Protein AF-A0A6G1EQ62-F1 (afdb_monomer_lite)

InterPro domains:
  IPR003864 CSC1/OSCA1-like, 7TM region [PF02714] (218-400)
  IPR027815 CSC1/OSCA1-like, cytosolic domain [PF14703] (161-206)
  IPR032880 CSC1/OSCA1-like, N-terminal transmembrane domain [PF13967] (7-151)
  IPR045122 Calcium permeable stress-gated cation channel 1-like [PTHR13018] (162-392)

Structure (mmCIF, N/CA/C/O backbone):
data_AF-A0A6G1EQ62-F1
#
_entry.id   AF-A0A6G1EQ62-F1
#
loop_
_atom_site.group_PDB
_atom_site.id
_atom_site.type_symbol
_atom_site.label_atom_id
_atom_site.label_alt_id
_atom_site.label_comp_id
_atom_site.label_asym_id
_atom_site.label_entity_id
_atom_site.label_seq_id
_atom_site.pdbx_PDB_ins_code
_atom_site.Cartn_x
_atom_site.Cartn_y
_atom_site.Cartn_z
_atom_site.occupancy
_atom_site.B_iso_or_equiv
_atom_site.auth_seq_id
_atom_site.auth_comp_id
_atom_site.auth_asym_id
_atom_site.auth_atom_id
_atom_site.pdbx_PDB_model_num
ATOM 1 N N . MET A 1 1 ? -10.103 -1.656 26.601 1.00 46.72 1 MET A N 1
ATOM 2 C CA . MET A 1 1 ? -11.023 -0.562 26.970 1.00 46.72 1 MET A CA 1
ATOM 3 C C . MET A 1 1 ? -12.424 -1.128 27.098 1.00 46.72 1 MET A C 1
ATOM 5 O O . MET A 1 1 ? -12.720 -2.148 26.486 1.00 46.72 1 MET A O 1
ATOM 9 N N . ASP A 1 2 ? -13.295 -0.491 27.880 1.00 53.97 2 ASP A N 1
ATOM 10 C CA . ASP A 1 2 ? -14.705 -0.892 27.948 1.00 53.97 2 ASP A CA 1
ATOM 11 C C . ASP A 1 2 ? -15.391 -0.732 26.585 1.00 53.97 2 ASP A C 1
ATOM 13 O O . ASP A 1 2 ? -14.999 0.124 25.789 1.00 53.97 2 ASP A O 1
ATOM 17 N N . ALA A 1 3 ? -16.393 -1.571 26.299 1.00 59.06 3 ALA A N 1
ATOM 18 C CA . ALA A 1 3 ? -16.963 -1.714 24.953 1.00 59.06 3 ALA A CA 1
ATOM 19 C C . ALA A 1 3 ? -17.483 -0.387 24.359 1.00 59.06 3 ALA A C 1
ATOM 21 O O . ALA A 1 3 ? -17.359 -0.146 23.157 1.00 59.06 3 ALA A O 1
ATOM 22 N N . GLU A 1 4 ? -17.983 0.513 25.208 1.00 61.91 4 GLU A N 1
ATOM 23 C CA . GLU A 1 4 ? -18.402 1.875 24.850 1.00 61.91 4 GLU A CA 1
ATOM 24 C C . GLU A 1 4 ? -17.278 2.693 24.184 1.00 61.91 4 GLU A C 1
ATOM 26 O O . GLU A 1 4 ? -17.528 3.476 23.264 1.00 61.91 4 GLU A O 1
ATOM 31 N N . GLY A 1 5 ? -16.024 2.457 24.584 1.00 66.12 5 GLY A N 1
ATOM 32 C CA . GLY A 1 5 ? -14.834 3.094 24.020 1.00 66.12 5 GLY A CA 1
ATOM 33 C C . GLY A 1 5 ? -14.513 2.677 22.582 1.00 66.12 5 GLY A C 1
ATOM 34 O O . GLY A 1 5 ? -13.847 3.437 21.885 1.00 66.12 5 GLY A O 1
ATOM 35 N N . LEU A 1 6 ? -15.010 1.523 22.117 1.00 73.12 6 LEU A N 1
ATOM 36 C CA . LEU A 1 6 ? -14.910 1.082 20.716 1.00 73.12 6 LEU A CA 1
ATOM 37 C C . LEU A 1 6 ? -16.141 1.482 19.887 1.00 73.12 6 LEU A C 1
ATOM 39 O O . LEU A 1 6 ? -16.018 1.723 18.684 1.00 73.12 6 LEU A O 1
ATOM 43 N N . LEU A 1 7 ? -17.317 1.614 20.515 1.00 79.94 7 LEU A N 1
ATOM 44 C CA . LEU A 1 7 ? -18.547 2.032 19.829 1.00 79.94 7 LEU A CA 1
ATOM 45 C C . LEU A 1 7 ? -18.438 3.444 19.237 1.00 79.94 7 LEU A C 1
ATOM 47 O O . LEU A 1 7 ? -18.880 3.658 18.108 1.00 79.94 7 LEU A O 1
ATOM 51 N N . ALA A 1 8 ? -17.825 4.399 19.946 1.00 80.38 8 ALA A N 1
ATOM 52 C CA . ALA A 1 8 ? -17.701 5.770 19.442 1.00 80.38 8 ALA A CA 1
ATOM 53 C C . ALA A 1 8 ? -16.789 5.883 18.192 1.00 80.38 8 ALA A C 1
ATOM 55 O O . ALA A 1 8 ? -17.264 6.410 17.182 1.00 80.38 8 ALA A O 1
ATOM 56 N N . PRO A 1 9 ? -15.549 5.342 18.161 1.00 79.75 9 PRO A N 1
ATOM 57 C CA . PRO A 1 9 ? -14.745 5.301 16.935 1.00 79.75 9 PRO A CA 1
ATOM 58 C C . PRO A 1 9 ? -15.401 4.517 15.789 1.00 79.75 9 PRO A C 1
ATOM 60 O O . PRO A 1 9 ? -15.285 4.922 14.632 1.00 79.75 9 PRO A O 1
ATOM 63 N N . ALA A 1 10 ? -16.121 3.426 16.079 1.00 85.88 10 ALA A N 1
ATOM 64 C CA . ALA A 1 10 ? -16.853 2.674 15.058 1.00 85.88 10 ALA A CA 1
ATOM 65 C C . ALA A 1 10 ? -17.990 3.502 14.430 1.00 85.88 10 ALA A C 1
ATOM 67 O O . ALA A 1 10 ? -18.112 3.547 13.205 1.00 85.88 10 ALA A O 1
ATOM 68 N N . ALA A 1 11 ? -18.781 4.207 15.246 1.00 88.38 11 ALA A N 1
ATOM 69 C CA . ALA A 1 11 ? -19.864 5.069 14.777 1.00 88.38 11 ALA A CA 1
ATOM 70 C C . ALA A 1 11 ? -19.351 6.265 13.952 1.00 88.38 11 ALA A C 1
ATOM 72 O O . ALA A 1 11 ? -19.926 6.579 12.909 1.00 88.38 11 ALA A O 1
ATOM 73 N N . ILE A 1 12 ? -18.245 6.892 14.376 1.00 86.38 12 ILE A N 1
ATOM 74 C CA . ILE A 1 12 ? -17.593 7.994 13.647 1.00 86.38 12 ILE A CA 1
ATOM 75 C C . ILE A 1 12 ? -17.118 7.520 12.268 1.00 86.38 12 ILE A C 1
ATOM 77 O O . ILE A 1 12 ? -17.458 8.134 11.256 1.00 86.38 12 ILE A O 1
ATOM 81 N N . ASN A 1 13 ? -16.392 6.399 12.210 1.00 89.38 13 ASN A N 1
ATOM 82 C CA . ASN A 1 13 ? -15.861 5.863 10.957 1.00 89.38 13 ASN A CA 1
ATOM 83 C C . ASN A 1 13 ? -16.963 5.390 9.996 1.00 89.38 13 ASN A C 1
ATOM 85 O O . ASN A 1 13 ? -16.880 5.657 8.797 1.00 89.38 13 ASN A O 1
ATOM 89 N N . LEU A 1 14 ? -18.030 4.767 10.511 1.00 91.62 14 LEU A N 1
ATOM 90 C CA . LEU A 1 14 ? -19.202 4.392 9.716 1.00 91.62 14 LEU A CA 1
ATOM 91 C C . LEU A 1 14 ? -19.943 5.625 9.172 1.00 91.62 14 LEU A C 1
ATOM 93 O O . LEU A 1 14 ? -20.317 5.650 7.998 1.00 91.62 14 LEU A O 1
ATOM 97 N N . GLY A 1 15 ? -20.124 6.664 9.992 1.00 91.81 15 GLY A N 1
ATOM 98 C CA . GLY A 1 15 ? -20.725 7.929 9.568 1.00 91.81 15 GLY A CA 1
ATOM 99 C C . GLY A 1 15 ? -19.916 8.609 8.461 1.00 91.81 15 GLY A C 1
ATOM 100 O O . GLY A 1 15 ? -20.470 8.964 7.419 1.00 91.81 15 GLY A O 1
ATOM 101 N N . LEU A 1 16 ? -18.597 8.715 8.641 1.00 90.25 16 LEU A N 1
ATOM 102 C CA . LEU A 1 16 ? -17.679 9.288 7.654 1.00 90.25 16 LEU A CA 1
ATOM 103 C C . LEU A 1 16 ? -17.674 8.488 6.340 1.00 90.25 16 LEU A C 1
ATOM 105 O O . LEU A 1 16 ? -17.742 9.081 5.263 1.00 90.25 16 LEU A O 1
ATOM 109 N N . ALA A 1 17 ? -17.693 7.154 6.414 1.00 92.62 17 ALA A N 1
ATOM 110 C CA . ALA A 1 17 ? -17.808 6.282 5.248 1.00 92.62 17 ALA A CA 1
ATOM 111 C C . ALA A 1 17 ? -19.126 6.495 4.479 1.00 92.62 17 ALA A C 1
ATOM 113 O O . ALA A 1 17 ? -19.119 6.645 3.256 1.00 92.62 17 ALA A O 1
ATOM 114 N N . LEU A 1 18 ? -20.267 6.578 5.174 1.00 93.12 18 LEU A N 1
ATOM 115 C CA . LEU A 1 18 ? -21.573 6.835 4.553 1.00 93.12 18 LEU A CA 1
ATOM 116 C C . LEU A 1 18 ? -21.649 8.229 3.905 1.00 93.12 18 LEU A C 1
ATOM 118 O O . LEU A 1 18 ? -22.183 8.369 2.797 1.00 93.12 18 LEU A O 1
ATOM 122 N N . VAL A 1 19 ? -21.072 9.254 4.541 1.00 93.31 19 VAL A N 1
ATOM 123 C CA . VAL A 1 19 ? -20.942 10.601 3.959 1.00 93.31 19 VAL A CA 1
ATOM 124 C C . VAL A 1 19 ? -20.068 10.562 2.701 1.00 93.31 19 VAL A C 1
ATOM 126 O O . VAL A 1 19 ? -20.499 11.034 1.650 1.00 93.31 19 VAL A O 1
ATOM 129 N N . ALA A 1 20 ? -18.895 9.928 2.745 1.00 91.94 20 ALA A N 1
ATOM 130 C CA . ALA A 1 20 ? -17.992 9.852 1.598 1.00 91.94 20 ALA A CA 1
ATOM 131 C C . ALA A 1 20 ? -18.595 9.065 0.413 1.00 91.94 20 ALA A C 1
ATOM 133 O O . ALA A 1 20 ? -18.593 9.542 -0.724 1.00 91.94 20 ALA A O 1
ATOM 134 N N . LEU A 1 21 ? -19.205 7.901 0.665 1.00 92.06 21 LEU A N 1
ATOM 135 C CA . LEU A 1 21 ? -19.828 7.073 -0.377 1.00 92.06 21 LEU A CA 1
ATOM 136 C C . LEU A 1 21 ? -21.103 7.704 -0.962 1.00 92.06 21 LEU A C 1
ATOM 138 O O . LEU A 1 21 ? -21.405 7.496 -2.147 1.00 92.06 21 LEU A O 1
ATOM 142 N N . SER A 1 22 ? -21.857 8.479 -0.172 1.00 90.88 22 SER A N 1
ATOM 143 C CA . SER A 1 22 ? -22.991 9.259 -0.684 1.00 90.88 22 SER A CA 1
ATOM 144 C C . SER A 1 22 ? -22.510 10.437 -1.535 1.00 90.88 22 SER A C 1
ATOM 146 O O . SER A 1 22 ? -22.963 10.560 -2.674 1.00 90.88 22 SER A O 1
ATOM 148 N N . LEU A 1 23 ? -21.517 11.205 -1.071 1.00 91.12 23 LEU A N 1
ATOM 149 C CA . LEU A 1 23 ? -20.888 12.298 -1.818 1.00 91.12 23 LEU A CA 1
ATOM 150 C C . LEU A 1 23 ? -20.295 11.813 -3.152 1.00 91.12 23 LEU A C 1
ATOM 152 O O . LEU A 1 23 ? -20.614 12.380 -4.195 1.00 91.12 23 LEU A O 1
ATOM 156 N N . PHE A 1 24 ? -19.547 10.704 -3.173 1.00 90.88 24 PHE A N 1
ATOM 157 C CA . PHE A 1 24 ? -19.070 10.068 -4.412 1.00 90.88 24 PHE A CA 1
ATOM 158 C C . PHE A 1 24 ? -20.224 9.714 -5.358 1.00 90.88 24 PHE A C 1
ATOM 160 O O . PHE A 1 24 ? -20.153 9.930 -6.570 1.00 90.88 24 PHE A O 1
ATOM 167 N N . SER A 1 25 ? -21.323 9.191 -4.805 1.00 88.81 25 SER A N 1
ATOM 168 C CA . SER A 1 25 ? -22.515 8.822 -5.572 1.00 88.81 25 SER A CA 1
ATOM 169 C C . SER A 1 25 ? -23.264 10.021 -6.172 1.00 88.81 25 SER A C 1
ATOM 171 O O . SER A 1 25 ? -24.070 9.808 -7.081 1.00 88.81 25 SER A O 1
ATOM 173 N N . LEU A 1 26 ? -22.977 11.246 -5.714 1.00 88.06 26 LEU A N 1
ATOM 174 C CA . LEU A 1 26 ? -23.423 12.512 -6.304 1.00 88.06 26 LEU A CA 1
ATOM 175 C C . LEU A 1 26 ? -22.382 13.079 -7.280 1.00 88.06 26 LEU A C 1
ATOM 177 O O . LEU A 1 26 ? -22.705 13.343 -8.438 1.00 88.06 26 LEU A O 1
ATOM 181 N N . LEU A 1 27 ? -21.126 13.227 -6.843 1.00 86.81 27 LEU A N 1
ATOM 182 C CA . LEU A 1 27 ? -20.054 13.869 -7.611 1.00 86.81 27 LEU A CA 1
ATOM 183 C C . LEU A 1 27 ? -19.813 13.186 -8.959 1.00 86.81 27 LEU A C 1
ATOM 185 O O . LEU A 1 27 ? -19.659 13.882 -9.961 1.00 86.81 27 LEU A O 1
ATOM 189 N N . LYS A 1 28 ? -19.873 11.851 -9.028 1.00 84.50 28 LYS A N 1
ATOM 190 C CA . LYS A 1 28 ? -19.692 11.105 -10.287 1.00 84.50 28 LYS A CA 1
ATOM 191 C C . LYS A 1 28 ? -20.853 11.201 -11.280 1.00 84.50 28 LYS A C 1
ATOM 193 O O . LYS A 1 28 ? -20.736 10.710 -12.399 1.00 84.50 28 LYS A O 1
ATOM 198 N N . LYS A 1 29 ? -21.984 11.792 -10.878 1.00 82.62 29 LYS A N 1
ATOM 199 C CA . LYS A 1 29 ? -23.108 12.111 -11.774 1.00 82.62 29 LYS A CA 1
ATOM 200 C C . LYS A 1 29 ? -22.993 13.515 -12.379 1.00 82.62 29 LYS A C 1
ATOM 202 O O . LYS A 1 29 ? -23.806 13.864 -13.235 1.00 82.62 29 LYS A O 1
ATOM 207 N N . GLN A 1 30 ? -22.030 14.324 -11.931 1.00 82.19 30 GLN A N 1
ATOM 208 C CA . GLN A 1 30 ? -21.808 15.672 -12.447 1.00 82.19 30 GLN A CA 1
ATOM 209 C C . GLN A 1 30 ? -20.905 15.623 -13.689 1.00 82.19 30 GLN A C 1
ATOM 211 O O . GLN A 1 30 ? -19.844 14.998 -13.632 1.00 82.19 30 GLN A O 1
ATOM 216 N N . PRO A 1 31 ? -21.275 16.287 -14.802 1.00 73.56 31 PRO A N 1
ATOM 217 C CA . PRO A 1 31 ? -20.524 16.200 -16.055 1.00 73.56 31 PRO A CA 1
ATOM 218 C C . PRO A 1 31 ? -19.102 16.766 -15.935 1.00 73.56 31 PRO A C 1
ATOM 220 O O . PRO A 1 31 ? -18.176 16.163 -16.466 1.00 73.56 31 PRO A O 1
ATOM 223 N N . GLY A 1 32 ? -18.897 17.839 -15.159 1.00 74.19 32 GLY A N 1
ATOM 224 C CA . GLY A 1 32 ? -17.563 18.410 -14.916 1.00 74.19 32 GLY A CA 1
ATOM 225 C C . GLY A 1 32 ? -16.577 17.459 -14.220 1.00 74.19 32 GLY A C 1
ATOM 226 O O . GLY A 1 32 ? -15.373 17.611 -14.381 1.00 74.19 32 GLY A O 1
ATOM 227 N N . ASN A 1 33 ? -17.069 16.430 -13.517 1.00 81.88 33 ASN A N 1
ATOM 228 C CA . ASN A 1 33 ? -16.234 15.428 -12.842 1.00 81.88 33 ASN A CA 1
ATOM 229 C C . ASN A 1 33 ? -16.021 14.152 -13.683 1.00 81.88 33 ASN A C 1
ATOM 231 O O . ASN A 1 33 ? -15.310 13.238 -13.254 1.00 81.88 33 ASN A O 1
ATOM 235 N N . ALA A 1 34 ? -16.617 14.063 -14.879 1.00 76.75 34 ALA A N 1
ATOM 236 C CA . ALA A 1 34 ? -16.399 12.952 -15.804 1.00 76.75 34 ALA A CA 1
ATOM 237 C C . ALA A 1 34 ? -14.909 12.679 -16.119 1.00 76.75 34 ALA A C 1
ATOM 239 O O . ALA A 1 34 ? -14.535 11.504 -16.093 1.00 76.75 34 ALA A O 1
ATOM 240 N N . PRO A 1 35 ? -14.025 13.674 -16.362 1.00 77.56 35 PRO A N 1
ATOM 241 C CA . PRO A 1 35 ? -12.605 13.409 -16.635 1.00 77.56 35 PRO A CA 1
ATOM 242 C C . PRO A 1 35 ? -11.810 12.858 -15.441 1.00 77.56 35 PRO A C 1
ATOM 244 O O . PRO A 1 35 ? -10.678 12.430 -15.641 1.00 77.56 35 PRO A O 1
ATOM 247 N N . VAL A 1 36 ? -12.384 12.820 -14.232 1.00 83.31 36 VAL A N 1
ATOM 248 C CA . VAL A 1 36 ? -11.841 12.056 -13.097 1.00 83.31 36 VAL A CA 1
ATOM 249 C C . VAL A 1 36 ? -12.412 10.635 -13.126 1.00 83.31 36 VAL A C 1
ATOM 251 O O . VAL A 1 36 ? -11.710 9.677 -13.441 1.00 83.31 36 VAL A O 1
ATOM 254 N N . TYR A 1 37 ? -13.718 10.488 -12.890 1.00 84.19 37 TYR A N 1
ATOM 255 C CA . TYR A 1 37 ? -14.328 9.180 -12.611 1.00 84.19 37 TYR A CA 1
ATOM 256 C C . TYR A 1 37 ? -14.610 8.297 -13.838 1.00 84.19 37 TYR A C 1
ATOM 258 O O . TYR A 1 37 ? -14.932 7.118 -13.688 1.00 84.19 37 TYR A O 1
ATOM 266 N N . LEU A 1 38 ? -14.551 8.852 -15.051 1.00 78.94 38 LEU A N 1
ATOM 267 C CA . LEU A 1 38 ? -14.872 8.160 -16.307 1.00 78.94 38 LEU A CA 1
ATOM 268 C C . LEU A 1 38 ? -13.716 8.213 -17.322 1.00 78.94 38 LEU A C 1
ATOM 270 O O . LEU A 1 38 ? -13.916 7.842 -18.481 1.00 78.94 38 LEU A O 1
ATOM 274 N N . ALA A 1 39 ? -12.508 8.603 -16.893 1.00 77.44 39 ALA A N 1
ATOM 275 C CA . ALA A 1 39 ? -11.324 8.779 -17.741 1.00 77.44 39 ALA A CA 1
ATOM 276 C C . ALA A 1 39 ? -11.098 7.613 -18.726 1.00 77.44 39 ALA A C 1
ATOM 278 O O . ALA A 1 39 ? -11.092 7.825 -19.937 1.00 77.44 39 ALA A O 1
ATOM 279 N N . ARG A 1 40 ? -11.033 6.361 -18.238 1.00 72.88 40 ARG A N 1
ATOM 280 C CA . ARG A 1 40 ? -10.825 5.165 -19.085 1.00 72.88 40 ARG A CA 1
ATOM 281 C C . ARG A 1 40 ? -11.965 4.917 -20.092 1.00 72.88 40 ARG A C 1
ATOM 283 O O . ARG A 1 40 ? -11.718 4.374 -21.164 1.00 72.88 40 ARG A O 1
ATOM 290 N N . ARG A 1 41 ? -13.206 5.336 -19.800 1.00 71.38 41 ARG A N 1
ATOM 291 C CA . ARG A 1 41 ? -14.327 5.220 -20.757 1.00 71.38 41 ARG A CA 1
ATOM 292 C C . ARG A 1 41 ? -14.243 6.260 -21.867 1.00 71.38 41 ARG A C 1
ATOM 294 O O . ARG A 1 41 ? -14.500 5.919 -23.016 1.00 71.38 41 ARG A O 1
ATOM 301 N N . MET A 1 42 ? -13.856 7.494 -21.546 1.00 70.12 42 MET A N 1
ATOM 302 C CA . MET A 1 42 ? -13.609 8.512 -22.572 1.00 70.12 42 MET A CA 1
ATOM 303 C C . MET A 1 42 ? -12.361 8.183 -23.402 1.00 70.12 42 MET A C 1
ATOM 305 O O . MET A 1 42 ? -12.380 8.385 -24.612 1.00 70.12 42 MET A O 1
ATOM 309 N N . ALA A 1 43 ? -11.343 7.560 -22.796 1.00 64.06 43 ALA A N 1
ATOM 310 C CA . ALA A 1 43 ? -10.185 7.033 -23.514 1.00 64.06 43 ALA A CA 1
ATOM 311 C C . ALA A 1 43 ? -10.569 5.975 -24.565 1.00 64.06 43 ALA A C 1
ATOM 313 O O . ALA A 1 43 ? -10.175 6.081 -25.726 1.00 64.06 43 ALA A O 1
ATOM 314 N N . ALA A 1 44 ? -11.398 4.994 -24.187 1.00 63.59 44 ALA A N 1
ATOM 315 C CA . ALA A 1 44 ? -11.926 4.003 -25.125 1.00 63.59 44 ALA A CA 1
ATOM 316 C C . ALA A 1 44 ? -12.829 4.639 -26.201 1.00 63.59 44 ALA A C 1
ATOM 318 O O . ALA A 1 44 ? -12.695 4.323 -27.381 1.00 63.59 44 ALA A O 1
ATOM 319 N N . GLY A 1 45 ? -13.702 5.579 -25.816 1.00 56.88 45 GLY A N 1
ATOM 320 C CA . GLY A 1 45 ? -14.597 6.281 -26.742 1.00 56.88 45 GLY A CA 1
ATOM 321 C C . GLY A 1 45 ? -13.867 7.076 -27.830 1.00 56.88 45 GLY A C 1
ATOM 322 O O . GLY A 1 45 ? -14.335 7.117 -28.960 1.00 56.88 45 GLY A O 1
ATOM 323 N N . HIS A 1 46 ? -12.694 7.644 -27.528 1.00 52.03 46 HIS A N 1
ATOM 324 C CA . HIS A 1 46 ? -11.867 8.344 -28.520 1.00 52.03 46 HIS A CA 1
ATOM 325 C C . HIS A 1 46 ? -11.121 7.402 -29.485 1.00 52.03 46 HIS A C 1
ATOM 327 O O . HIS A 1 46 ? -10.766 7.824 -30.581 1.00 52.03 46 HIS A O 1
ATOM 333 N N . ARG A 1 47 ? -10.901 6.129 -29.118 1.00 48.12 47 ARG A N 1
ATOM 334 C CA . ARG A 1 47 ? -10.378 5.098 -30.040 1.00 48.12 47 ARG A CA 1
ATOM 335 C C . ARG A 1 47 ? -11.460 4.509 -30.955 1.00 48.12 47 ARG A C 1
ATOM 337 O O . ARG A 1 47 ? -11.132 4.016 -32.026 1.00 48.12 47 ARG A O 1
ATOM 344 N N . GLY A 1 48 ? -12.731 4.560 -30.551 1.00 47.84 48 GLY A N 1
ATOM 345 C CA . GLY A 1 48 ? -13.878 3.993 -31.275 1.00 47.84 48 GLY A CA 1
ATOM 346 C C . GLY A 1 48 ? -14.613 4.979 -32.190 1.00 47.84 48 GLY A C 1
ATOM 347 O O . GLY A 1 48 ? -15.842 5.030 -32.158 1.00 47.84 48 GLY A O 1
ATOM 348 N N . GLY A 1 49 ? -13.890 5.792 -32.965 1.00 44.06 49 GLY A N 1
ATOM 349 C CA . GLY A 1 49 ? -14.501 6.763 -33.879 1.00 44.06 49 GLY A CA 1
ATOM 350 C C . GLY A 1 49 ? -15.384 6.103 -34.951 1.00 44.06 49 GLY A C 1
ATOM 351 O O . GLY A 1 49 ? -14.947 5.181 -35.631 1.00 44.06 49 GLY A O 1
ATOM 352 N N . SER A 1 50 ? -16.605 6.619 -35.128 1.00 43.69 50 SER A N 1
ATOM 353 C CA . SER A 1 50 ? -17.570 6.234 -36.176 1.00 43.69 50 SER A CA 1
ATOM 354 C C . SER A 1 50 ? -18.121 4.796 -36.144 1.00 43.69 50 SER A C 1
ATOM 356 O O . SER A 1 50 ? -18.054 4.072 -37.134 1.00 43.69 50 SER A O 1
ATOM 358 N N . ALA A 1 51 ? -18.817 4.430 -35.061 1.00 35.22 51 ALA A N 1
ATOM 359 C CA . ALA A 1 51 ? -19.836 3.373 -35.103 1.00 35.22 51 ALA A CA 1
ATOM 360 C C . ALA A 1 51 ? -21.056 3.693 -34.210 1.00 35.22 51 ALA A C 1
ATOM 362 O O . ALA A 1 51 ? -20.904 3.899 -33.013 1.00 35.22 51 ALA A O 1
ATOM 363 N N . GLY A 1 52 ? -22.258 3.697 -34.807 1.00 33.94 52 GLY A N 1
ATOM 364 C CA . GLY A 1 52 ? -23.574 3.507 -34.164 1.00 33.94 52 GLY A CA 1
ATOM 365 C C . GLY A 1 52 ? -23.923 4.319 -32.902 1.00 33.94 52 GLY A C 1
ATOM 366 O O . GLY A 1 52 ? -23.547 3.965 -31.787 1.00 33.94 52 GLY A O 1
ATOM 367 N N . GLY A 1 53 ? -24.784 5.334 -33.034 1.00 41.44 53 GLY A N 1
ATOM 368 C CA . GLY A 1 53 ? -25.368 6.017 -31.872 1.00 41.44 53 GLY A CA 1
ATOM 369 C C . GLY A 1 53 ? -26.318 5.116 -31.066 1.00 41.44 53 GLY A C 1
ATOM 370 O O . GLY A 1 53 ? -27.318 4.647 -31.599 1.00 41.44 53 GLY A O 1
ATOM 371 N N . GLY A 1 54 ? -26.037 4.908 -29.772 1.00 38.28 54 GLY A N 1
ATOM 372 C CA . GLY A 1 54 ? -26.896 4.105 -28.883 1.00 38.28 54 GLY A CA 1
ATOM 373 C C . GLY A 1 54 ? -26.207 3.595 -27.609 1.00 38.28 54 GLY A C 1
ATOM 374 O O . GLY A 1 54 ? -26.165 2.392 -27.381 1.00 38.28 54 GLY A O 1
ATOM 375 N N . GLY A 1 55 ? -25.633 4.488 -26.786 1.00 37.03 55 GLY A N 1
ATOM 376 C CA . GLY A 1 55 ? -24.627 4.103 -25.773 1.00 37.03 55 GLY A CA 1
ATOM 377 C C . GLY A 1 55 ? -24.741 4.702 -24.361 1.00 37.03 55 GLY A C 1
ATOM 378 O O . GLY A 1 55 ? -23.754 4.693 -23.633 1.00 37.03 55 GLY A O 1
ATOM 379 N N . GLY A 1 56 ? -25.905 5.218 -23.948 1.00 40.44 56 GLY A N 1
ATOM 380 C CA . GLY A 1 56 ? -26.144 5.642 -22.555 1.00 40.44 56 GLY A CA 1
ATOM 381 C C . GLY A 1 56 ? -25.492 6.972 -22.144 1.00 40.44 56 GLY A C 1
ATOM 382 O O . GLY A 1 56 ? -24.520 6.995 -21.389 1.00 40.44 56 GLY A O 1
ATOM 383 N N . GLY A 1 57 ? -26.078 8.091 -22.581 1.00 41.84 57 GLY A N 1
ATOM 384 C CA . GLY A 1 57 ? -25.714 9.423 -22.084 1.00 41.84 57 GLY A CA 1
ATOM 385 C C . GLY A 1 57 ? -25.954 9.587 -20.574 1.00 41.84 57 GLY A C 1
ATOM 386 O O . GLY A 1 57 ? -26.795 8.903 -19.985 1.00 41.84 57 GLY A O 1
ATOM 387 N N . LEU A 1 58 ? -25.225 10.514 -19.936 1.00 49.88 58 LEU A N 1
ATOM 388 C CA . LEU A 1 58 ? -25.443 10.859 -18.525 1.00 49.88 58 LEU A CA 1
ATOM 389 C C . LEU A 1 58 ? -26.910 11.280 -18.308 1.00 49.88 58 LEU A C 1
ATOM 391 O O . LEU A 1 58 ? -27.396 12.138 -19.045 1.00 49.88 58 LEU A O 1
ATOM 395 N N . PRO A 1 59 ? -27.615 10.764 -17.282 1.00 47.34 59 PRO A N 1
ATOM 396 C CA . PRO A 1 59 ? -28.997 11.153 -17.033 1.00 47.34 59 PRO A CA 1
ATOM 397 C C . PRO A 1 59 ? -29.094 12.656 -16.717 1.00 47.34 59 PRO A C 1
ATOM 399 O O . PRO A 1 59 ? -28.594 13.153 -15.701 1.00 47.34 59 PRO A O 1
ATOM 402 N N . LEU A 1 60 ? -29.762 13.387 -17.610 1.00 49.50 60 LEU A N 1
ATOM 403 C CA . LEU A 1 60 ? -30.067 14.821 -17.524 1.00 49.50 60 LEU A CA 1
ATOM 404 C C . LEU A 1 60 ? -31.367 15.075 -16.733 1.00 49.50 60 LEU A C 1
ATOM 406 O O . LEU A 1 60 ? -32.176 15.916 -17.099 1.00 49.50 60 LEU A O 1
ATOM 410 N N . GLY A 1 61 ? -31.587 14.315 -15.656 1.00 52.59 61 GLY A N 1
ATOM 411 C CA . GLY A 1 61 ? -32.823 14.347 -14.869 1.00 52.59 61 GLY A CA 1
ATOM 412 C C . GLY A 1 61 ? -32.599 14.542 -13.369 1.00 52.59 61 GLY A C 1
ATOM 413 O O . GLY A 1 61 ? -31.492 14.365 -12.856 1.00 52.59 61 GLY A O 1
ATOM 414 N N . HIS A 1 62 ? -33.687 14.839 -12.652 1.00 52.53 62 HIS A N 1
ATOM 415 C CA . HIS A 1 62 ? -33.717 15.147 -11.213 1.00 52.53 62 HIS A CA 1
ATOM 416 C C . HIS A 1 62 ? -33.042 14.089 -10.309 1.00 52.53 62 HIS A C 1
ATOM 418 O O . HIS A 1 62 ? -32.518 14.423 -9.249 1.00 52.53 62 HIS A O 1
ATOM 424 N N . GLY A 1 63 ? -32.924 12.832 -10.761 1.00 60.47 63 GLY A N 1
ATOM 425 C CA . GLY A 1 63 ? -32.138 11.772 -10.104 1.00 60.47 63 GLY A CA 1
ATOM 426 C C . GLY A 1 63 ? -30.612 11.994 -10.049 1.00 60.47 63 GLY A C 1
ATOM 427 O O . GLY A 1 63 ? -29.868 11.068 -9.705 1.00 60.47 63 GLY A O 1
ATOM 428 N N . ARG A 1 64 ? -30.118 13.191 -10.400 1.00 63.44 64 ARG A N 1
ATOM 429 C CA . ARG A 1 64 ? -28.713 13.593 -10.246 1.00 63.44 64 ARG A CA 1
ATOM 430 C C . ARG A 1 64 ? -28.339 13.914 -8.794 1.00 63.44 64 ARG A C 1
ATOM 432 O O . ARG A 1 64 ? -27.241 13.551 -8.387 1.00 63.44 64 ARG A O 1
ATOM 439 N N . LEU A 1 65 ? -29.240 14.525 -8.017 1.00 66.50 65 LEU A N 1
ATOM 440 C CA . LEU A 1 65 ? -28.977 14.926 -6.623 1.00 66.50 65 LEU A CA 1
ATOM 441 C C . LEU A 1 65 ? -29.320 13.849 -5.576 1.00 66.50 65 LEU A C 1
ATOM 443 O O . LEU A 1 65 ? -29.069 14.048 -4.393 1.00 66.50 65 LEU A O 1
ATOM 447 N N . THR A 1 66 ? -29.848 12.690 -5.979 1.00 75.38 66 THR A N 1
ATOM 448 C CA . THR A 1 66 ? -30.078 11.562 -5.062 1.00 75.38 66 THR A CA 1
ATOM 449 C C . THR A 1 66 ? -28.861 10.625 -5.026 1.00 75.38 66 THR A C 1
ATOM 451 O O . THR A 1 66 ? -28.399 10.190 -6.088 1.00 75.38 66 THR A O 1
ATOM 454 N N . PRO A 1 67 ? -28.306 10.261 -3.853 1.00 78.31 67 PRO A N 1
ATOM 455 C CA . PRO A 1 67 ? -27.241 9.263 -3.780 1.00 78.31 67 PRO A CA 1
ATOM 456 C C . PRO A 1 67 ? -27.799 7.881 -4.150 1.00 78.31 67 PRO A C 1
ATOM 458 O O . PRO A 1 67 ? -28.936 7.542 -3.828 1.00 78.31 67 PRO A O 1
ATOM 461 N N . SER A 1 68 ? -27.022 7.066 -4.869 1.00 82.44 68 SER A N 1
ATOM 462 C CA . SER A 1 68 ? -27.519 5.791 -5.408 1.00 82.44 68 SER A CA 1
ATOM 463 C C . SER A 1 68 ? -26.459 4.690 -5.390 1.00 82.44 68 SER A C 1
ATOM 465 O O . SER A 1 68 ? -25.674 4.562 -6.329 1.00 82.44 68 SER A O 1
ATOM 467 N N . PHE A 1 69 ? -26.487 3.838 -4.365 1.00 83.88 69 PHE A N 1
ATOM 468 C CA . PHE A 1 69 ? -25.496 2.780 -4.101 1.00 83.88 69 PHE A CA 1
ATOM 469 C C . PHE A 1 69 ? -25.549 1.560 -5.048 1.00 83.88 69 PHE A C 1
ATOM 471 O O . PHE A 1 69 ? -24.794 0.605 -4.874 1.00 83.88 69 PHE A O 1
ATOM 478 N N . ARG A 1 70 ? -26.384 1.585 -6.103 1.00 84.19 70 ARG A N 1
ATOM 479 C CA . ARG A 1 70 ? -26.521 0.493 -7.100 1.00 84.19 70 ARG A CA 1
ATOM 480 C C . ARG A 1 70 ? -25.189 0.065 -7.736 1.00 84.19 70 ARG A C 1
ATOM 482 O O . ARG A 1 70 ? -25.065 -1.081 -8.155 1.00 84.19 70 ARG A O 1
ATOM 489 N N . TRP A 1 71 ? -24.202 0.961 -7.785 1.00 84.69 71 TRP A N 1
ATOM 490 C CA . TRP A 1 71 ? -22.858 0.681 -8.300 1.00 84.69 71 TRP A CA 1
ATOM 491 C C . TRP A 1 71 ? -22.073 -0.328 -7.448 1.00 84.69 71 TRP A C 1
ATOM 493 O O . TRP A 1 71 ? -21.313 -1.104 -8.014 1.00 84.69 71 TRP A O 1
ATOM 503 N N . ILE A 1 72 ? -22.296 -0.383 -6.128 1.00 86.69 72 ILE A N 1
ATOM 504 C CA . ILE A 1 72 ? -21.635 -1.349 -5.234 1.00 86.69 72 ILE A CA 1
ATOM 505 C C . ILE A 1 72 ? -22.083 -2.769 -5.608 1.00 86.69 72 ILE A C 1
ATOM 507 O O . ILE A 1 72 ? -21.265 -3.642 -5.884 1.00 86.69 72 ILE A O 1
ATOM 511 N N . ARG A 1 73 ? -23.401 -2.977 -5.748 1.00 83.88 73 ARG A N 1
ATOM 512 C CA . ARG A 1 73 ? -23.977 -4.259 -6.198 1.00 83.88 73 ARG A CA 1
ATOM 513 C C . ARG A 1 73 ? -23.577 -4.630 -7.633 1.00 83.88 73 ARG A C 1
ATOM 515 O O . ARG A 1 73 ? -23.582 -5.812 -7.963 1.00 83.88 73 ARG A O 1
ATOM 522 N N . ALA A 1 74 ? -23.248 -3.651 -8.477 1.00 83.75 74 ALA A N 1
ATOM 523 C CA . ALA A 1 74 ? -22.710 -3.899 -9.814 1.00 83.75 74 ALA A CA 1
ATOM 524 C C . ALA A 1 74 ? -21.236 -4.344 -9.767 1.00 83.75 74 ALA A C 1
ATOM 526 O O . ALA A 1 74 ? -20.884 -5.300 -10.448 1.00 83.75 74 ALA A O 1
ATOM 527 N N . ALA A 1 75 ? -20.402 -3.722 -8.925 1.00 84.62 75 ALA A N 1
ATOM 528 C CA . ALA A 1 75 ? -19.000 -4.107 -8.744 1.00 84.62 75 ALA A CA 1
ATOM 529 C C . ALA A 1 75 ? -18.860 -5.551 -8.223 1.00 84.62 75 ALA A C 1
ATOM 531 O O . ALA A 1 75 ? -18.117 -6.341 -8.798 1.00 84.62 75 ALA A O 1
ATOM 532 N N . PHE A 1 76 ? -19.661 -5.943 -7.224 1.00 83.81 76 PHE A N 1
ATOM 533 C CA . PHE A 1 76 ? -19.715 -7.328 -6.725 1.00 83.81 76 PHE A CA 1
ATOM 534 C C . PHE A 1 76 ? -20.282 -8.358 -7.726 1.00 83.81 76 PHE A C 1
ATOM 536 O O . PHE A 1 76 ? -20.268 -9.552 -7.435 1.00 83.81 76 PHE A O 1
ATOM 543 N N . ARG A 1 77 ? -20.797 -7.929 -8.887 1.00 83.69 77 ARG A N 1
ATOM 544 C CA . ARG A 1 77 ? -21.337 -8.800 -9.948 1.00 83.69 77 ARG A CA 1
ATOM 545 C C . ARG A 1 77 ? -20.447 -8.892 -11.194 1.00 83.69 77 ARG A C 1
ATOM 547 O O . ARG A 1 77 ? -20.866 -9.496 -12.175 1.00 83.69 77 ARG A O 1
ATOM 554 N N . LEU A 1 78 ? -19.255 -8.300 -11.172 1.00 83.56 78 LEU A N 1
ATOM 555 C CA . LEU A 1 78 ? -18.318 -8.335 -12.294 1.00 83.56 78 LEU A CA 1
ATOM 556 C C . LEU A 1 78 ? -17.674 -9.730 -12.423 1.00 83.56 78 LEU A C 1
ATOM 558 O O . LEU A 1 78 ? -17.116 -10.234 -11.443 1.00 83.56 78 LEU A O 1
ATOM 562 N N . SER A 1 79 ? -17.743 -10.351 -13.610 1.00 88.50 79 SER A N 1
ATOM 563 C CA . SER A 1 79 ? -17.078 -11.644 -13.845 1.00 88.50 79 SER A CA 1
ATOM 564 C C . SER A 1 79 ? -15.557 -11.495 -13.885 1.00 88.50 79 SER A C 1
ATOM 566 O O . SER A 1 79 ? -15.026 -10.413 -14.128 1.00 88.50 79 SER A O 1
ATOM 568 N N . GLU A 1 80 ? -14.835 -12.593 -13.673 1.00 91.00 80 GLU A N 1
ATOM 569 C CA . GLU A 1 80 ? -13.372 -12.606 -13.796 1.00 91.00 80 GLU A CA 1
ATOM 570 C C . GLU A 1 80 ? -12.919 -12.437 -15.249 1.00 91.00 80 GLU A C 1
ATOM 572 O O . GLU A 1 80 ? -11.934 -11.749 -15.505 1.00 91.00 80 GLU A O 1
ATOM 577 N N . ASP A 1 81 ? -13.702 -12.945 -16.197 1.00 91.06 81 ASP A N 1
ATOM 578 C CA . ASP A 1 81 ? -13.483 -12.802 -17.641 1.00 91.06 81 ASP A CA 1
ATOM 579 C C . ASP A 1 81 ? -13.688 -11.344 -18.088 1.00 91.06 81 ASP A C 1
ATOM 581 O O . ASP A 1 81 ? -12.907 -10.806 -18.870 1.00 91.06 81 ASP A O 1
ATOM 585 N N . ASP A 1 82 ? -14.692 -10.662 -17.521 1.00 87.88 82 ASP A N 1
ATOM 586 C CA . ASP A 1 82 ? -14.935 -9.226 -17.721 1.00 87.88 82 ASP A CA 1
ATOM 587 C C . ASP A 1 82 ? -13.808 -8.348 -17.157 1.00 87.88 82 ASP A C 1
ATOM 589 O O . ASP A 1 82 ? -13.547 -7.262 -17.685 1.00 87.88 82 ASP A O 1
ATOM 593 N N . VAL A 1 83 ? -13.149 -8.781 -16.075 1.00 89.00 83 VAL A N 1
ATOM 594 C CA . VAL A 1 83 ? -11.942 -8.109 -15.575 1.00 89.00 83 VAL A CA 1
ATOM 595 C C . VAL A 1 83 ? -10.795 -8.352 -16.548 1.00 89.00 83 VAL A C 1
ATOM 597 O O . VAL A 1 83 ? -10.225 -7.377 -17.033 1.00 89.00 83 VAL A O 1
ATOM 600 N N . LEU A 1 84 ? -10.516 -9.614 -16.889 1.00 90.38 84 LEU A N 1
ATOM 601 C CA . LEU A 1 84 ? -9.404 -10.015 -17.754 1.00 90.38 84 LEU A CA 1
ATOM 602 C C . LEU A 1 84 ? -9.424 -9.278 -19.101 1.00 90.38 84 LEU A C 1
ATOM 604 O O . LEU A 1 84 ? -8.462 -8.591 -19.439 1.00 90.38 84 LEU A O 1
ATOM 608 N N . TRP A 1 85 ? -10.547 -9.332 -19.824 1.00 87.19 85 TRP A N 1
ATOM 609 C CA . TRP A 1 85 ? -10.679 -8.733 -21.159 1.00 87.19 85 TRP A CA 1
ATOM 610 C C . TRP A 1 85 ? -10.694 -7.197 -21.182 1.00 87.19 85 TRP A C 1
ATOM 612 O O . TRP A 1 85 ? -10.508 -6.610 -22.245 1.00 87.19 85 TRP A O 1
ATOM 622 N N . ARG A 1 86 ? -10.935 -6.520 -20.048 1.00 82.75 86 ARG A N 1
ATOM 623 C CA . ARG A 1 86 ? -11.072 -5.045 -19.990 1.00 82.75 86 ARG A CA 1
ATOM 624 C C . ARG A 1 86 ? -10.001 -4.338 -19.146 1.00 82.75 86 ARG A C 1
ATOM 626 O O . ARG A 1 86 ? -9.897 -3.110 -19.197 1.00 82.75 86 ARG A O 1
ATOM 633 N N . HIS A 1 87 ? -9.254 -5.086 -18.335 1.00 83.12 87 HIS A N 1
ATOM 634 C CA . HIS A 1 87 ? -8.284 -4.556 -17.370 1.00 83.12 87 HIS A CA 1
ATOM 635 C C . HIS A 1 87 ? -6.973 -5.359 -17.294 1.00 83.12 87 HIS A C 1
ATOM 637 O O . HIS A 1 87 ? -6.079 -4.931 -16.571 1.00 83.12 87 HIS A O 1
ATOM 643 N N . GLY A 1 88 ? -6.841 -6.471 -18.026 1.00 88.25 88 GLY A N 1
ATOM 644 C CA . GLY A 1 88 ? -5.624 -7.284 -18.056 1.00 88.25 88 GLY A CA 1
ATOM 645 C C . GLY A 1 88 ? -5.504 -8.286 -16.903 1.00 88.25 88 GLY A C 1
ATOM 646 O O . GLY A 1 88 ? -6.371 -8.391 -16.028 1.00 88.25 88 GLY A O 1
ATOM 647 N N . LEU A 1 89 ? -4.411 -9.054 -16.927 1.00 90.19 89 LEU A N 1
ATOM 648 C CA . LEU A 1 89 ? -4.153 -10.137 -15.976 1.00 90.19 89 LEU A CA 1
ATOM 649 C C . LEU A 1 89 ? -3.881 -9.614 -14.559 1.00 90.19 89 LEU A C 1
ATOM 651 O O . LEU A 1 89 ? -4.443 -10.141 -13.602 1.00 90.19 89 LEU A O 1
ATOM 655 N N . ASP A 1 90 ? -3.092 -8.552 -14.418 1.00 89.50 90 ASP A N 1
ATOM 656 C CA . ASP A 1 90 ? -2.664 -8.041 -13.109 1.00 89.50 90 ASP A CA 1
ATOM 657 C C . ASP A 1 90 ? -3.847 -7.515 -12.288 1.00 89.50 90 ASP A C 1
ATOM 659 O O . ASP A 1 90 ? -3.991 -7.826 -11.103 1.00 89.50 90 ASP A O 1
ATOM 663 N N . ALA A 1 91 ? -4.778 -6.812 -12.942 1.00 88.06 91 ALA A N 1
ATOM 664 C CA . ALA A 1 91 ? -6.032 -6.388 -12.328 1.00 88.06 91 ALA A CA 1
ATOM 665 C C . ALA A 1 91 ? -6.882 -7.587 -11.865 1.00 88.06 91 ALA A C 1
ATOM 667 O O . ALA A 1 91 ? -7.485 -7.539 -10.790 1.00 88.06 91 ALA A O 1
ATOM 668 N N . LEU A 1 92 ? -6.906 -8.685 -12.633 1.00 92.38 92 LEU A N 1
ATOM 669 C CA . LEU A 1 92 ? -7.564 -9.925 -12.219 1.00 92.38 92 LEU A CA 1
ATOM 670 C C . LEU A 1 92 ? -6.853 -10.572 -11.018 1.00 92.38 92 LEU A C 1
ATOM 672 O O . LEU A 1 92 ? -7.532 -11.025 -10.097 1.00 92.38 92 LEU A O 1
ATOM 676 N N . VAL A 1 93 ? -5.518 -10.597 -10.987 1.00 93.25 93 VAL A N 1
ATOM 677 C CA . VAL A 1 93 ? -4.737 -11.141 -9.862 1.00 93.25 93 VAL A CA 1
ATOM 678 C C . VAL A 1 93 ? -4.990 -10.341 -8.580 1.00 93.25 93 VAL A C 1
ATOM 680 O O . VAL A 1 93 ? -5.266 -10.941 -7.541 1.00 93.25 93 VAL A O 1
ATOM 683 N N . VAL A 1 94 ? -5.020 -9.007 -8.647 1.00 91.25 94 VAL A N 1
ATOM 684 C CA . VAL A 1 94 ? -5.369 -8.143 -7.503 1.00 91.25 94 VAL A CA 1
ATOM 685 C C . VAL A 1 94 ? -6.810 -8.393 -7.030 1.00 91.25 94 VAL A C 1
ATOM 687 O O . VAL A 1 94 ? -7.048 -8.581 -5.836 1.00 91.25 94 VAL A O 1
ATOM 690 N N . VAL A 1 95 ? -7.784 -8.491 -7.943 1.00 90.62 95 VAL A N 1
ATOM 691 C CA . VAL A 1 95 ? -9.177 -8.840 -7.590 1.00 90.62 95 VAL A CA 1
ATOM 692 C C . VAL A 1 95 ? -9.272 -10.240 -6.964 1.00 90.62 95 VAL A C 1
ATOM 694 O O . VAL A 1 95 ? -10.044 -10.443 -6.022 1.00 90.62 95 VAL A O 1
ATOM 697 N N . ARG A 1 96 ? -8.478 -11.209 -7.437 1.00 91.62 96 ARG A N 1
ATOM 698 C CA . ARG A 1 96 ? -8.383 -12.555 -6.850 1.00 91.62 96 ARG A CA 1
ATOM 699 C C . ARG A 1 96 ? -7.757 -12.538 -5.457 1.00 91.62 96 ARG A C 1
ATOM 701 O O . ARG A 1 96 ? -8.269 -13.242 -4.590 1.00 91.62 96 ARG A O 1
ATOM 708 N N . LEU A 1 97 ? -6.740 -11.710 -5.211 1.00 92.12 97 LEU A N 1
ATOM 709 C CA . LEU A 1 97 ? -6.135 -11.530 -3.887 1.00 92.12 97 LEU A CA 1
ATOM 710 C C . LEU A 1 97 ? -7.165 -11.021 -2.867 1.00 92.12 97 LEU A C 1
ATOM 712 O O . LEU A 1 97 ? -7.303 -11.613 -1.798 1.00 92.12 97 LEU A O 1
ATOM 716 N N . PHE A 1 98 ? -7.962 -10.005 -3.219 1.00 90.44 98 PHE A N 1
ATOM 717 C CA . PHE A 1 98 ? -9.051 -9.534 -2.353 1.00 90.44 98 PHE A CA 1
ATOM 718 C C . PHE A 1 98 ? -10.122 -10.614 -2.123 1.00 90.44 98 PHE A C 1
ATOM 720 O O . PHE A 1 98 ? -10.480 -10.880 -0.976 1.00 90.44 98 PHE A O 1
ATOM 727 N N . LYS A 1 99 ? -10.582 -11.306 -3.178 1.00 90.25 99 LYS A N 1
ATOM 728 C CA . LYS A 1 99 ? -11.537 -12.431 -3.061 1.00 90.25 99 LYS A CA 1
ATOM 729 C C . LYS A 1 99 ? -11.012 -13.561 -2.165 1.00 90.25 99 LYS A C 1
ATOM 731 O O . LYS A 1 99 ? -11.785 -14.145 -1.406 1.00 90.25 99 LYS A O 1
ATOM 736 N N . PHE A 1 100 ? -9.723 -13.883 -2.258 1.00 92.75 100 PHE A N 1
ATOM 737 C CA . PHE A 1 100 ? -9.057 -14.872 -1.411 1.00 92.75 100 PHE A CA 1
ATOM 738 C C . PHE A 1 100 ? -8.992 -14.401 0.047 1.00 92.75 100 PHE A C 1
ATOM 740 O O . PHE A 1 100 ? -9.404 -15.144 0.937 1.00 92.75 100 PHE A O 1
ATOM 747 N N . GLY A 1 101 ? -8.585 -13.150 0.283 1.00 91.44 101 GLY A N 1
ATOM 748 C CA . GLY A 1 101 ? -8.580 -12.527 1.607 1.00 91.44 101 GLY A CA 1
ATOM 749 C C . GLY A 1 101 ? -9.952 -12.580 2.280 1.00 91.44 101 GLY A C 1
ATOM 750 O O . GLY A 1 101 ? -10.064 -13.089 3.392 1.00 91.44 101 GLY A O 1
ATOM 751 N N . THR A 1 102 ? -11.021 -12.157 1.593 1.00 90.19 102 THR A N 1
ATOM 752 C CA . THR A 1 102 ? -12.393 -12.218 2.132 1.00 90.19 102 THR A CA 1
ATOM 753 C C . THR A 1 102 ? -12.808 -13.644 2.503 1.00 90.19 102 THR A C 1
ATOM 755 O O . THR A 1 102 ? -13.382 -13.846 3.571 1.00 90.19 102 THR A O 1
ATOM 758 N N . LYS A 1 103 ? -12.503 -14.647 1.665 1.00 90.81 103 LYS A N 1
ATOM 759 C CA . LYS A 1 103 ? -12.789 -16.061 1.971 1.00 90.81 103 LYS A CA 1
ATOM 760 C C . LYS A 1 103 ? -12.018 -16.541 3.204 1.00 90.81 103 LYS A C 1
ATOM 762 O O . LYS A 1 103 ? -12.625 -17.120 4.100 1.00 90.81 103 LYS A O 1
ATOM 767 N N . CYS A 1 104 ? -10.715 -16.264 3.262 1.00 93.38 104 CYS A N 1
ATOM 768 C CA . CYS A 1 104 ? -9.845 -16.634 4.377 1.00 93.38 104 CYS A CA 1
ATOM 769 C C . CYS A 1 104 ? -10.346 -16.026 5.697 1.00 93.38 104 CYS A C 1
ATOM 771 O O . CYS A 1 104 ? -10.674 -16.757 6.632 1.00 93.38 104 CYS A O 1
ATOM 773 N N . PHE A 1 105 ? -10.533 -14.702 5.739 1.00 92.31 105 PHE A N 1
ATOM 774 C CA . PHE A 1 105 ? -11.014 -14.017 6.937 1.00 92.31 105 PHE A CA 1
ATOM 775 C C . PHE A 1 105 ? -12.432 -14.433 7.339 1.00 92.31 105 PHE A C 1
ATOM 777 O O . PHE A 1 105 ? -12.700 -14.521 8.529 1.00 92.31 105 PHE A O 1
ATOM 784 N N . THR A 1 106 ? -13.315 -14.782 6.395 1.00 92.69 106 THR A N 1
ATOM 785 C CA . THR A 1 106 ? -14.653 -15.313 6.723 1.00 92.69 106 THR A CA 1
ATOM 786 C C . THR A 1 106 ? -14.559 -16.638 7.488 1.00 92.69 106 THR A C 1
ATOM 788 O O . THR A 1 106 ? -15.242 -16.809 8.496 1.00 92.69 106 THR A O 1
ATOM 791 N N . VAL A 1 107 ? -13.680 -17.559 7.070 1.00 93.88 107 VAL A N 1
ATOM 792 C CA . VAL A 1 107 ? -13.430 -18.814 7.806 1.00 93.88 107 VAL A CA 1
ATOM 793 C C . VAL A 1 107 ? -12.825 -18.521 9.183 1.00 93.88 107 VAL A C 1
ATOM 795 O O . VAL A 1 107 ? -13.301 -19.058 10.183 1.00 93.88 107 VAL A O 1
ATOM 798 N N . CYS A 1 108 ? -11.844 -17.617 9.268 1.00 89.62 108 CYS A N 1
ATOM 799 C CA . CYS A 1 108 ? -11.257 -17.200 10.544 1.00 89.62 108 CYS A CA 1
ATOM 800 C C . CYS A 1 108 ? -12.286 -16.563 11.496 1.00 89.62 108 CYS A C 1
ATOM 802 O O . CYS A 1 108 ? -12.262 -16.859 12.687 1.00 89.62 108 CYS A O 1
ATOM 804 N N . SER A 1 109 ? -13.218 -15.743 10.999 1.00 89.81 109 SER A N 1
ATOM 805 C CA . SER A 1 109 ? -14.294 -15.151 11.805 1.00 89.81 109 SER A CA 1
ATOM 806 C C . SER A 1 109 ? -15.301 -16.190 12.300 1.00 89.81 109 SER A C 1
ATOM 808 O O . SER A 1 109 ? -15.755 -16.081 13.435 1.00 89.81 109 SER A O 1
ATOM 810 N N . ILE A 1 110 ? -15.622 -17.217 11.503 1.00 92.12 110 ILE A N 1
ATOM 811 C CA . ILE A 1 110 ? -16.480 -18.332 11.940 1.00 92.12 110 ILE A CA 1
ATOM 812 C C . ILE A 1 110 ? -15.796 -19.114 13.073 1.00 92.12 110 ILE A C 1
ATOM 814 O O . ILE A 1 110 ? -16.405 -19.334 14.118 1.00 92.12 110 ILE A O 1
ATOM 818 N N . VAL A 1 111 ? -14.515 -19.467 12.921 1.00 88.69 111 VAL A N 1
ATOM 819 C CA . VAL A 1 111 ? -13.732 -20.139 13.978 1.00 88.69 111 VAL A CA 1
ATOM 820 C C . VAL A 1 111 ? -13.611 -19.259 15.232 1.00 88.69 111 VAL A C 1
ATOM 822 O O . VAL A 1 111 ? -13.810 -19.740 16.348 1.00 88.69 111 VAL A O 1
ATOM 825 N N . GLY A 1 112 ? -13.352 -17.960 15.055 1.00 84.25 112 GLY A N 1
ATOM 826 C CA . GLY A 1 112 ? -13.292 -16.972 16.133 1.00 84.25 112 GLY A CA 1
ATOM 827 C C . GLY A 1 112 ? -14.591 -16.875 16.935 1.00 84.25 112 GLY A C 1
ATOM 828 O O . GLY A 1 112 ? -14.562 -16.908 18.163 1.00 84.25 112 GLY A O 1
ATOM 829 N N . LEU A 1 113 ? -15.733 -16.801 16.247 1.00 85.94 113 LEU A N 1
ATOM 830 C CA . LEU A 1 113 ? -17.041 -16.607 16.871 1.00 85.94 113 LEU A CA 1
ATOM 831 C C . LEU A 1 113 ? -17.611 -17.882 17.510 1.00 85.94 113 LEU A C 1
ATOM 833 O O . LEU A 1 113 ? -18.201 -17.797 18.582 1.00 85.94 113 LEU A O 1
ATOM 837 N N . PHE A 1 114 ? -17.458 -19.046 16.870 1.00 86.81 114 PHE A N 1
ATOM 838 C CA . PHE A 1 114 ? -18.137 -20.281 17.293 1.00 86.81 114 PHE A CA 1
ATOM 839 C C . PHE A 1 114 ? -17.270 -21.254 18.095 1.00 86.81 114 PHE A C 1
ATOM 841 O O . PHE A 1 114 ? -17.819 -22.027 18.874 1.00 86.81 114 PHE A O 1
ATOM 848 N N . ILE A 1 115 ? -15.944 -21.230 17.931 1.00 84.69 115 ILE A N 1
ATOM 849 C CA . ILE A 1 115 ? -15.032 -22.067 18.727 1.00 84.69 115 ILE A CA 1
ATOM 850 C C . ILE A 1 115 ? -14.375 -21.208 19.806 1.00 84.69 115 ILE A C 1
ATOM 852 O O . ILE A 1 115 ? -14.522 -21.469 20.996 1.00 84.69 115 ILE A O 1
ATOM 856 N N . LEU A 1 116 ? -13.668 -20.154 19.397 1.00 76.00 116 LEU A N 1
ATOM 857 C CA . LEU A 1 116 ? -12.741 -19.472 20.296 1.00 76.00 116 LEU A CA 1
ATOM 858 C C . LEU A 1 116 ? -13.439 -18.559 21.322 1.00 76.00 116 LEU A C 1
ATOM 860 O O . LEU A 1 116 ? -13.041 -18.553 22.488 1.00 76.00 116 LEU A O 1
ATOM 864 N N . ALA A 1 117 ? -14.495 -17.826 20.945 1.00 74.44 117 ALA A N 1
ATOM 865 C CA . ALA A 1 117 ? -15.233 -16.979 21.887 1.00 74.44 117 ALA A CA 1
ATOM 866 C C . ALA A 1 117 ? -15.954 -17.776 23.006 1.00 74.44 117 ALA A C 1
ATOM 868 O O . ALA A 1 117 ? -15.814 -17.388 24.170 1.00 74.44 117 ALA A O 1
ATOM 869 N N . PRO A 1 118 ? -16.643 -18.909 22.739 1.00 75.75 118 PRO A N 1
ATOM 870 C CA . PRO A 1 118 ? -17.207 -19.748 23.801 1.00 75.75 118 PRO A CA 1
ATOM 871 C C . PRO A 1 118 ? -16.146 -20.401 24.695 1.00 75.75 118 PRO A C 1
ATOM 873 O O . PRO A 1 118 ? -16.313 -20.419 25.915 1.00 75.75 118 PRO A O 1
ATOM 876 N N . THR A 1 119 ? -15.025 -20.875 24.130 1.00 72.56 119 THR A N 1
ATOM 877 C CA . THR A 1 119 ? -13.907 -21.419 24.927 1.00 72.56 119 THR A CA 1
ATOM 878 C C . THR A 1 119 ? -13.316 -20.372 25.876 1.00 72.56 119 THR A C 1
ATOM 880 O O . THR A 1 119 ? -12.955 -20.719 26.997 1.00 72.56 119 THR A O 1
ATOM 883 N N . ASN A 1 120 ? -13.279 -19.093 25.479 1.00 66.75 120 ASN A N 1
ATOM 884 C CA . ASN A 1 120 ? -12.911 -17.992 26.373 1.00 66.75 120 ASN A CA 1
ATOM 885 C C . ASN A 1 120 ? -13.879 -17.897 27.564 1.00 66.75 120 ASN A C 1
ATOM 887 O O . ASN A 1 120 ? -13.480 -17.994 28.723 1.00 66.75 120 ASN A O 1
ATOM 891 N N . TYR A 1 121 ? -15.172 -17.756 27.262 1.00 66.81 121 TYR A N 1
ATOM 892 C CA . TYR A 1 121 ? -16.223 -17.498 28.248 1.00 66.81 121 TYR A CA 1
ATOM 893 C C . TYR A 1 121 ? -16.385 -18.630 29.276 1.00 66.81 121 TYR A C 1
ATOM 895 O O . TYR A 1 121 ? -16.729 -18.373 30.426 1.00 66.81 121 TYR A O 1
ATOM 903 N N . SER A 1 122 ? -16.100 -19.873 28.876 1.00 66.31 122 SER A N 1
ATOM 904 C CA . SER A 1 122 ? -16.171 -21.059 29.738 1.00 66.31 122 SER A CA 1
ATOM 905 C C . SER A 1 122 ? -14.914 -21.305 30.593 1.00 66.31 122 SER A C 1
ATOM 907 O O . SER A 1 122 ? -14.848 -22.327 31.278 1.00 66.31 122 SER A O 1
ATOM 909 N N . SER A 1 123 ? -13.897 -20.434 30.549 1.00 54.91 123 SER A N 1
ATOM 910 C CA . SER A 1 123 ? -12.631 -20.650 31.264 1.00 54.91 123 SER A CA 1
ATOM 911 C C . SER A 1 123 ? -12.651 -20.079 32.696 1.00 54.91 123 SER A C 1
ATOM 913 O O . SER A 1 123 ? -12.355 -18.910 32.937 1.00 54.91 123 SER A O 1
ATOM 915 N N . GLU A 1 124 ? -12.966 -20.917 33.693 1.00 46.25 124 GLU A N 1
ATOM 916 C CA . GLU A 1 124 ? -13.019 -20.533 35.123 1.00 46.25 124 GLU A CA 1
ATOM 917 C C . GLU A 1 124 ? -11.623 -20.384 35.780 1.00 46.25 124 GLU A C 1
ATOM 919 O O . GLU A 1 124 ? -11.369 -20.863 36.883 1.00 46.25 124 GLU A O 1
ATOM 924 N N . GLY A 1 125 ? -10.676 -19.743 35.085 1.00 45.38 125 GLY A N 1
ATOM 925 C CA . GLY A 1 125 ? -9.248 -19.784 35.424 1.00 45.38 125 GLY A CA 1
ATOM 926 C C . GLY A 1 125 ? -8.714 -18.705 36.377 1.00 45.38 125 GLY A C 1
ATOM 927 O O . GLY A 1 125 ? -7.648 -18.910 36.954 1.00 45.38 125 GLY A O 1
ATOM 928 N N . LEU A 1 126 ? -9.392 -17.558 36.542 1.00 39.78 126 LEU A N 1
ATOM 929 C CA . LEU A 1 126 ? -8.852 -16.388 37.266 1.00 39.78 126 LEU A CA 1
ATOM 930 C C . LEU A 1 126 ? -9.826 -15.802 38.319 1.00 39.78 126 LEU A C 1
ATOM 932 O O . LEU A 1 126 ? -11.024 -15.686 38.048 1.00 39.78 126 LEU A O 1
ATOM 936 N N . PRO A 1 127 ? -9.333 -15.339 39.490 1.00 37.56 127 PRO A N 1
ATOM 937 C CA . PRO A 1 127 ? -10.149 -14.630 40.481 1.00 37.56 127 PRO A CA 1
ATOM 938 C C . PRO A 1 127 ? -10.794 -13.340 39.944 1.00 37.56 127 PRO A C 1
ATOM 940 O O . PRO A 1 127 ? -10.186 -12.581 39.192 1.00 37.56 127 PRO A O 1
ATOM 943 N N . ARG A 1 128 ? -12.016 -13.037 40.406 1.00 36.38 128 ARG A N 1
ATOM 944 C CA . ARG A 1 128 ? -12.914 -11.971 39.894 1.00 36.38 128 ARG A CA 1
ATOM 945 C C . ARG A 1 128 ? -12.434 -10.506 40.048 1.00 36.38 128 ARG A C 1
ATOM 947 O O . ARG A 1 128 ? -13.222 -9.600 39.794 1.00 36.38 128 ARG A O 1
ATOM 954 N N . ALA A 1 129 ? -11.195 -10.246 40.469 1.00 35.44 129 ALA A N 1
ATOM 955 C CA . ALA A 1 129 ? -10.757 -8.936 40.973 1.00 35.44 129 ALA A CA 1
ATOM 956 C C . ALA A 1 129 ? -10.238 -7.931 39.918 1.00 35.44 129 ALA A C 1
ATOM 958 O O . ALA A 1 129 ? -10.215 -6.735 40.194 1.00 35.44 129 ALA A O 1
ATOM 959 N N . THR A 1 130 ? -9.834 -8.374 38.722 1.00 38.66 130 THR A N 1
ATOM 960 C CA . THR A 1 130 ? -9.201 -7.512 37.695 1.00 38.66 130 THR A CA 1
ATOM 961 C C . THR A 1 130 ? -9.849 -7.672 36.318 1.00 38.66 130 THR A C 1
ATOM 963 O O . THR A 1 130 ? -9.211 -8.019 35.327 1.00 38.66 130 THR A O 1
ATOM 966 N N . ARG A 1 131 ? -11.156 -7.395 36.243 1.00 37.56 131 ARG A N 1
ATOM 967 C CA . ARG A 1 131 ? -11.890 -7.306 34.973 1.00 37.56 131 ARG A CA 1
ATOM 968 C C . ARG A 1 131 ? -11.767 -5.899 34.378 1.00 37.56 131 ARG A C 1
ATOM 970 O O . ARG A 1 131 ? -12.583 -5.035 34.682 1.00 37.56 131 ARG A O 1
ATOM 977 N N . SER A 1 132 ? -10.798 -5.697 33.491 1.00 34.91 132 SER A N 1
ATOM 978 C CA . SER A 1 132 ? -10.838 -4.632 32.483 1.00 34.91 132 SER A CA 1
ATOM 979 C C . SER A 1 132 ? -10.990 -5.265 31.102 1.00 34.91 132 SER A C 1
ATOM 981 O O . SER A 1 132 ? -10.330 -6.250 30.778 1.00 34.91 132 SER A O 1
ATOM 983 N N . ASN A 1 133 ? -11.907 -4.737 30.293 1.00 47.06 133 ASN A N 1
ATOM 984 C CA . ASN A 1 133 ? -12.208 -5.308 28.983 1.00 47.06 133 ASN A CA 1
ATOM 985 C C . ASN A 1 133 ? -11.004 -5.139 28.033 1.00 47.06 133 ASN A C 1
ATOM 987 O O . ASN A 1 133 ? -10.484 -4.031 27.893 1.00 47.06 133 ASN A O 1
ATOM 991 N N . SER A 1 134 ? -10.550 -6.228 27.407 1.00 39.97 134 SER A N 1
ATOM 992 C CA . SER A 1 134 ? -9.465 -6.268 26.413 1.00 39.97 134 SER A CA 1
ATOM 993 C C . SER A 1 134 ? -9.580 -7.548 25.579 1.00 39.97 134 SER A C 1
ATOM 995 O O . SER A 1 134 ? -9.955 -8.593 26.120 1.00 39.97 134 SER A O 1
ATOM 997 N N . MET A 1 135 ? -9.255 -7.508 24.283 1.00 41.88 135 MET A N 1
ATOM 998 C CA . MET A 1 135 ? -9.276 -8.691 23.406 1.00 41.88 135 MET A CA 1
ATOM 999 C C . MET A 1 135 ? -7.971 -9.504 23.543 1.00 41.88 135 MET A C 1
ATOM 1001 O O . MET A 1 135 ? -7.182 -9.654 22.612 1.00 41.88 135 MET A O 1
ATOM 1005 N N . GLU A 1 136 ? -7.762 -10.044 24.746 1.00 40.59 136 GLU A N 1
ATOM 1006 C CA . GLU A 1 136 ? -6.617 -10.873 25.170 1.00 40.59 136 GLU A CA 1
ATOM 1007 C C . GLU A 1 136 ? -6.824 -12.384 24.924 1.00 40.59 136 GLU A C 1
ATOM 1009 O O . GLU A 1 136 ? -6.397 -13.227 25.710 1.00 40.59 136 GLU A O 1
ATOM 1014 N N . LEU A 1 137 ? -7.496 -12.762 23.828 1.00 38.34 137 LEU A N 1
ATOM 1015 C CA . LEU A 1 137 ? -7.590 -14.165 23.412 1.00 38.34 137 LEU A CA 1
ATOM 1016 C C . LEU A 1 137 ? -7.521 -14.322 21.884 1.00 38.34 137 LEU A C 1
ATOM 1018 O O . LEU A 1 137 ? -7.796 -13.381 21.146 1.00 38.34 137 LEU A O 1
ATOM 1022 N N . PHE A 1 138 ? -7.224 -15.556 21.450 1.00 41.81 138 PHE A N 1
ATOM 1023 C CA . PHE A 1 138 ? -7.163 -16.064 20.062 1.00 41.81 138 PHE A CA 1
ATOM 1024 C C . PHE A 1 138 ? -5.758 -16.137 19.426 1.00 41.81 138 PHE A C 1
ATOM 1026 O O . PHE A 1 138 ? -5.605 -15.909 18.228 1.00 41.81 138 PHE A O 1
ATOM 1033 N N . THR A 1 139 ? -4.732 -16.565 20.174 1.00 39.25 139 THR A N 1
ATOM 1034 C CA . THR A 1 139 ? -3.513 -17.137 19.563 1.00 39.25 139 THR A CA 1
ATOM 1035 C C . THR A 1 139 ? -3.083 -18.444 20.235 1.00 39.25 139 THR A C 1
ATOM 1037 O O . THR A 1 139 ? -3.153 -18.587 21.452 1.00 39.25 139 THR A O 1
ATOM 1040 N N . VAL A 1 140 ? -2.618 -19.400 19.424 1.00 32.16 140 VAL A N 1
ATOM 1041 C CA . VAL A 1 140 ? -1.893 -20.614 19.839 1.00 32.16 140 VAL A CA 1
ATOM 1042 C C . VAL A 1 140 ? -0.728 -20.795 18.866 1.00 32.16 140 VAL A C 1
ATOM 1044 O O . VAL A 1 140 ? -0.896 -20.622 17.661 1.00 32.16 140 VAL A O 1
ATOM 1047 N N . SER A 1 141 ? 0.460 -21.117 19.376 1.00 27.69 141 SER A N 1
ATOM 1048 C CA . SER A 1 141 ? 1.692 -21.294 18.594 1.00 27.69 141 SER A CA 1
ATOM 1049 C C . SER A 1 141 ? 2.511 -22.473 19.126 1.00 27.69 141 SER A C 1
ATOM 1051 O O . SER A 1 141 ? 2.480 -22.688 20.335 1.00 27.69 141 SER A O 1
ATOM 1053 N N . ASN A 1 142 ? 3.251 -23.198 18.261 1.00 27.81 142 ASN A N 1
ATOM 1054 C CA . ASN A 1 142 ? 4.588 -23.774 18.548 1.00 27.81 142 ASN A CA 1
ATOM 1055 C C . ASN A 1 142 ? 5.249 -24.487 17.323 1.00 27.81 142 ASN A C 1
ATOM 1057 O O . ASN A 1 142 ? 4.546 -24.936 16.423 1.00 27.81 142 ASN A O 1
ATOM 1061 N N . VAL A 1 143 ? 6.577 -24.710 17.424 1.00 28.36 143 VAL A N 1
ATOM 1062 C CA . VAL A 1 143 ? 7.499 -25.670 16.741 1.00 28.36 143 VAL A CA 1
ATOM 1063 C C . VAL A 1 143 ? 8.448 -25.092 15.648 1.00 28.36 143 VAL A C 1
ATOM 1065 O O . VAL A 1 143 ? 8.085 -24.187 14.906 1.00 28.36 143 VAL A O 1
ATOM 1068 N N . ALA A 1 144 ? 9.720 -25.556 15.620 1.00 28.00 144 ALA A N 1
ATOM 1069 C CA . ALA A 1 144 ? 10.889 -25.052 14.842 1.00 28.00 144 ALA A CA 1
ATOM 1070 C C . ALA A 1 144 ? 12.008 -26.161 14.728 1.00 28.00 144 ALA A C 1
ATOM 1072 O O . ALA A 1 144 ? 11.698 -27.296 15.073 1.00 28.00 144 ALA A O 1
ATOM 1073 N N . ARG A 1 145 ? 13.298 -26.011 14.314 1.00 29.78 145 ARG A N 1
ATOM 1074 C CA . ARG A 1 145 ? 14.230 -24.854 14.153 1.00 29.78 145 ARG A CA 1
ATOM 1075 C C . ARG A 1 145 ? 15.565 -25.216 13.409 1.00 29.78 145 ARG A C 1
ATOM 1077 O O . ARG A 1 145 ? 16.235 -26.146 13.838 1.00 29.78 145 ARG A O 1
ATOM 1084 N N . GLY A 1 146 ? 16.049 -24.394 12.455 1.00 29.66 146 GLY A N 1
ATOM 1085 C CA . GLY A 1 146 ? 17.465 -24.355 11.960 1.00 29.66 146 GLY A CA 1
ATOM 1086 C C . GLY A 1 146 ? 17.912 -25.418 10.914 1.00 29.66 146 GLY A C 1
ATOM 1087 O O . GLY A 1 146 ? 17.145 -26.329 10.642 1.00 29.66 146 GLY A O 1
ATOM 1088 N N . SER A 1 147 ? 19.119 -25.385 10.293 1.00 32.28 147 SER A N 1
ATOM 1089 C CA . SER A 1 147 ? 20.206 -24.363 10.259 1.00 32.28 147 SER A CA 1
ATOM 1090 C C . SER A 1 147 ? 21.308 -24.588 9.162 1.00 32.28 147 SER A C 1
ATOM 1092 O O . SER A 1 147 ? 21.835 -25.688 9.050 1.00 32.28 147 SER A O 1
ATOM 1094 N N . ASN A 1 148 ? 21.685 -23.518 8.433 1.00 41.88 148 ASN A N 1
ATOM 1095 C CA . ASN A 1 148 ? 22.979 -23.074 7.815 1.00 41.88 148 ASN A CA 1
ATOM 1096 C C . ASN A 1 148 ? 24.116 -24.019 7.298 1.00 41.88 148 ASN A C 1
ATOM 1098 O O . ASN A 1 148 ? 24.623 -24.814 8.083 1.00 41.88 148 ASN A O 1
ATOM 1102 N N . ARG A 1 149 ? 24.707 -23.696 6.108 1.00 26.62 149 ARG A N 1
ATOM 1103 C CA . ARG A 1 149 ? 26.172 -23.638 5.709 1.00 26.62 149 ARG A CA 1
ATOM 1104 C C . ARG A 1 149 ? 26.345 -22.753 4.426 1.00 26.62 149 ARG A C 1
ATOM 1106 O O . ARG A 1 149 ? 25.428 -22.758 3.620 1.00 26.62 149 ARG A O 1
ATOM 1113 N N . LEU A 1 150 ? 27.268 -21.765 4.334 1.00 28.67 150 LEU A N 1
ATOM 1114 C CA . LEU A 1 150 ? 28.671 -21.731 3.788 1.00 28.67 150 LEU A CA 1
ATOM 1115 C C . LEU A 1 150 ? 28.814 -22.091 2.275 1.00 28.67 150 LEU A C 1
ATOM 1117 O O . LEU A 1 150 ? 28.097 -22.974 1.832 1.00 28.67 150 LEU A O 1
ATOM 1121 N N . ALA A 1 151 ? 29.692 -21.507 1.423 1.00 26.56 151 ALA A N 1
ATOM 1122 C CA . ALA A 1 151 ? 30.906 -20.663 1.604 1.00 26.56 151 ALA A CA 1
ATOM 1123 C C . ALA A 1 151 ? 31.136 -19.601 0.462 1.00 26.56 151 ALA A C 1
ATOM 1125 O O . ALA A 1 151 ? 30.172 -19.149 -0.145 1.00 26.56 151 ALA A O 1
ATOM 1126 N N . SER A 1 152 ? 32.385 -19.154 0.196 1.00 27.73 152 SER A N 1
ATOM 1127 C CA . SER A 1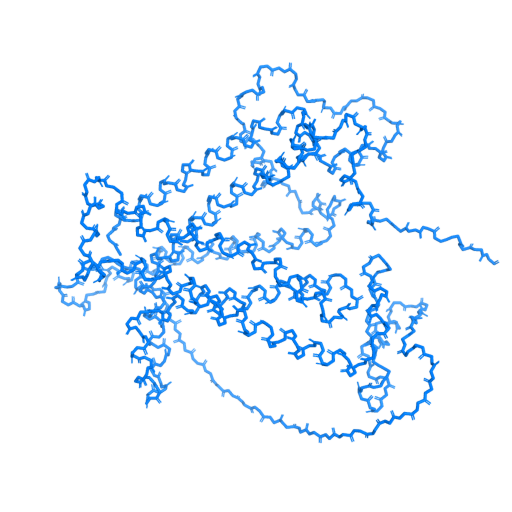 152 ? 32.766 -17.962 -0.618 1.00 27.73 152 SER A CA 1
ATOM 1128 C C . SER A 1 152 ? 33.996 -18.150 -1.545 1.00 27.73 152 SER A C 1
ATOM 1130 O O . SER A 1 152 ? 34.813 -19.013 -1.242 1.00 27.73 152 SER A O 1
ATOM 1132 N N . LEU A 1 153 ? 34.183 -17.299 -2.590 1.00 23.52 153 LEU A N 1
ATOM 1133 C CA . LEU A 1 153 ? 35.456 -16.583 -2.926 1.00 23.52 153 LEU A CA 1
ATOM 1134 C C . LEU A 1 153 ? 35.274 -15.447 -3.991 1.00 23.52 153 LEU A C 1
ATOM 1136 O O . LEU A 1 153 ? 34.182 -14.891 -4.074 1.00 23.52 153 LEU A O 1
ATOM 1140 N N . LYS A 1 154 ? 36.333 -15.006 -4.710 1.00 26.28 154 LYS A N 1
ATOM 1141 C CA . LYS A 1 154 ? 36.505 -13.647 -5.301 1.00 26.28 154 LYS A CA 1
ATOM 1142 C C . LYS A 1 154 ? 37.213 -13.584 -6.681 1.00 26.28 154 LYS A C 1
ATOM 1144 O O . LYS A 1 154 ? 38.268 -14.193 -6.798 1.00 26.28 154 LYS A O 1
ATOM 1149 N N . LEU A 1 155 ? 36.770 -12.632 -7.534 1.00 32.22 155 LEU A N 1
ATOM 1150 C CA . LEU A 1 155 ? 37.542 -11.785 -8.500 1.00 32.22 155 LEU A CA 1
ATOM 1151 C C . LEU A 1 155 ? 38.336 -12.486 -9.643 1.00 32.22 155 LEU A C 1
ATOM 1153 O O . LEU A 1 155 ? 38.549 -13.690 -9.561 1.00 32.22 155 LEU A O 1
ATOM 1157 N N . PRO A 1 156 ? 38.818 -11.774 -10.702 1.00 40.25 156 PRO A N 1
ATOM 1158 C CA . PRO A 1 156 ? 38.703 -10.345 -11.072 1.00 40.25 156 PRO A CA 1
ATOM 1159 C C . PRO A 1 156 ? 37.768 -10.163 -12.320 1.00 40.25 156 PRO A C 1
ATOM 1161 O O . PRO A 1 156 ? 36.711 -10.784 -12.285 1.00 40.25 156 PRO A O 1
ATOM 1164 N N . PHE A 1 157 ? 37.930 -9.363 -13.402 1.00 28.59 157 PHE A N 1
ATOM 1165 C CA . PHE A 1 157 ? 38.953 -8.423 -13.930 1.00 28.59 157 PHE A CA 1
ATOM 1166 C C . PHE A 1 157 ? 38.330 -7.395 -14.936 1.00 28.59 157 PHE A C 1
ATOM 1168 O O . PHE A 1 157 ? 37.128 -7.145 -14.893 1.00 28.59 157 PHE A O 1
ATOM 1175 N N . THR A 1 158 ? 39.141 -6.783 -15.813 1.00 32.34 158 THR A N 1
ATOM 1176 C CA . THR A 1 158 ? 38.865 -5.701 -16.801 1.00 32.34 158 THR A CA 1
ATOM 1177 C C . THR A 1 158 ? 39.337 -6.099 -18.221 1.00 32.34 158 THR A C 1
ATOM 1179 O O . THR A 1 158 ? 40.112 -7.042 -18.320 1.00 32.34 158 THR A O 1
ATOM 1182 N N . LEU A 1 159 ? 39.035 -5.446 -19.357 1.00 38.31 159 LEU A N 1
ATOM 1183 C CA . LEU A 1 159 ? 38.133 -4.338 -19.744 1.00 38.31 159 LEU A CA 1
ATOM 1184 C C . LEU A 1 159 ? 37.926 -4.410 -21.279 1.00 38.31 159 LEU A C 1
ATOM 1186 O O . LEU A 1 159 ? 38.880 -4.717 -21.986 1.00 38.31 159 LEU A O 1
ATOM 1190 N N . LEU A 1 160 ? 36.766 -3.993 -21.794 1.00 38.56 160 LEU A N 1
ATOM 1191 C CA . LEU A 1 160 ? 36.622 -3.313 -23.095 1.00 38.56 160 LEU A CA 1
ATOM 1192 C C . LEU A 1 160 ? 35.319 -2.498 -23.065 1.00 38.56 160 LEU A C 1
ATOM 1194 O O . LEU A 1 160 ? 34.381 -2.886 -22.370 1.00 38.56 160 LEU A O 1
ATOM 1198 N N . GLN A 1 161 ? 35.274 -1.343 -23.739 1.00 51.66 161 GLN A N 1
ATOM 1199 C CA . GLN A 1 161 ? 34.182 -0.374 -23.569 1.00 51.66 161 GLN A CA 1
ATOM 1200 C C . GLN A 1 161 ? 33.150 -0.423 -24.702 1.00 51.66 161 GLN A C 1
ATOM 1202 O O . GLN A 1 161 ? 33.067 0.471 -25.539 1.00 51.66 161 GLN A O 1
ATOM 1207 N N . GLU A 1 162 ? 32.297 -1.437 -24.631 1.00 53.97 162 GLU A N 1
ATOM 1208 C CA . GLU A 1 162 ? 30.917 -1.362 -25.114 1.00 53.97 162 GLU A CA 1
ATOM 1209 C C . GLU A 1 162 ? 29.978 -1.389 -23.894 1.00 53.97 162 GLU A C 1
ATOM 1211 O O . GLU A 1 162 ? 30.411 -1.684 -22.774 1.00 53.97 162 GLU A O 1
ATOM 1216 N N . LEU A 1 163 ? 28.698 -1.043 -24.062 1.00 55.25 163 LEU A N 1
ATOM 1217 C CA . LEU A 1 163 ? 27.726 -1.204 -22.976 1.00 55.25 163 LEU A CA 1
ATOM 1218 C C . LEU A 1 163 ? 27.556 -2.712 -22.701 1.00 55.25 163 LEU A C 1
ATOM 1220 O O . LEU A 1 163 ? 27.205 -3.439 -23.627 1.00 55.25 163 LEU A O 1
ATOM 1224 N N . PRO A 1 164 ? 27.780 -3.212 -21.468 1.00 67.88 164 PRO A N 1
ATOM 1225 C CA . PRO A 1 164 ? 27.847 -4.650 -21.177 1.00 67.88 164 PRO A CA 1
ATOM 1226 C C . PRO A 1 164 ? 26.453 -5.296 -21.054 1.00 67.88 164 PRO A C 1
ATOM 1228 O O . PRO A 1 164 ? 26.211 -6.122 -20.174 1.00 67.88 164 PRO A O 1
ATOM 1231 N N . VAL A 1 165 ? 25.516 -4.871 -21.903 1.00 76.50 165 VAL A N 1
ATOM 1232 C CA . VAL A 1 165 ? 24.107 -5.265 -21.919 1.00 76.50 165 VAL A CA 1
ATOM 1233 C C . VAL A 1 165 ? 23.640 -5.318 -23.371 1.00 76.50 165 VAL A C 1
ATOM 1235 O O . VAL A 1 165 ? 23.699 -4.317 -24.081 1.00 76.50 165 VAL A O 1
ATOM 1238 N N . ALA A 1 166 ? 23.136 -6.475 -23.793 1.00 81.69 166 ALA A N 1
ATOM 1239 C CA . ALA A 1 166 ? 22.561 -6.694 -25.115 1.00 81.69 166 ALA A CA 1
ATOM 1240 C C . ALA A 1 166 ? 21.211 -7.409 -24.988 1.00 81.69 166 ALA A C 1
ATOM 1242 O O . ALA A 1 166 ? 21.018 -8.232 -24.092 1.00 81.69 166 ALA A O 1
ATOM 1243 N N . PHE A 1 167 ? 20.286 -7.116 -25.901 1.00 86.69 167 PHE A N 1
ATOM 1244 C CA . PHE A 1 167 ? 19.013 -7.826 -26.007 1.00 86.69 167 PHE A CA 1
ATOM 1245 C C . PHE A 1 167 ? 19.171 -8.978 -27.004 1.00 86.69 167 PHE A C 1
ATOM 1247 O O . PHE A 1 167 ? 19.493 -8.748 -28.168 1.00 86.69 167 PHE A O 1
ATOM 1254 N N . VAL A 1 168 ? 18.964 -10.213 -26.543 1.00 86.31 168 VAL A N 1
ATOM 1255 C CA . VAL A 1 168 ? 19.098 -11.428 -27.360 1.00 86.31 168 VAL A CA 1
ATOM 1256 C C . VAL A 1 168 ? 17.710 -11.994 -27.651 1.00 86.31 168 VAL A C 1
ATOM 1258 O O . VAL A 1 168 ? 16.960 -12.306 -26.728 1.00 86.31 168 VAL A O 1
ATOM 1261 N N . SER A 1 169 ? 17.384 -12.141 -28.934 1.00 86.62 169 SER A N 1
ATOM 1262 C CA . SER A 1 169 ? 16.101 -12.675 -29.404 1.00 86.62 169 SER A CA 1
ATOM 1263 C C . SER A 1 169 ? 16.272 -14.079 -29.978 1.00 86.62 169 SER A C 1
ATOM 1265 O O . SER A 1 169 ? 17.134 -14.309 -30.825 1.00 86.62 169 SER A O 1
ATOM 1267 N N . PHE A 1 170 ? 15.411 -15.005 -29.560 1.00 85.94 170 PHE A N 1
ATOM 1268 C CA . PHE A 1 170 ? 15.396 -16.397 -30.018 1.00 85.94 170 PHE A CA 1
ATOM 1269 C C . PHE A 1 170 ? 14.190 -16.657 -30.930 1.00 85.94 170 PHE A C 1
ATOM 1271 O O . PHE A 1 170 ? 13.179 -15.960 -30.855 1.00 85.94 170 PHE A O 1
ATOM 1278 N N . LYS A 1 171 ? 14.275 -17.685 -31.784 1.00 88.56 171 LYS A N 1
ATOM 1279 C CA . LYS A 1 171 ? 13.163 -18.092 -32.669 1.00 88.56 171 LYS A CA 1
ATOM 1280 C C . LYS A 1 171 ? 12.051 -18.857 -31.940 1.00 88.56 171 LYS A C 1
ATOM 1282 O O . LYS A 1 171 ? 10.957 -18.990 -32.478 1.00 88.56 171 LYS A O 1
ATOM 1287 N N . SER A 1 172 ? 12.334 -19.367 -30.744 1.00 88.62 172 SER A N 1
ATOM 1288 C CA . SER A 1 172 ? 11.430 -20.167 -29.918 1.00 88.62 172 SER A CA 1
ATOM 1289 C C . SER A 1 172 ? 11.403 -19.615 -28.491 1.00 88.62 172 SER A C 1
ATOM 1291 O O . SER A 1 172 ? 12.420 -19.175 -27.953 1.00 88.62 172 SER A O 1
ATOM 1293 N N . GLN A 1 173 ? 10.215 -19.629 -27.880 1.00 88.44 173 GLN A N 1
ATOM 1294 C CA . GLN A 1 173 ? 9.998 -19.159 -26.507 1.00 88.44 173 GLN A CA 1
ATOM 1295 C C . GLN A 1 173 ? 10.656 -20.081 -25.470 1.00 88.44 173 GLN A C 1
ATOM 1297 O O . GLN A 1 173 ? 11.087 -19.612 -24.420 1.00 88.44 173 GLN A O 1
ATOM 1302 N N . LEU A 1 174 ? 10.757 -21.380 -25.773 1.00 91.44 174 LEU A N 1
ATOM 1303 C CA . LEU A 1 174 ? 11.384 -22.373 -24.901 1.00 91.44 174 LEU A CA 1
ATOM 1304 C C . LEU A 1 174 ? 12.898 -22.143 -24.827 1.00 91.44 174 LEU A C 1
ATOM 1306 O O . LEU A 1 174 ? 13.459 -22.113 -23.735 1.00 91.44 174 LEU A O 1
ATOM 1310 N N . ASP A 1 175 ? 13.531 -21.892 -25.973 1.00 89.06 175 ASP A N 1
ATOM 1311 C CA . ASP A 1 175 ? 14.956 -21.575 -26.091 1.00 89.06 175 ASP A CA 1
ATOM 1312 C C . ASP A 1 175 ? 15.283 -20.289 -25.310 1.00 89.06 175 ASP A C 1
ATOM 1314 O O . ASP A 1 175 ? 16.270 -20.235 -24.579 1.00 89.06 175 ASP A O 1
ATOM 1318 N N . ALA A 1 176 ? 14.417 -19.271 -25.414 1.00 88.25 176 ALA A N 1
ATOM 1319 C CA . ALA A 1 176 ? 14.550 -18.016 -24.676 1.00 88.25 176 ALA A CA 1
ATOM 1320 C C . ALA A 1 176 ? 14.437 -18.208 -23.154 1.00 88.25 176 ALA A C 1
ATOM 1322 O O . ALA A 1 176 ? 15.230 -17.635 -22.412 1.00 88.25 176 ALA A O 1
ATOM 1323 N N . ALA A 1 177 ? 13.483 -19.021 -22.685 1.00 88.69 177 ALA A N 1
ATOM 1324 C CA . ALA A 1 177 ? 13.320 -19.330 -21.263 1.00 88.69 177 ALA A CA 1
ATOM 1325 C C . ALA A 1 177 ? 14.523 -20.114 -20.708 1.00 88.69 177 ALA A C 1
ATOM 1327 O O . ALA A 1 177 ? 15.085 -19.748 -19.677 1.00 88.69 177 ALA A O 1
ATOM 1328 N N . GLN A 1 178 ? 14.991 -21.133 -21.438 1.00 89.88 178 GLN A N 1
ATOM 1329 C CA . GLN A 1 178 ? 16.192 -21.890 -21.073 1.00 89.88 178 GLN A CA 1
ATOM 1330 C C . GLN A 1 178 ? 17.439 -20.995 -21.026 1.00 89.88 178 GLN A C 1
ATOM 1332 O O . GLN A 1 178 ? 18.199 -21.053 -20.061 1.00 89.88 178 GLN A O 1
ATOM 1337 N N . ALA A 1 179 ? 17.631 -20.123 -22.020 1.00 87.50 179 ALA A N 1
ATOM 1338 C CA . ALA A 1 179 ? 18.740 -19.173 -22.031 1.00 87.50 179 ALA A CA 1
ATOM 1339 C C . ALA A 1 179 ? 18.643 -18.128 -20.905 1.00 87.50 179 ALA A C 1
ATOM 1341 O O . ALA A 1 179 ? 19.671 -17.728 -20.361 1.00 87.50 179 ALA A O 1
ATOM 1342 N N . ALA A 1 180 ? 17.434 -17.702 -20.525 1.00 85.25 180 ALA A N 1
ATOM 1343 C CA . ALA A 1 180 ? 17.227 -16.779 -19.413 1.00 85.25 180 ALA A CA 1
ATOM 1344 C C . ALA A 1 180 ? 17.609 -17.402 -18.057 1.00 85.25 180 ALA A C 1
ATOM 1346 O O . ALA A 1 180 ? 18.235 -16.727 -17.240 1.00 85.25 180 ALA A O 1
ATOM 1347 N N . GLU A 1 181 ? 17.258 -18.672 -17.831 1.00 87.56 181 GLU A N 1
ATOM 1348 C CA . GLU A 1 181 ? 17.370 -19.344 -16.525 1.00 87.56 181 GLU A CA 1
ATOM 1349 C C . GLU A 1 181 ? 18.693 -20.098 -16.295 1.00 87.56 181 GLU A C 1
ATOM 1351 O O . GLU A 1 181 ? 19.080 -20.319 -15.146 1.00 87.56 181 GLU A O 1
ATOM 1356 N N . MET A 1 182 ? 19.416 -20.485 -17.351 1.00 84.62 182 MET A N 1
ATOM 1357 C CA . MET A 1 182 ? 20.702 -21.184 -17.222 1.00 84.62 182 MET A CA 1
ATOM 1358 C C . MET A 1 182 ? 21.872 -20.230 -16.937 1.00 84.62 182 MET A C 1
ATOM 1360 O O . MET A 1 182 ? 22.023 -19.190 -17.577 1.00 84.62 182 MET A O 1
ATOM 1364 N N . GLN A 1 183 ? 22.770 -20.625 -16.026 1.00 84.25 183 GLN A N 1
ATOM 1365 C CA . GLN A 1 183 ? 24.029 -19.912 -15.786 1.00 84.25 183 GLN A CA 1
ATOM 1366 C C . GLN A 1 183 ? 24.977 -20.088 -16.986 1.00 84.25 183 GLN A C 1
ATOM 1368 O O . GLN A 1 183 ? 25.565 -21.150 -17.173 1.00 84.25 183 GLN A O 1
ATOM 1373 N N . GLN A 1 184 ? 25.157 -19.023 -17.770 1.00 81.56 184 GLN A N 1
ATOM 1374 C CA . GLN A 1 184 ? 25.895 -19.055 -19.042 1.00 81.56 184 GLN A CA 1
ATOM 1375 C C . GLN A 1 184 ? 27.428 -19.113 -18.902 1.00 81.56 184 GLN A C 1
ATOM 1377 O O . GLN A 1 184 ? 28.122 -19.472 -19.852 1.00 81.56 184 GLN A O 1
ATOM 1382 N N . HIS A 1 185 ? 27.988 -18.736 -17.747 1.00 83.69 185 HIS A N 1
ATOM 1383 C CA . HIS A 1 185 ? 29.439 -18.656 -17.551 1.00 83.69 185 HIS A CA 1
ATOM 1384 C C . HIS A 1 185 ? 29.874 -19.086 -16.143 1.00 83.69 185 HIS A C 1
ATOM 1386 O O . HIS A 1 185 ? 29.128 -18.947 -15.175 1.00 83.69 185 HIS A O 1
ATOM 1392 N N . VAL A 1 186 ? 31.111 -19.585 -16.009 1.00 80.75 186 VAL A N 1
ATOM 1393 C CA . VAL A 1 186 ? 31.656 -20.140 -14.750 1.00 80.75 186 VAL A CA 1
ATOM 1394 C C . VAL A 1 186 ? 31.666 -19.104 -13.617 1.00 80.75 186 VAL A C 1
ATOM 1396 O O . VAL A 1 186 ? 31.413 -19.443 -12.463 1.00 80.75 186 VAL A O 1
ATOM 1399 N N . ASN A 1 187 ? 31.909 -17.830 -13.939 1.00 79.00 187 ASN A N 1
ATOM 1400 C CA . ASN A 1 187 ? 31.759 -16.722 -12.996 1.00 79.00 187 ASN A CA 1
ATOM 1401 C C . ASN A 1 187 ? 30.300 -16.203 -13.022 1.00 79.00 187 ASN A C 1
ATOM 1403 O O . ASN A 1 187 ? 29.890 -15.639 -14.040 1.00 79.00 187 ASN A O 1
ATOM 1407 N N . PRO A 1 188 ? 29.529 -16.310 -11.920 1.00 77.94 188 PRO A N 1
ATOM 1408 C CA . PRO A 1 188 ? 28.114 -15.924 -11.880 1.00 77.94 188 PRO A CA 1
ATOM 1409 C C . PRO A 1 188 ? 27.869 -14.404 -11.909 1.00 77.94 188 PRO A C 1
ATOM 1411 O O . PRO A 1 188 ? 26.721 -13.976 -11.951 1.00 77.94 188 PRO A O 1
ATOM 1414 N N . LEU A 1 189 ? 28.919 -13.572 -11.869 1.00 75.69 189 LEU A N 1
ATOM 1415 C CA . LEU A 1 189 ? 28.824 -12.110 -12.014 1.00 75.69 189 LEU A CA 1
ATOM 1416 C C . LEU A 1 189 ? 29.091 -11.624 -13.451 1.00 75.69 189 LEU A C 1
ATOM 1418 O O . LEU A 1 189 ? 29.080 -10.421 -13.704 1.00 75.69 189 LEU A O 1
ATOM 1422 N N . SER A 1 190 ? 29.342 -12.540 -14.388 1.00 74.81 190 SER A N 1
ATOM 1423 C CA . SER A 1 190 ? 29.586 -12.248 -15.806 1.00 74.81 190 SER A CA 1
ATOM 1424 C C . SER A 1 190 ? 28.540 -12.930 -16.682 1.00 74.81 190 SER A C 1
ATOM 1426 O O . SER A 1 190 ? 28.235 -14.095 -16.448 1.00 74.81 190 SER A O 1
ATOM 1428 N N . LEU A 1 191 ? 28.034 -12.216 -17.694 1.00 77.69 191 LEU A N 1
ATOM 1429 C CA . LEU A 1 191 ? 26.976 -12.688 -18.601 1.00 77.69 191 LEU A CA 1
ATOM 1430 C C . LEU A 1 191 ? 25.717 -13.157 -17.835 1.00 77.69 191 LEU A C 1
ATOM 1432 O O . LEU A 1 191 ? 25.212 -14.261 -18.016 1.00 77.69 191 LEU A O 1
ATOM 1436 N N . VAL A 1 192 ? 25.228 -12.290 -16.940 1.00 80.94 192 VAL A N 1
ATOM 1437 C CA . VAL A 1 192 ? 23.995 -12.513 -16.171 1.00 80.94 192 VAL A CA 1
ATOM 1438 C C . VAL A 1 192 ? 22.787 -12.347 -17.092 1.00 80.94 192 VAL A C 1
ATOM 1440 O O . VAL A 1 192 ? 22.457 -11.234 -17.502 1.00 80.94 192 VAL A O 1
ATOM 1443 N N . THR A 1 193 ? 22.119 -13.452 -17.399 1.00 86.06 193 THR A N 1
ATOM 1444 C CA . THR A 1 193 ? 20.871 -13.482 -18.163 1.00 86.06 193 THR A CA 1
ATOM 1445 C C . THR A 1 193 ? 19.670 -13.175 -17.271 1.00 86.06 193 THR A C 1
ATOM 1447 O O . THR A 1 193 ? 19.601 -13.593 -16.118 1.00 86.06 193 THR A O 1
ATOM 1450 N N . THR A 1 194 ? 18.709 -12.420 -17.804 1.00 84.56 194 THR A N 1
ATOM 1451 C CA . THR A 1 194 ? 17.391 -12.197 -17.192 1.00 84.56 194 THR A CA 1
ATOM 1452 C C . THR A 1 194 ? 16.348 -12.046 -18.296 1.00 84.56 194 THR A C 1
ATOM 1454 O O . THR A 1 194 ? 16.683 -11.663 -19.418 1.00 84.56 194 THR A O 1
ATOM 1457 N N . TYR A 1 195 ? 15.082 -12.329 -17.984 1.00 87.12 195 TYR A N 1
ATOM 1458 C CA . TYR A 1 195 ? 13.965 -12.030 -18.878 1.00 87.12 195 TYR A CA 1
ATOM 1459 C C . TYR A 1 195 ? 13.917 -10.524 -19.184 1.00 87.12 195 TYR A C 1
ATOM 1461 O O . TYR A 1 195 ? 13.856 -9.699 -18.269 1.00 87.12 195 TYR A O 1
ATOM 1469 N N . ALA A 1 196 ? 13.954 -10.166 -20.470 1.00 85.94 196 ALA A N 1
ATOM 1470 C CA . ALA A 1 196 ? 13.894 -8.775 -20.903 1.00 85.94 196 ALA A CA 1
ATOM 1471 C C . ALA A 1 196 ? 12.503 -8.171 -20.604 1.00 85.94 196 ALA A C 1
ATOM 1473 O O . ALA A 1 196 ? 11.496 -8.804 -20.930 1.00 85.94 196 ALA A O 1
ATOM 1474 N N . PRO A 1 197 ? 12.418 -6.965 -20.009 1.00 85.25 197 PRO A N 1
ATOM 1475 C CA . PRO A 1 197 ? 11.144 -6.276 -19.812 1.00 85.25 197 PRO A CA 1
ATOM 1476 C C . PRO A 1 197 ? 10.573 -5.770 -21.142 1.00 85.25 197 PRO A C 1
ATOM 1478 O O . PRO A 1 197 ? 11.298 -5.621 -22.129 1.00 85.25 197 PRO A O 1
ATOM 1481 N N . GLU A 1 198 ? 9.280 -5.440 -21.161 1.00 86.56 198 GLU A N 1
ATOM 1482 C CA . GLU A 1 198 ? 8.662 -4.797 -22.324 1.00 86.56 198 GLU A CA 1
ATOM 1483 C C . GLU A 1 198 ? 9.368 -3.455 -22.637 1.00 86.56 198 GLU A C 1
ATOM 1485 O O . GLU A 1 198 ? 9.711 -2.722 -21.704 1.00 86.56 198 GLU A O 1
ATOM 1490 N N . PRO A 1 199 ? 9.571 -3.064 -23.914 1.00 84.69 199 PRO A N 1
ATOM 1491 C CA . PRO A 1 199 ? 10.223 -1.795 -24.269 1.00 84.69 199 PRO A CA 1
ATOM 1492 C C . PRO A 1 199 ? 9.577 -0.530 -23.673 1.00 84.69 199 PRO A C 1
ATOM 1494 O O . PRO A 1 199 ? 10.232 0.509 -23.559 1.00 84.69 199 PRO A O 1
ATOM 1497 N N . THR A 1 200 ? 8.298 -0.615 -23.297 1.00 84.88 200 THR A N 1
ATOM 1498 C CA . THR A 1 200 ? 7.514 0.419 -22.604 1.00 84.88 200 THR A CA 1
ATOM 1499 C C . THR A 1 200 ? 7.793 0.466 -21.095 1.00 84.88 200 THR A C 1
ATOM 1501 O O . THR A 1 200 ? 7.726 1.544 -20.503 1.00 84.88 200 THR A O 1
ATOM 1504 N N . ASP A 1 201 ? 8.137 -0.664 -20.473 1.00 88.88 201 ASP A N 1
ATOM 1505 C CA . ASP A 1 201 ? 8.462 -0.839 -19.049 1.00 88.88 201 ASP A CA 1
ATOM 1506 C C . ASP A 1 201 ? 9.963 -0.608 -18.766 1.00 88.88 201 ASP A C 1
ATOM 1508 O O . ASP A 1 201 ? 10.345 -0.110 -17.705 1.00 88.88 201 ASP A O 1
ATOM 1512 N N . ALA A 1 202 ? 10.821 -0.892 -19.749 1.00 87.19 202 ALA A N 1
ATOM 1513 C CA . ALA A 1 202 ? 12.268 -0.705 -19.685 1.00 87.19 202 ALA A CA 1
ATOM 1514 C C . ALA A 1 202 ? 12.687 0.738 -19.321 1.00 87.19 202 ALA A C 1
ATOM 1516 O O . ALA A 1 202 ? 12.249 1.725 -19.921 1.00 87.19 202 ALA A O 1
ATOM 1517 N N . ILE A 1 203 ? 13.603 0.865 -18.356 1.00 87.31 203 ILE A N 1
ATOM 1518 C CA . ILE A 1 203 ? 14.215 2.134 -17.948 1.00 87.31 203 ILE A CA 1
ATOM 1519 C C . ILE A 1 203 ? 15.600 2.242 -18.597 1.00 87.31 203 ILE A C 1
ATOM 1521 O O . ILE A 1 203 ? 16.626 1.898 -18.010 1.00 87.31 203 ILE A O 1
ATOM 1525 N N . TRP A 1 204 ? 15.617 2.748 -19.830 1.00 85.75 204 TRP A N 1
ATOM 1526 C CA . TRP A 1 204 ? 16.799 2.863 -20.698 1.00 85.75 204 TRP A CA 1
ATOM 1527 C C . TRP A 1 204 ? 18.011 3.561 -20.054 1.00 85.75 204 TRP A C 1
ATOM 1529 O O . TRP A 1 204 ? 19.145 3.165 -20.307 1.00 85.75 204 TRP A O 1
ATOM 1539 N N . SER A 1 205 ? 17.798 4.529 -19.154 1.00 84.31 205 SER A N 1
ATOM 1540 C CA . SER A 1 205 ? 18.877 5.182 -18.392 1.00 84.31 205 SER A CA 1
ATOM 1541 C C . SER A 1 205 ? 19.591 4.258 -17.399 1.00 84.31 205 SER A C 1
ATOM 1543 O O . SER A 1 205 ? 20.755 4.486 -17.077 1.00 84.31 205 SER A O 1
ATOM 1545 N N . ASN A 1 206 ? 18.904 3.232 -16.893 1.00 85.75 206 ASN A N 1
ATOM 1546 C CA . ASN A 1 206 ? 19.396 2.387 -15.804 1.00 85.75 206 ASN A CA 1
ATOM 1547 C C . ASN A 1 206 ? 20.168 1.166 -16.324 1.00 85.75 206 ASN A C 1
ATOM 1549 O O . ASN A 1 206 ? 21.078 0.683 -15.653 1.00 85.75 206 ASN A O 1
ATOM 1553 N N . LEU A 1 207 ? 19.869 0.727 -17.551 1.00 83.12 207 LEU A N 1
ATOM 1554 C CA . LEU A 1 207 ? 20.591 -0.331 -18.269 1.00 83.12 207 LEU A CA 1
ATOM 1555 C C . LEU A 1 207 ? 22.084 -0.002 -18.491 1.00 83.12 207 LEU A C 1
ATOM 1557 O O . LEU A 1 207 ? 22.898 -0.910 -18.616 1.00 83.12 207 LEU A O 1
ATOM 1561 N N . ALA A 1 208 ? 22.465 1.280 -18.482 1.00 78.56 208 ALA A N 1
ATOM 1562 C CA . ALA A 1 208 ? 23.853 1.725 -18.633 1.00 78.56 208 ALA A CA 1
ATOM 1563 C C . ALA A 1 208 ? 24.673 1.759 -17.321 1.00 78.56 208 ALA A C 1
ATOM 1565 O O . ALA A 1 208 ? 25.843 2.147 -17.336 1.00 78.56 208 ALA A O 1
ATOM 1566 N N . ILE A 1 209 ? 24.090 1.401 -16.168 1.00 81.69 209 ILE A N 1
ATOM 1567 C CA . ILE A 1 209 ? 24.761 1.531 -14.864 1.00 81.69 209 ILE A CA 1
ATOM 1568 C C . ILE A 1 209 ? 25.655 0.301 -14.592 1.00 81.69 209 ILE A C 1
ATOM 1570 O O . ILE A 1 209 ? 25.145 -0.814 -14.487 1.00 81.69 209 ILE A O 1
ATOM 1574 N N . PRO A 1 210 ? 26.980 0.458 -14.389 1.00 79.44 210 PRO A N 1
ATOM 1575 C CA . PRO A 1 210 ? 27.861 -0.669 -14.085 1.00 79.44 210 PRO A CA 1
ATOM 1576 C C . PRO A 1 210 ? 27.587 -1.251 -12.689 1.00 79.44 210 PRO A C 1
ATOM 1578 O O . PRO A 1 210 ? 27.377 -0.513 -11.723 1.00 79.44 210 PRO A O 1
ATOM 1581 N N . PHE A 1 211 ? 27.679 -2.579 -12.565 1.00 78.62 211 PHE A N 1
ATOM 1582 C CA . PHE A 1 211 ? 27.275 -3.364 -11.386 1.00 78.62 211 PHE A CA 1
ATOM 1583 C C . PHE A 1 211 ? 27.789 -2.827 -10.034 1.00 78.62 211 PHE A C 1
ATOM 1585 O O . PHE A 1 211 ? 27.040 -2.780 -9.059 1.00 78.62 211 PHE A O 1
ATOM 1592 N N . TRP A 1 212 ? 29.037 -2.347 -9.968 1.00 80.62 212 TRP A N 1
ATOM 1593 C CA . TRP A 1 212 ? 29.596 -1.761 -8.740 1.00 80.62 212 TRP A CA 1
ATOM 1594 C C . TRP A 1 212 ? 28.852 -0.494 -8.281 1.00 80.62 212 TRP A C 1
ATOM 1596 O O . TRP A 1 212 ? 28.639 -0.304 -7.085 1.00 80.62 212 TRP A O 1
ATOM 1606 N N . ARG A 1 213 ? 28.384 0.355 -9.209 1.00 84.12 213 ARG A N 1
ATOM 1607 C CA . ARG A 1 213 ? 27.557 1.525 -8.862 1.00 84.12 213 ARG A CA 1
ATOM 1608 C C . ARG A 1 213 ? 26.179 1.097 -8.361 1.00 84.12 213 ARG A C 1
ATOM 1610 O O . ARG A 1 213 ? 25.715 1.662 -7.379 1.00 84.12 213 ARG A O 1
ATOM 1617 N N . ILE A 1 214 ? 25.582 0.050 -8.941 1.00 84.62 214 ILE A N 1
ATOM 1618 C CA . ILE A 1 214 ? 24.322 -0.537 -8.446 1.00 84.62 214 ILE A CA 1
ATOM 1619 C C . ILE A 1 214 ? 24.484 -1.035 -6.999 1.00 84.62 214 ILE A C 1
ATOM 1621 O O . ILE A 1 214 ? 23.603 -0.811 -6.173 1.00 84.62 214 ILE A O 1
ATOM 1625 N N . ALA A 1 215 ? 25.618 -1.655 -6.652 1.00 85.75 215 ALA A N 1
ATOM 1626 C CA . ALA A 1 215 ? 25.902 -2.069 -5.274 1.00 85.75 215 ALA A CA 1
ATOM 1627 C C . ALA A 1 215 ? 25.991 -0.872 -4.302 1.00 85.75 215 ALA A C 1
ATOM 1629 O O . ALA A 1 215 ? 25.411 -0.919 -3.216 1.00 85.75 215 ALA A O 1
ATOM 1630 N N . VAL A 1 216 ? 26.647 0.224 -4.706 1.00 90.75 216 VAL A N 1
ATOM 1631 C CA . VAL A 1 216 ? 26.710 1.473 -3.921 1.00 90.75 216 VAL A CA 1
ATOM 1632 C C . VAL A 1 216 ? 25.324 2.112 -3.768 1.00 90.75 216 VAL A C 1
ATOM 1634 O O . VAL A 1 216 ? 24.961 2.512 -2.664 1.00 90.75 216 VAL A O 1
ATOM 1637 N N . TYR A 1 217 ? 24.517 2.159 -4.832 1.00 91.31 217 TYR A N 1
ATOM 1638 C CA . TYR A 1 217 ? 23.148 2.680 -4.771 1.00 91.31 217 TYR A CA 1
ATOM 1639 C C . TYR A 1 217 ? 22.246 1.832 -3.865 1.00 91.31 217 TYR A C 1
ATOM 1641 O O . TYR A 1 217 ? 21.526 2.388 -3.039 1.00 91.31 217 TYR A O 1
ATOM 1649 N N . LYS A 1 218 ? 22.343 0.498 -3.928 1.00 88.75 218 LYS A N 1
ATOM 1650 C CA . LYS A 1 218 ? 21.631 -0.418 -3.018 1.00 88.75 218 LYS A CA 1
ATOM 1651 C C . LYS A 1 218 ? 22.018 -0.211 -1.554 1.00 88.75 218 LYS A C 1
ATOM 1653 O O . LYS A 1 218 ? 21.137 -0.198 -0.697 1.00 88.75 218 LYS A O 1
ATOM 1658 N N . LEU A 1 219 ? 23.303 0.007 -1.264 1.00 92.38 219 LEU A N 1
ATOM 1659 C CA . LEU A 1 219 ? 23.765 0.341 0.086 1.00 92.38 219 LEU A CA 1
ATOM 1660 C C . LEU A 1 219 ? 23.238 1.712 0.548 1.00 92.38 219 LEU A C 1
ATOM 1662 O O . LEU A 1 219 ? 22.762 1.832 1.674 1.00 92.38 219 LEU A O 1
ATOM 1666 N N . GLY A 1 220 ? 23.254 2.722 -0.326 1.00 94.12 220 GLY A N 1
ATOM 1667 C CA . GLY A 1 220 ? 22.690 4.046 -0.043 1.00 94.12 220 GLY A CA 1
ATOM 1668 C C . GLY A 1 220 ? 21.186 4.002 0.249 1.00 94.12 220 GLY A C 1
ATOM 1669 O O . GLY A 1 220 ? 20.740 4.570 1.242 1.00 94.12 220 GLY A O 1
ATOM 1670 N N . VAL A 1 221 ? 20.416 3.263 -0.556 1.00 93.88 221 VAL A N 1
ATOM 1671 C CA . VAL A 1 221 ? 18.975 3.030 -0.352 1.00 93.88 221 VAL A CA 1
ATOM 1672 C C . VAL A 1 221 ? 18.704 2.269 0.949 1.00 93.88 221 VAL A C 1
ATOM 1674 O O . VAL A 1 221 ? 17.779 2.625 1.675 1.00 93.88 221 VAL A O 1
ATOM 1677 N N . PHE A 1 222 ? 19.523 1.272 1.296 1.00 91.81 222 PHE A N 1
ATOM 1678 C CA . PHE A 1 222 ? 19.413 0.555 2.571 1.00 91.81 222 PHE A CA 1
ATOM 1679 C C . PHE A 1 222 ? 19.656 1.475 3.780 1.00 91.81 222 PHE A C 1
ATOM 1681 O O . PHE A 1 222 ? 18.865 1.473 4.723 1.00 91.81 222 PHE A O 1
ATOM 1688 N N . ILE A 1 223 ? 20.704 2.306 3.735 1.00 94.81 223 ILE A N 1
ATOM 1689 C CA . ILE A 1 223 ? 21.011 3.282 4.794 1.00 94.81 223 ILE A CA 1
ATOM 1690 C C . ILE A 1 223 ? 19.900 4.338 4.898 1.00 94.81 223 ILE A C 1
ATOM 1692 O O . ILE A 1 223 ? 19.443 4.633 6.001 1.00 94.81 223 ILE A O 1
ATOM 1696 N N . ALA A 1 224 ? 19.413 4.866 3.772 1.00 94.69 224 ALA A N 1
ATOM 1697 C CA . ALA A 1 224 ? 18.316 5.834 3.747 1.00 94.69 224 ALA A CA 1
ATOM 1698 C C . ALA A 1 224 ? 17.013 5.250 4.322 1.00 94.69 224 ALA A C 1
ATOM 1700 O O . ALA A 1 224 ? 16.359 5.900 5.136 1.00 94.69 224 ALA A O 1
ATOM 1701 N N . ALA A 1 225 ? 16.671 4.004 3.979 1.00 92.00 225 ALA A N 1
ATOM 1702 C CA . ALA A 1 225 ? 15.511 3.312 4.536 1.00 92.00 225 ALA A CA 1
ATOM 1703 C C . ALA A 1 225 ? 15.654 3.061 6.049 1.00 92.00 225 ALA A C 1
ATOM 1705 O O . ALA A 1 225 ? 14.691 3.251 6.791 1.00 92.00 225 ALA A O 1
ATOM 1706 N N . PHE A 1 226 ? 16.849 2.700 6.531 1.00 91.12 226 PHE A N 1
ATOM 1707 C CA . PHE A 1 226 ? 17.121 2.562 7.966 1.00 91.12 226 PHE A CA 1
ATOM 1708 C C . PHE A 1 226 ? 16.966 3.897 8.714 1.00 91.12 226 PHE A C 1
ATOM 1710 O O . PHE A 1 226 ? 16.274 3.957 9.730 1.00 91.12 226 PHE A O 1
ATOM 1717 N N . LEU A 1 227 ? 17.536 4.985 8.186 1.00 92.81 227 LEU A N 1
ATOM 1718 C CA . LEU A 1 227 ? 17.382 6.328 8.757 1.00 92.81 227 LEU A CA 1
ATOM 1719 C C . LEU A 1 227 ? 15.914 6.784 8.764 1.00 92.81 227 LEU A C 1
ATOM 1721 O O . LEU A 1 227 ? 15.467 7.374 9.745 1.00 92.81 227 LEU A O 1
ATOM 1725 N N . LEU A 1 228 ? 15.143 6.459 7.720 1.00 91.50 228 LEU A N 1
ATOM 1726 C CA . LEU A 1 228 ? 13.709 6.746 7.651 1.00 91.50 228 LEU A CA 1
ATOM 1727 C C . LEU A 1 228 ? 12.916 6.002 8.741 1.00 91.50 228 LEU A C 1
ATOM 1729 O O . LEU A 1 228 ? 12.031 6.595 9.351 1.00 91.50 228 LEU A O 1
ATOM 1733 N N . ILE A 1 229 ? 13.251 4.738 9.031 1.00 89.00 229 ILE A N 1
ATOM 1734 C CA . ILE A 1 229 ? 12.649 3.950 10.126 1.00 89.00 229 ILE A CA 1
ATOM 1735 C C . ILE A 1 229 ? 12.963 4.584 11.493 1.00 89.00 229 ILE A C 1
ATOM 1737 O O . ILE A 1 229 ? 12.062 4.791 12.308 1.00 89.00 229 ILE A O 1
ATOM 1741 N N . VAL A 1 230 ? 14.223 4.959 11.740 1.00 89.06 230 VAL A N 1
ATOM 1742 C CA . VAL A 1 230 ? 14.619 5.629 12.993 1.00 89.06 230 VAL A CA 1
ATOM 1743 C C . VAL A 1 230 ? 13.917 6.986 13.142 1.00 89.06 230 VAL A C 1
ATOM 1745 O O . VAL A 1 230 ? 13.434 7.308 14.224 1.00 89.06 230 VAL A O 1
ATOM 1748 N N . PHE A 1 231 ? 13.781 7.760 12.063 1.00 89.12 231 PHE A N 1
ATOM 1749 C CA . PHE A 1 231 ? 13.064 9.037 12.082 1.00 89.12 231 PHE A CA 1
ATOM 1750 C C . PHE A 1 231 ? 11.559 8.862 12.360 1.00 89.12 231 PHE A C 1
ATOM 1752 O O . PHE A 1 231 ? 11.009 9.532 13.235 1.00 89.12 231 PHE A O 1
ATOM 1759 N N . PHE A 1 232 ? 10.890 7.918 11.687 1.00 86.56 232 PHE A N 1
ATOM 1760 C CA . PHE A 1 232 ? 9.454 7.657 11.876 1.00 86.56 232 PHE A CA 1
ATOM 1761 C C . PHE A 1 232 ? 9.097 6.957 13.197 1.00 86.56 232 PHE A C 1
ATOM 1763 O O . PHE A 1 232 ? 7.935 6.984 13.609 1.00 86.56 232 PHE A O 1
ATOM 1770 N N . THR A 1 233 ? 10.084 6.435 13.928 1.00 83.50 233 THR A N 1
ATOM 1771 C CA . THR A 1 233 ? 9.899 5.999 15.321 1.00 83.50 233 THR A CA 1
ATOM 1772 C C . THR A 1 233 ? 9.374 7.144 16.206 1.00 83.50 233 THR A C 1
ATOM 1774 O O . THR A 1 233 ? 8.583 6.898 17.116 1.00 83.50 233 THR A O 1
ATOM 1777 N N . ILE A 1 234 ? 9.734 8.404 15.923 1.00 82.62 234 ILE A N 1
ATOM 1778 C CA . ILE A 1 234 ? 9.304 9.581 16.699 1.00 82.62 234 ILE A CA 1
ATOM 1779 C C . ILE A 1 234 ? 7.777 9.824 16.606 1.00 82.62 234 ILE A C 1
ATOM 1781 O O . ILE A 1 234 ? 7.120 9.776 17.648 1.00 82.62 234 ILE A O 1
ATOM 1785 N N . PRO A 1 235 ? 7.153 10.039 15.424 1.00 79.69 235 PRO A N 1
ATOM 1786 C CA . PRO A 1 235 ? 5.702 10.233 15.338 1.00 79.69 235 PRO A CA 1
ATOM 1787 C C . PRO A 1 235 ? 4.904 9.009 15.809 1.00 79.69 235 PRO A C 1
ATOM 1789 O O . PRO A 1 235 ? 3.875 9.182 16.459 1.00 79.69 235 PRO A O 1
ATOM 1792 N N . VAL A 1 236 ? 5.381 7.781 15.562 1.00 79.50 236 VAL A N 1
ATOM 1793 C CA . VAL A 1 236 ? 4.717 6.557 16.053 1.00 79.50 236 VAL A CA 1
ATOM 1794 C C . VAL A 1 236 ? 4.728 6.483 17.583 1.00 79.50 236 VAL A C 1
ATOM 1796 O O . VAL A 1 236 ? 3.691 6.220 18.193 1.00 79.50 236 VAL A O 1
ATOM 1799 N N . THR A 1 237 ? 5.868 6.735 18.233 1.00 76.12 237 THR A N 1
ATOM 1800 C CA . THR A 1 237 ? 5.938 6.708 19.704 1.00 76.12 237 THR A CA 1
ATOM 1801 C C . THR A 1 237 ? 5.156 7.858 20.340 1.00 76.12 237 THR A C 1
ATOM 1803 O O . THR A 1 237 ? 4.511 7.639 21.365 1.00 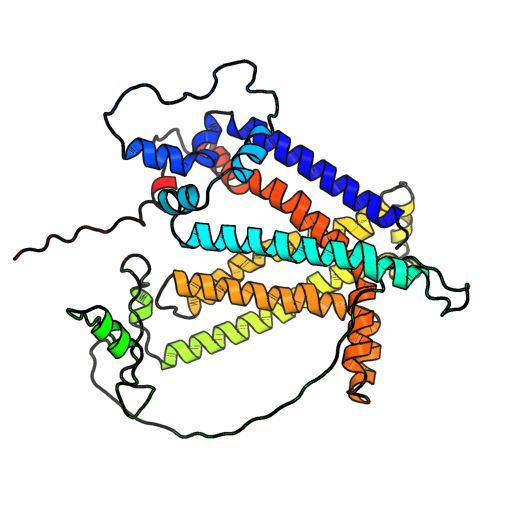76.12 237 THR A O 1
ATOM 1806 N N . ALA A 1 238 ? 5.103 9.038 19.709 1.00 76.19 238 ALA A N 1
ATOM 1807 C CA . ALA A 1 238 ? 4.230 10.134 20.136 1.00 76.19 238 ALA A CA 1
ATOM 1808 C C . ALA A 1 238 ? 2.739 9.745 20.061 1.00 76.19 238 ALA A C 1
ATOM 1810 O O . ALA A 1 238 ? 2.014 9.909 21.042 1.00 76.19 238 ALA A O 1
ATOM 1811 N N . VAL A 1 239 ? 2.298 9.149 18.946 1.00 75.88 239 VAL A N 1
ATOM 1812 C CA . VAL A 1 239 ? 0.939 8.600 18.767 1.00 75.88 239 VAL A CA 1
ATOM 1813 C C . VAL A 1 239 ? 0.605 7.569 19.851 1.00 75.88 239 VAL A C 1
ATOM 1815 O O . VAL A 1 239 ? -0.428 7.693 20.508 1.00 75.88 239 VAL A O 1
ATOM 1818 N N . GLN A 1 240 ? 1.489 6.601 20.115 1.00 70.19 240 GLN A N 1
ATOM 1819 C CA . GLN A 1 240 ? 1.263 5.602 21.171 1.00 70.19 240 GLN A CA 1
ATOM 1820 C C . GLN A 1 240 ? 1.306 6.197 22.591 1.00 70.19 240 GLN A C 1
ATOM 1822 O O . GLN A 1 240 ? 0.623 5.703 23.490 1.00 70.19 240 GLN A O 1
ATOM 1827 N N . GLY A 1 241 ? 2.048 7.288 22.801 1.00 70.12 241 GLY A N 1
ATOM 1828 C CA . GLY A 1 241 ? 1.991 8.078 24.031 1.00 70.12 241 GLY A CA 1
ATOM 1829 C C . GLY A 1 241 ? 0.607 8.690 24.264 1.00 70.12 241 GLY A C 1
ATOM 1830 O O . GLY A 1 241 ? 0.089 8.616 25.378 1.00 70.12 241 GLY A O 1
ATOM 1831 N N . ILE A 1 242 ? -0.031 9.216 23.210 1.00 67.75 242 ILE A N 1
ATOM 1832 C CA . ILE A 1 242 ? -1.404 9.745 23.273 1.00 67.75 242 ILE A CA 1
ATOM 1833 C C . ILE A 1 242 ? -2.417 8.618 23.526 1.00 67.75 242 ILE A C 1
ATOM 1835 O O . ILE A 1 242 ? -3.324 8.803 24.328 1.00 67.75 242 ILE A O 1
ATOM 1839 N N . VAL A 1 243 ? -2.250 7.425 22.946 1.00 62.03 243 VAL A N 1
ATOM 1840 C CA . VAL A 1 243 ? -3.119 6.268 23.268 1.00 62.03 243 VAL A CA 1
ATOM 1841 C C . VAL A 1 243 ? -3.019 5.890 24.759 1.00 62.03 243 VAL A C 1
ATOM 1843 O O . VAL A 1 243 ? -4.011 5.514 25.381 1.00 62.03 243 VAL A O 1
ATOM 1846 N N . GLN A 1 244 ? -1.855 6.078 25.392 1.00 59.88 244 GLN A N 1
ATOM 1847 C CA . GLN A 1 244 ? -1.645 5.844 26.829 1.00 59.88 244 GLN A CA 1
ATOM 1848 C C . GLN A 1 244 ? -1.982 7.063 27.725 1.00 59.88 244 GLN A C 1
ATOM 1850 O O . GLN A 1 244 ? -1.483 7.153 28.853 1.00 59.88 244 GLN A O 1
ATOM 1855 N N . PHE A 1 245 ? -2.857 7.978 27.273 1.00 52.97 245 PHE A N 1
ATOM 1856 C CA . PHE A 1 245 ? -3.174 9.248 27.954 1.00 52.97 245 PHE A CA 1
ATOM 1857 C C . PHE A 1 245 ? -3.539 9.105 29.436 1.00 52.97 245 PHE A C 1
ATOM 1859 O O . PHE A 1 245 ? -3.128 9.934 30.243 1.00 52.97 245 PHE A O 1
ATOM 1866 N N . GLU A 1 246 ? -4.244 8.040 29.830 1.00 53.75 246 GLU A N 1
ATOM 1867 C CA . GLU A 1 246 ? -4.632 7.787 31.229 1.00 53.75 246 GLU A CA 1
ATOM 1868 C C . GLU A 1 246 ? -3.431 7.680 32.191 1.00 53.75 246 GLU A C 1
ATOM 1870 O O . GLU A 1 246 ? -3.561 8.004 33.371 1.00 53.75 246 GLU A O 1
ATOM 1875 N N . LYS A 1 247 ? -2.236 7.315 31.700 1.00 50.78 247 LYS A N 1
ATOM 1876 C CA . LYS A 1 247 ? -0.987 7.372 32.485 1.00 50.78 247 LYS A CA 1
ATOM 1877 C C . LYS A 1 247 ? -0.441 8.807 32.577 1.00 50.78 247 LYS A C 1
ATOM 1879 O O . LYS A 1 247 ? -0.015 9.236 33.648 1.00 50.78 247 LYS A O 1
ATOM 1884 N N . ILE A 1 248 ? -0.498 9.567 31.479 1.00 51.06 248 ILE A N 1
ATOM 1885 C CA . ILE A 1 248 ? -0.020 10.965 31.368 1.00 51.06 248 ILE A CA 1
ATOM 1886 C C . ILE A 1 248 ? -0.897 11.934 32.184 1.00 51.06 248 ILE A C 1
ATOM 1888 O O . ILE A 1 248 ? -0.404 12.906 32.759 1.00 51.06 248 ILE A O 1
ATOM 1892 N N . LYS A 1 249 ? -2.186 11.613 32.329 1.00 51.69 249 LYS A N 1
ATOM 1893 C CA . LYS A 1 249 ? -3.210 12.292 33.147 1.00 51.69 249 LYS A CA 1
ATOM 1894 C C . LYS A 1 249 ? -2.786 12.547 34.602 1.00 51.69 249 LYS A C 1
ATOM 1896 O O . LYS A 1 249 ? -3.310 13.453 35.246 1.00 51.69 249 LYS A O 1
ATOM 1901 N N . LYS A 1 250 ? -1.822 11.769 35.116 1.00 52.88 250 LYS A N 1
ATOM 1902 C CA . LYS A 1 250 ? -1.241 11.898 36.464 1.00 52.88 250 LYS A CA 1
ATOM 1903 C C . LYS A 1 250 ? -0.091 12.920 36.560 1.00 52.88 250 LYS A C 1
ATOM 1905 O O . LYS A 1 250 ? 0.324 13.237 37.669 1.00 52.88 250 LYS A O 1
ATOM 1910 N N . TRP A 1 251 ? 0.419 13.416 35.429 1.00 50.19 251 TRP A N 1
ATOM 1911 C CA . TRP A 1 251 ? 1.623 14.261 35.337 1.00 50.19 251 TRP A CA 1
ATOM 1912 C C . TRP A 1 251 ? 1.421 15.597 34.598 1.00 50.19 251 TRP A C 1
ATOM 1914 O O . TRP A 1 251 ? 2.259 16.483 34.742 1.00 50.19 251 TRP A O 1
ATOM 1924 N N . PHE A 1 252 ? 0.339 15.779 33.826 1.00 48.56 252 PHE A N 1
ATOM 1925 C CA . PHE A 1 252 ? 0.145 16.982 32.998 1.00 48.56 252 PHE A CA 1
ATOM 1926 C C . PHE A 1 252 ? -1.183 17.721 33.295 1.00 48.56 252 PHE A C 1
ATOM 1928 O O . PHE A 1 252 ? -2.230 17.340 32.765 1.00 48.56 252 PHE A O 1
ATOM 1935 N N . PRO A 1 253 ? -1.181 18.793 34.119 1.00 53.75 253 PRO A N 1
ATOM 1936 C CA . PRO A 1 253 ? -2.403 19.483 34.556 1.00 53.75 253 PRO A CA 1
ATOM 1937 C C . PRO A 1 253 ? -3.351 19.997 33.450 1.00 53.75 253 PRO A C 1
ATOM 1939 O O . PRO A 1 253 ? -4.565 19.866 33.642 1.00 53.75 253 PRO A O 1
ATOM 1942 N N . PRO A 1 254 ? -2.878 20.515 32.290 1.00 58.03 254 PRO A N 1
ATOM 1943 C CA . PRO A 1 254 ? -3.758 20.972 31.206 1.00 58.03 254 PRO A CA 1
ATOM 1944 C C . PRO A 1 254 ? -4.732 19.911 30.673 1.00 58.03 254 PRO A C 1
ATOM 1946 O O . PRO A 1 254 ? -5.798 20.260 30.170 1.00 58.03 254 PRO A O 1
ATOM 1949 N N . ALA A 1 255 ? -4.425 18.617 30.837 1.00 53.50 255 ALA A N 1
ATOM 1950 C CA . ALA A 1 255 ? -5.284 17.515 30.401 1.00 53.50 255 ALA A CA 1
ATOM 1951 C C . ALA A 1 255 ? -6.692 17.534 31.036 1.00 53.50 255 ALA A C 1
ATOM 1953 O O . ALA A 1 255 ? -7.632 16.992 30.456 1.00 53.50 255 ALA A O 1
ATOM 1954 N N . ARG A 1 256 ? -6.873 18.188 32.196 1.00 52.47 256 ARG A N 1
ATOM 1955 C CA . ARG A 1 256 ? -8.191 18.323 32.844 1.00 52.47 256 ARG A CA 1
ATOM 1956 C C . ARG A 1 256 ? -9.182 19.168 32.040 1.00 52.47 256 ARG A C 1
ATOM 1958 O O . ARG A 1 256 ? -10.376 18.901 32.118 1.00 52.47 256 ARG A O 1
ATOM 1965 N N . ALA A 1 257 ? -8.719 20.130 31.237 1.00 54.88 257 ALA A N 1
ATOM 1966 C CA . ALA A 1 257 ? -9.603 20.979 30.429 1.00 54.88 257 ALA A CA 1
ATOM 1967 C C . ALA A 1 257 ? -10.413 20.178 29.389 1.00 54.88 257 ALA A C 1
ATOM 1969 O O . ALA A 1 257 ? -11.540 20.540 29.063 1.00 54.88 257 ALA A O 1
ATOM 1970 N N . VAL A 1 258 ? -9.874 19.045 28.923 1.00 54.62 258 VAL A N 1
ATOM 1971 C CA . VAL A 1 258 ? -10.530 18.145 27.958 1.00 54.62 258 VAL A CA 1
ATOM 1972 C C . VAL A 1 258 ? -11.752 17.436 28.565 1.00 54.62 258 VAL A C 1
ATOM 1974 O O . VAL A 1 258 ? -12.676 17.063 27.847 1.00 54.62 258 VAL A O 1
ATOM 1977 N N . GLN A 1 259 ? -11.813 17.300 29.896 1.00 53.94 259 GLN A N 1
ATOM 1978 C CA . GLN A 1 259 ? -12.921 16.626 30.583 1.00 53.94 259 GLN A CA 1
ATOM 1979 C C . GLN A 1 259 ? -14.232 17.431 30.586 1.00 53.94 259 GLN A C 1
ATOM 1981 O O . GLN A 1 259 ? -15.260 16.887 30.981 1.00 53.94 259 GLN A O 1
ATOM 1986 N N . LEU A 1 260 ? -14.219 18.698 30.150 1.00 56.09 260 LEU A N 1
ATOM 1987 C CA . LEU A 1 260 ? -15.392 19.579 30.186 1.00 56.09 260 LEU A CA 1
ATOM 1988 C C . LEU A 1 260 ? -16.467 19.243 29.134 1.00 56.09 260 LEU A C 1
ATOM 1990 O O . LEU A 1 260 ? -17.569 19.780 29.205 1.00 56.09 260 LEU A O 1
ATOM 1994 N N . ILE A 1 261 ? -16.162 18.374 28.161 1.00 60.56 261 ILE A N 1
ATOM 1995 C CA . ILE A 1 261 ? -17.086 17.966 27.093 1.00 60.56 261 ILE A CA 1
ATOM 1996 C C . ILE A 1 261 ? -17.267 16.436 27.129 1.00 60.56 261 ILE A C 1
ATOM 1998 O O . ILE A 1 261 ? -16.306 15.703 26.861 1.00 60.56 261 ILE A O 1
ATOM 2002 N N . PRO A 1 262 ? -18.474 15.913 27.430 1.00 58.38 262 PRO A N 1
ATOM 2003 C CA . PRO A 1 262 ? -18.728 14.475 27.391 1.00 58.38 262 PRO A CA 1
ATOM 2004 C C . PRO A 1 262 ? -18.539 13.930 25.967 1.00 58.38 262 PRO A C 1
ATOM 2006 O O . PRO A 1 262 ? -18.900 14.569 24.982 1.00 58.38 262 PRO A O 1
ATOM 2009 N N . GLY A 1 263 ? -17.933 12.746 25.855 1.00 59.94 263 GLY A N 1
ATOM 2010 C CA . GLY A 1 263 ? -17.592 12.108 24.577 1.00 59.94 263 GLY A CA 1
ATOM 2011 C C . GLY A 1 263 ? -16.258 12.545 23.953 1.00 59.94 263 GLY A C 1
ATOM 2012 O O . GLY A 1 263 ? -15.624 11.734 23.286 1.00 59.94 263 GLY A O 1
ATOM 2013 N N . LEU A 1 264 ? -15.750 13.757 24.217 1.00 64.81 264 LEU A N 1
ATOM 2014 C CA . LEU A 1 264 ? -14.514 14.246 23.576 1.00 64.81 264 LEU A CA 1
ATOM 2015 C C . LEU A 1 264 ? -13.281 13.373 23.891 1.00 64.81 264 LEU A C 1
ATOM 2017 O O . LEU A 1 264 ? -12.421 13.173 23.032 1.00 64.81 264 LEU A O 1
ATOM 2021 N N . ASN A 1 265 ? -13.223 12.796 25.097 1.00 62.25 265 ASN A N 1
ATOM 2022 C CA . ASN A 1 265 ? -12.122 11.927 25.518 1.00 62.25 265 ASN A CA 1
ATOM 2023 C C . ASN A 1 265 ? -11.935 10.700 24.602 1.00 62.25 265 ASN A C 1
ATOM 2025 O O . ASN A 1 265 ? -10.796 10.388 24.272 1.00 62.25 265 ASN A O 1
ATOM 2029 N N . SER A 1 266 ? -13.006 10.028 24.152 1.00 61.62 266 SER A N 1
ATOM 2030 C CA . SER A 1 266 ? -12.880 8.825 23.303 1.00 61.62 266 SER A CA 1
ATOM 2031 C C . SER A 1 266 ? -12.444 9.155 21.872 1.00 61.62 266 SER A C 1
ATOM 2033 O O . SER A 1 266 ? -11.728 8.374 21.244 1.00 61.62 266 SER A O 1
ATOM 2035 N N . VAL A 1 267 ? -12.796 10.344 21.374 1.00 65.50 267 VAL A N 1
ATOM 2036 C CA . VAL A 1 267 ? -12.294 10.860 20.092 1.00 65.50 267 VAL A CA 1
ATOM 2037 C C . VAL A 1 267 ? -10.789 11.132 20.175 1.00 65.50 267 VAL A C 1
ATOM 2039 O O . VAL A 1 267 ? -10.053 10.784 19.253 1.00 65.50 267 VAL A O 1
ATOM 2042 N N . ILE A 1 268 ? -10.314 11.707 21.283 1.0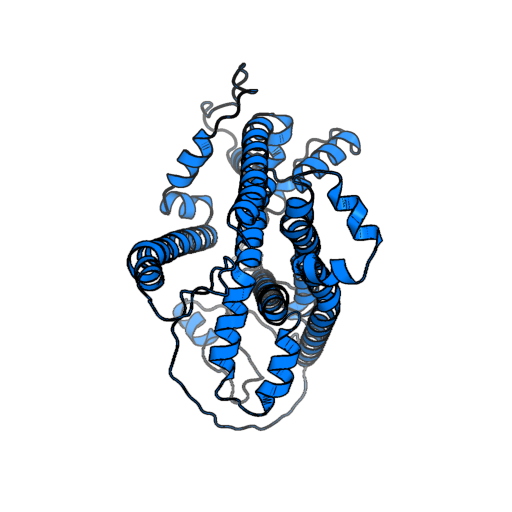0 65.50 268 ILE A N 1
ATOM 2043 C CA . ILE A 1 268 ? -8.902 12.080 21.464 1.00 65.50 268 ILE A CA 1
ATOM 2044 C C . ILE A 1 268 ? -7.998 10.875 21.769 1.00 65.50 268 ILE A C 1
ATOM 2046 O O . ILE A 1 268 ? -6.859 10.865 21.307 1.00 65.50 268 ILE A O 1
ATOM 2050 N N . THR A 1 269 ? -8.470 9.855 22.494 1.00 60.62 269 THR A N 1
ATOM 2051 C CA . THR A 1 269 ? -7.657 8.657 22.789 1.00 60.62 269 THR A CA 1
ATOM 2052 C C . THR A 1 269 ? -7.718 7.583 21.702 1.00 60.62 269 THR A C 1
ATOM 2054 O O . THR A 1 269 ? -6.739 6.862 21.529 1.00 60.62 269 THR A O 1
ATOM 2057 N N . GLY A 1 270 ? -8.831 7.471 20.965 1.00 64.62 270 GLY A N 1
ATOM 2058 C CA . GLY A 1 270 ? -9.017 6.458 19.920 1.00 64.62 270 GLY A CA 1
ATOM 2059 C C . GLY A 1 270 ? -8.791 6.968 18.495 1.00 64.62 270 GLY A C 1
ATOM 2060 O O . GLY A 1 270 ? -7.979 6.417 17.760 1.00 64.62 270 GLY A O 1
ATOM 2061 N N . TYR A 1 271 ? -9.508 8.018 18.086 1.00 71.19 271 TYR A N 1
ATOM 2062 C CA . TYR A 1 271 ? -9.605 8.424 16.675 1.00 71.19 271 TYR A CA 1
ATOM 2063 C C . TYR A 1 271 ? -8.509 9.412 16.238 1.00 71.19 271 TYR A C 1
ATOM 2065 O O . TYR A 1 271 ? -7.898 9.242 15.181 1.00 71.19 271 TYR A O 1
ATOM 2073 N N . LEU A 1 272 ? -8.208 10.421 17.063 1.00 72.19 272 LEU A N 1
ATOM 2074 C CA . LEU A 1 272 ? -7.169 11.418 16.781 1.00 72.19 272 LEU A CA 1
ATOM 2075 C C . LEU A 1 272 ? -5.769 10.802 16.550 1.00 72.19 272 LEU A C 1
ATOM 2077 O O . LEU A 1 272 ? -5.115 11.214 15.588 1.00 72.19 272 LEU A O 1
ATOM 2081 N N . PRO A 1 273 ? -5.293 9.811 17.337 1.00 70.69 273 PRO A N 1
ATOM 2082 C CA . PRO A 1 273 ? -3.970 9.225 17.129 1.00 70.69 273 PRO A CA 1
ATOM 2083 C C . PRO A 1 273 ? -3.901 8.432 15.816 1.00 70.69 273 PRO A C 1
ATOM 2085 O O . PRO A 1 273 ? -2.893 8.508 15.115 1.00 70.69 273 PRO A O 1
ATOM 2088 N N . SER A 1 274 ? -4.987 7.743 15.437 1.00 73.12 274 SER A N 1
ATOM 2089 C CA . SER A 1 274 ? -5.108 7.064 14.140 1.00 73.12 274 SER A CA 1
ATOM 2090 C C . SER A 1 274 ? -5.107 8.051 12.969 1.00 73.12 274 SER A C 1
ATOM 2092 O O . SER A 1 274 ? -4.352 7.853 12.025 1.00 73.12 274 SER A O 1
ATOM 2094 N N . MET A 1 275 ? -5.865 9.155 13.032 1.00 74.69 275 MET A N 1
ATOM 2095 C CA . MET A 1 275 ? -5.829 10.182 11.976 1.00 74.69 275 MET A CA 1
ATOM 2096 C C . MET A 1 275 ? -4.424 10.762 11.763 1.00 74.69 275 MET A C 1
ATOM 2098 O O . MET A 1 275 ? -3.975 10.887 10.622 1.00 74.69 275 MET A O 1
ATOM 2102 N N . VAL A 1 276 ? -3.724 11.109 12.850 1.00 78.56 276 VAL A N 1
ATOM 2103 C CA . VAL A 1 276 ? -2.362 11.666 12.781 1.00 78.56 276 VAL A CA 1
ATOM 2104 C C . VAL A 1 276 ? -1.388 10.643 12.195 1.00 78.56 276 VAL A C 1
ATOM 2106 O O . VAL A 1 276 ? -0.614 10.981 11.299 1.00 78.56 276 VAL A O 1
ATOM 2109 N N . LEU A 1 277 ? -1.453 9.386 12.645 1.00 78.31 277 LEU A N 1
ATOM 2110 C CA . LEU A 1 277 ? -0.609 8.309 12.132 1.00 78.31 277 LEU A CA 1
ATOM 2111 C C . LEU A 1 277 ? -0.835 8.063 10.635 1.00 78.31 277 LEU A C 1
ATOM 2113 O O . LEU A 1 277 ? 0.136 8.011 9.881 1.00 78.31 277 LEU A O 1
ATOM 2117 N N . ASN A 1 278 ? -2.090 7.975 10.185 1.00 76.25 278 ASN A N 1
ATOM 2118 C CA . ASN A 1 278 ? -2.402 7.745 8.773 1.00 76.25 278 ASN A CA 1
ATOM 2119 C C . ASN A 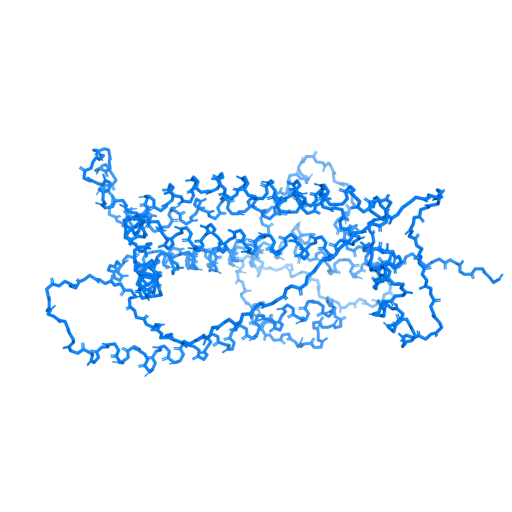1 278 ? -1.903 8.914 7.906 1.00 76.25 278 ASN A C 1
ATOM 2121 O O . ASN A 1 278 ? -1.309 8.679 6.856 1.00 76.25 278 ASN A O 1
ATOM 2125 N N . GLY A 1 279 ? -2.037 10.163 8.374 1.00 80.88 279 GLY A N 1
ATOM 2126 C CA . GLY A 1 279 ? -1.473 11.341 7.704 1.00 80.88 279 GLY A CA 1
ATOM 2127 C C . GLY A 1 279 ? 0.046 11.260 7.486 1.00 80.88 279 GLY A C 1
ATOM 2128 O O . GLY A 1 279 ? 0.531 11.610 6.411 1.00 80.88 279 GLY A O 1
ATOM 2129 N N . PHE A 1 280 ? 0.794 10.729 8.458 1.00 81.94 280 PHE A N 1
ATOM 2130 C CA . PHE A 1 280 ? 2.226 10.446 8.300 1.00 81.94 280 PHE A CA 1
ATOM 2131 C C . PHE A 1 280 ? 2.502 9.244 7.376 1.00 81.94 280 PHE A C 1
ATOM 2133 O O . PHE A 1 280 ? 3.457 9.284 6.599 1.00 81.94 280 PHE A O 1
ATOM 2140 N N . ILE A 1 281 ? 1.669 8.198 7.409 1.00 84.38 281 ILE A N 1
ATOM 2141 C CA . ILE A 1 281 ? 1.795 7.020 6.532 1.00 84.38 281 ILE A CA 1
ATOM 2142 C C . ILE A 1 281 ? 1.606 7.390 5.053 1.00 84.38 281 ILE A C 1
ATOM 2144 O O . ILE A 1 281 ? 2.349 6.875 4.219 1.00 84.38 281 ILE A O 1
ATOM 2148 N N . TYR A 1 282 ? 0.709 8.323 4.710 1.00 84.81 282 TYR A N 1
ATOM 2149 C CA . TYR A 1 282 ? 0.507 8.772 3.321 1.00 84.81 282 TYR A CA 1
ATOM 2150 C C . TYR A 1 282 ? 1.781 9.316 2.645 1.00 84.81 282 TYR A C 1
ATOM 2152 O O . TYR A 1 282 ? 1.887 9.256 1.422 1.00 84.81 282 TYR A O 1
ATOM 2160 N N . LEU A 1 283 ? 2.772 9.801 3.404 1.00 86.00 283 LEU A N 1
ATOM 2161 C CA . LEU A 1 283 ? 4.061 10.251 2.860 1.00 86.00 283 LEU A CA 1
ATOM 2162 C C . LEU A 1 283 ? 4.992 9.083 2.472 1.00 86.00 283 LEU A C 1
ATOM 2164 O O . LEU A 1 283 ? 5.854 9.233 1.601 1.00 86.00 283 LEU A O 1
ATOM 2168 N N . ILE A 1 284 ? 4.827 7.912 3.095 1.00 91.44 284 ILE A N 1
ATOM 2169 C CA . ILE A 1 284 ? 5.753 6.779 2.967 1.00 91.44 284 ILE A CA 1
ATOM 2170 C C . ILE A 1 284 ? 5.799 6.197 1.545 1.00 91.44 284 ILE A C 1
ATOM 2172 O O . ILE A 1 284 ? 6.913 6.045 1.042 1.00 91.44 284 ILE A O 1
ATOM 2176 N N . PRO A 1 285 ? 4.684 5.923 0.835 1.00 91.38 285 PRO A N 1
ATOM 2177 C CA . PRO A 1 285 ? 4.743 5.439 -0.546 1.00 91.38 285 PRO A CA 1
ATOM 2178 C C . PRO A 1 285 ? 5.545 6.356 -1.479 1.00 91.38 285 PRO A C 1
ATOM 2180 O O . PRO A 1 285 ? 6.345 5.864 -2.273 1.00 91.38 285 PRO A O 1
ATOM 2183 N N . PHE A 1 286 ? 5.418 7.681 -1.338 1.00 90.50 286 PHE A N 1
ATOM 2184 C CA . PHE A 1 286 ? 6.193 8.643 -2.129 1.00 90.50 286 PHE A CA 1
ATOM 2185 C C . PHE A 1 286 ? 7.690 8.596 -1.793 1.00 90.50 286 PHE A C 1
ATOM 2187 O O . PHE A 1 286 ? 8.520 8.570 -2.702 1.00 90.50 286 PHE A O 1
ATOM 2194 N N . ALA A 1 287 ? 8.049 8.507 -0.507 1.00 92.00 287 ALA A N 1
ATOM 2195 C CA . ALA A 1 287 ? 9.440 8.346 -0.080 1.00 92.00 287 ALA A CA 1
ATOM 2196 C C . ALA A 1 287 ? 10.055 7.023 -0.583 1.00 92.00 287 ALA A C 1
ATOM 2198 O O . ALA A 1 287 ? 11.188 7.010 -1.069 1.00 92.00 287 ALA A O 1
ATOM 2199 N N . MET A 1 288 ? 9.300 5.920 -0.533 1.00 93.50 288 MET A N 1
ATOM 2200 C CA . MET A 1 288 ? 9.742 4.605 -1.012 1.00 93.50 288 MET A CA 1
ATOM 2201 C C . MET A 1 288 ? 9.873 4.555 -2.540 1.00 93.50 288 MET A C 1
ATOM 2203 O O . MET A 1 288 ? 10.856 4.014 -3.038 1.00 93.50 288 MET A O 1
ATOM 2207 N N . LEU A 1 289 ? 8.955 5.173 -3.293 1.00 91.69 289 LEU A N 1
ATOM 2208 C CA . LEU A 1 289 ? 9.076 5.342 -4.749 1.00 91.69 289 LEU A CA 1
ATOM 2209 C C . LEU A 1 289 ? 10.276 6.224 -5.127 1.00 91.69 289 LEU A C 1
ATOM 2211 O O . LEU A 1 289 ? 10.955 5.946 -6.120 1.00 91.69 289 LEU A O 1
ATOM 2215 N N . GLY A 1 290 ? 10.574 7.251 -4.325 1.00 91.38 290 GLY A N 1
ATOM 2216 C CA . GLY A 1 290 ? 11.796 8.047 -4.435 1.00 91.38 290 GLY A CA 1
ATOM 2217 C C . GLY A 1 290 ? 13.046 7.183 -4.273 1.00 91.38 290 GLY A C 1
ATOM 2218 O O . GLY A 1 290 ? 13.854 7.092 -5.194 1.00 91.38 290 GLY A O 1
ATOM 2219 N N . MET A 1 291 ? 13.174 6.465 -3.155 1.00 91.75 291 MET A N 1
ATOM 2220 C CA . MET A 1 291 ? 14.324 5.588 -2.893 1.00 91.75 291 MET A CA 1
ATOM 2221 C C . MET A 1 291 ? 14.471 4.460 -3.928 1.00 91.75 291 MET A C 1
ATOM 2223 O O . MET A 1 291 ? 15.571 4.244 -4.433 1.00 91.75 291 MET A O 1
ATOM 2227 N N . ALA A 1 292 ? 13.378 3.809 -4.336 1.00 91.62 292 ALA A N 1
ATOM 2228 C CA . ALA A 1 292 ? 13.397 2.793 -5.392 1.00 91.62 292 ALA A CA 1
ATOM 2229 C C . ALA A 1 292 ? 13.787 3.364 -6.773 1.00 91.62 292 ALA A C 1
ATOM 2231 O O . ALA A 1 292 ? 14.317 2.636 -7.609 1.00 91.62 292 ALA A O 1
ATOM 2232 N N . SER A 1 293 ? 13.590 4.668 -7.019 1.00 89.25 293 SER A N 1
ATOM 2233 C CA . SER A 1 293 ? 14.111 5.332 -8.228 1.00 89.25 293 SER A CA 1
ATOM 2234 C C . SER A 1 293 ? 15.640 5.375 -8.246 1.00 89.25 293 SER A C 1
ATOM 2236 O O . SER A 1 293 ? 16.236 5.218 -9.309 1.00 89.25 293 SER A O 1
ATOM 2238 N N . PHE A 1 294 ? 16.275 5.562 -7.085 1.00 89.00 294 PHE A N 1
ATOM 2239 C CA . PHE A 1 294 ? 17.732 5.644 -6.962 1.00 89.00 294 PHE A CA 1
ATOM 2240 C C . PHE A 1 294 ? 18.433 4.278 -6.977 1.00 89.00 294 PHE A C 1
ATOM 2242 O O . PHE A 1 294 ? 19.634 4.230 -7.213 1.00 89.00 294 PHE A O 1
ATOM 2249 N N . GLU A 1 295 ? 17.720 3.164 -6.770 1.00 85.75 295 GLU A N 1
ATOM 2250 C CA . GLU A 1 295 ? 18.330 1.823 -6.737 1.00 85.75 295 GLU A CA 1
ATOM 2251 C C . GLU A 1 295 ? 18.806 1.317 -8.117 1.00 85.75 295 GLU A C 1
ATOM 2253 O O . GLU A 1 295 ? 19.585 0.366 -8.194 1.00 85.75 295 GLU A O 1
ATOM 2258 N N . GLY A 1 296 ? 18.368 1.953 -9.211 1.00 84.69 296 GLY A N 1
ATOM 2259 C CA . GLY A 1 296 ? 18.768 1.583 -10.573 1.00 84.69 296 GLY A CA 1
ATOM 2260 C C . GLY A 1 296 ? 18.033 0.360 -11.134 1.00 84.69 296 GLY A C 1
ATOM 2261 O O . GLY A 1 296 ? 18.628 -0.427 -11.865 1.00 84.69 296 GLY A O 1
ATOM 2262 N N . CYS A 1 297 ? 16.753 0.170 -10.791 1.00 86.50 297 CYS A N 1
ATOM 2263 C CA . CYS A 1 297 ? 15.916 -0.902 -11.347 1.00 86.50 297 CYS A CA 1
ATOM 2264 C C . CYS A 1 297 ? 15.862 -0.852 -12.885 1.00 86.50 297 CYS A C 1
ATOM 2266 O O . CYS A 1 297 ? 15.780 0.232 -13.464 1.00 86.50 297 CYS A O 1
ATOM 2268 N N . ILE A 1 298 ? 15.869 -2.019 -13.536 1.00 87.94 298 ILE A N 1
ATOM 2269 C CA . ILE A 1 298 ? 15.904 -2.139 -15.005 1.00 87.94 298 ILE A CA 1
ATOM 2270 C C . ILE A 1 298 ? 14.531 -1.820 -15.622 1.00 87.94 298 ILE A C 1
ATOM 2272 O O . ILE A 1 298 ? 14.456 -1.297 -16.732 1.00 87.94 298 ILE A O 1
ATOM 2276 N N . ALA A 1 299 ? 13.454 -2.092 -14.884 1.00 88.81 299 ALA A N 1
ATOM 2277 C CA . ALA A 1 299 ? 12.069 -1.903 -15.306 1.00 88.81 299 ALA A CA 1
ATOM 2278 C C . ALA A 1 299 ? 11.254 -1.094 -14.276 1.00 88.81 299 ALA A C 1
ATOM 2280 O O . ALA A 1 299 ? 11.604 -1.057 -13.088 1.00 88.81 299 ALA A O 1
ATOM 2281 N N . LYS A 1 300 ? 10.158 -0.458 -14.706 1.00 88.56 300 LYS A N 1
ATOM 2282 C CA . LYS A 1 300 ? 9.236 0.285 -13.825 1.00 88.56 300 LYS A CA 1
ATOM 2283 C C . LYS A 1 300 ? 8.445 -0.680 -12.945 1.00 88.56 300 LYS A C 1
ATOM 2285 O O . LYS A 1 300 ? 8.369 -0.450 -11.742 1.00 88.56 300 LYS A O 1
ATOM 2290 N N . SER A 1 301 ? 7.988 -1.801 -13.499 1.00 90.19 301 SER A N 1
ATOM 2291 C CA . SER A 1 301 ? 7.376 -2.917 -12.763 1.00 90.19 301 SER A CA 1
ATOM 2292 C C . SER A 1 301 ? 8.239 -3.365 -11.572 1.00 90.19 301 SER A C 1
ATOM 2294 O O . SER A 1 301 ? 7.787 -3.382 -10.427 1.00 90.19 301 SER A O 1
ATOM 2296 N N . GLN A 1 302 ? 9.531 -3.625 -11.807 1.00 88.06 302 GLN A N 1
ATOM 2297 C CA . GLN A 1 302 ? 10.503 -3.983 -10.766 1.00 88.06 302 GLN A CA 1
ATOM 2298 C C . GLN A 1 302 ? 10.662 -2.885 -9.704 1.00 88.06 302 GLN A C 1
ATOM 2300 O O . GLN A 1 302 ? 10.744 -3.189 -8.512 1.00 88.06 302 GLN A O 1
ATOM 2305 N N . LYS A 1 303 ? 10.697 -1.611 -10.118 1.00 91.00 303 LYS A N 1
ATOM 2306 C CA . LYS A 1 303 ? 10.768 -0.452 -9.216 1.00 91.00 303 LYS A CA 1
ATOM 2307 C C . LYS A 1 303 ? 9.522 -0.345 -8.332 1.00 91.00 303 LYS A C 1
ATOM 2309 O O . LYS A 1 303 ? 9.653 -0.090 -7.136 1.00 91.00 303 LYS A O 1
ATOM 2314 N N . GLU A 1 304 ? 8.332 -0.544 -8.889 1.00 90.06 304 GLU A N 1
ATOM 2315 C CA . GLU A 1 304 ? 7.062 -0.468 -8.159 1.00 90.06 304 GLU A CA 1
ATOM 2316 C C . GLU A 1 304 ? 6.894 -1.643 -7.190 1.00 90.06 304 GLU A C 1
ATOM 2318 O O . GLU A 1 304 ? 6.583 -1.427 -6.018 1.00 90.06 304 GLU A O 1
ATOM 2323 N N . ILE A 1 305 ? 7.232 -2.867 -7.614 1.00 90.00 305 ILE A N 1
ATOM 2324 C CA . ILE A 1 305 ? 7.306 -4.044 -6.734 1.00 90.00 305 ILE A CA 1
ATOM 2325 C C . ILE A 1 305 ? 8.322 -3.809 -5.605 1.00 90.00 305 ILE A C 1
ATOM 2327 O O . ILE A 1 305 ? 8.047 -4.123 -4.443 1.00 90.00 305 ILE A O 1
ATOM 2331 N N . LYS A 1 306 ? 9.489 -3.218 -5.899 1.00 89.88 306 LYS A N 1
ATOM 2332 C CA . LYS A 1 306 ? 10.490 -2.909 -4.869 1.00 89.88 306 LYS A CA 1
ATOM 2333 C C . LYS A 1 306 ? 9.995 -1.841 -3.890 1.00 89.88 306 LYS A C 1
ATOM 2335 O O . LYS A 1 306 ? 10.133 -2.041 -2.684 1.00 89.88 306 LYS A O 1
ATOM 2340 N N . ALA A 1 307 ? 9.369 -0.768 -4.373 1.00 93.00 307 ALA A N 1
ATOM 2341 C CA . ALA A 1 307 ? 8.756 0.246 -3.518 1.00 93.00 307 ALA A CA 1
ATOM 2342 C C . ALA A 1 307 ? 7.649 -0.356 -2.634 1.00 93.00 307 ALA A C 1
ATOM 2344 O O . ALA A 1 307 ? 7.641 -0.111 -1.431 1.00 93.00 307 ALA A O 1
ATOM 2345 N N . CYS A 1 308 ? 6.780 -1.209 -3.189 1.00 92.56 308 CYS A N 1
ATOM 2346 C CA . CYS A 1 308 ? 5.739 -1.926 -2.449 1.00 92.56 308 CYS A CA 1
ATOM 2347 C C . CYS A 1 308 ? 6.328 -2.792 -1.320 1.00 92.56 308 CYS A C 1
ATOM 2349 O O . CYS A 1 308 ? 5.912 -2.669 -0.168 1.00 92.56 308 CYS A O 1
ATOM 2351 N N . ASN A 1 309 ? 7.367 -3.583 -1.611 1.00 90.62 309 ASN A N 1
ATOM 2352 C CA . ASN A 1 309 ? 8.079 -4.371 -0.601 1.00 90.62 309 ASN A CA 1
ATOM 2353 C C . ASN A 1 309 ? 8.710 -3.489 0.494 1.00 90.62 309 ASN A C 1
ATOM 2355 O O . ASN A 1 309 ? 8.652 -3.832 1.674 1.00 90.62 309 ASN A O 1
ATOM 2359 N N . MET A 1 310 ? 9.284 -2.335 0.135 1.00 93.06 310 MET A N 1
ATOM 2360 C CA . MET A 1 310 ? 9.849 -1.396 1.112 1.00 93.06 310 MET A CA 1
ATOM 2361 C C . MET A 1 310 ? 8.768 -0.745 1.992 1.00 93.06 310 MET A C 1
ATOM 2363 O O . MET A 1 310 ? 8.968 -0.643 3.201 1.00 93.06 310 MET A O 1
ATOM 2367 N N . VAL A 1 311 ? 7.607 -0.377 1.429 1.00 93.06 311 VAL A N 1
ATOM 2368 C CA . VAL A 1 311 ? 6.430 0.072 2.199 1.00 93.06 311 VAL A CA 1
ATOM 2369 C C . VAL A 1 311 ? 5.967 -1.032 3.155 1.00 93.06 311 VAL A C 1
ATOM 2371 O O . VAL A 1 311 ? 5.785 -0.765 4.340 1.00 93.06 311 VAL A O 1
ATOM 2374 N N . PHE A 1 312 ? 5.836 -2.276 2.682 1.00 92.44 312 PHE A N 1
ATOM 2375 C CA . PHE A 1 312 ? 5.408 -3.413 3.502 1.00 92.44 312 PHE A CA 1
ATOM 2376 C C . PHE A 1 312 ? 6.324 -3.637 4.714 1.00 92.44 312 PHE A C 1
ATOM 2378 O O . PHE A 1 312 ? 5.845 -3.644 5.848 1.00 92.44 312 PHE A O 1
ATOM 2385 N N . TYR A 1 313 ? 7.641 -3.756 4.507 1.00 90.50 313 TYR A N 1
ATOM 2386 C CA . TYR A 1 313 ? 8.582 -3.948 5.618 1.00 90.50 313 TYR A CA 1
ATOM 2387 C C . TYR A 1 313 ? 8.636 -2.736 6.558 1.00 90.50 313 TYR A C 1
ATOM 2389 O O . TYR A 1 313 ? 8.757 -2.910 7.772 1.00 90.50 313 TYR A O 1
ATOM 2397 N N . PHE A 1 314 ? 8.494 -1.517 6.029 1.00 91.62 314 PHE A N 1
ATOM 2398 C CA . PHE A 1 314 ? 8.419 -0.310 6.847 1.00 91.62 314 PHE A CA 1
ATOM 2399 C C . PHE A 1 314 ? 7.172 -0.290 7.740 1.00 91.62 314 PHE A C 1
ATOM 2401 O O . PHE A 1 314 ? 7.294 0.024 8.924 1.00 91.62 314 PHE A O 1
ATOM 2408 N N . LEU A 1 315 ? 5.991 -0.631 7.210 1.00 89.19 315 LEU A N 1
ATOM 2409 C CA . LEU A 1 315 ? 4.744 -0.686 7.980 1.00 89.19 315 LEU A CA 1
ATOM 2410 C C . LEU A 1 315 ? 4.773 -1.830 9.002 1.00 89.19 315 LEU A C 1
ATOM 2412 O O . LEU A 1 315 ? 4.386 -1.634 10.152 1.00 89.19 315 LEU A O 1
ATOM 2416 N N . LEU A 1 316 ? 5.305 -2.994 8.623 1.00 88.31 316 LEU A N 1
ATOM 2417 C CA . LEU A 1 316 ? 5.488 -4.123 9.534 1.00 88.31 316 LEU A CA 1
ATOM 2418 C C . LEU A 1 316 ? 6.419 -3.756 10.705 1.00 88.31 316 LEU A C 1
ATOM 2420 O O . LEU A 1 316 ? 6.109 -4.061 11.853 1.00 88.31 316 LEU A O 1
ATOM 2424 N N . GLY A 1 317 ? 7.525 -3.055 10.438 1.00 85.94 317 GLY A N 1
ATOM 2425 C CA . GLY A 1 317 ? 8.435 -2.560 11.473 1.00 85.94 317 GLY A CA 1
ATOM 2426 C C . GLY A 1 317 ? 7.824 -1.456 12.343 1.00 85.94 317 GLY A C 1
ATOM 2427 O O . GLY A 1 317 ? 7.752 -1.591 13.562 1.00 85.94 317 GLY A O 1
ATOM 2428 N N . ASN A 1 318 ? 7.372 -0.361 11.729 1.00 85.00 318 ASN A N 1
ATOM 2429 C CA . ASN A 1 318 ? 6.976 0.850 12.453 1.00 85.00 318 ASN A CA 1
ATOM 2430 C C . ASN A 1 318 ? 5.527 0.821 12.945 1.00 85.00 318 ASN A C 1
ATOM 2432 O O . ASN A 1 318 ? 5.263 1.200 14.077 1.00 85.00 318 ASN A O 1
ATOM 2436 N N . VAL A 1 319 ? 4.572 0.394 12.121 1.00 83.81 319 VAL A N 1
ATOM 2437 C CA . VAL A 1 319 ? 3.145 0.472 12.477 1.00 83.81 319 VAL A CA 1
ATOM 2438 C C . VAL A 1 319 ? 2.708 -0.754 13.272 1.00 83.81 319 VAL A C 1
ATOM 2440 O O . VAL A 1 319 ? 1.966 -0.602 14.239 1.00 83.81 319 VAL A O 1
ATOM 2443 N N . PHE A 1 320 ? 3.206 -1.948 12.933 1.00 84.06 320 PHE A N 1
ATOM 2444 C CA . PHE A 1 320 ? 2.933 -3.163 13.704 1.00 84.06 320 PHE A CA 1
ATOM 2445 C C . PHE A 1 320 ? 3.921 -3.351 14.867 1.00 84.06 320 PHE A C 1
ATOM 2447 O O . PHE A 1 320 ? 3.520 -3.191 16.020 1.00 84.06 320 PHE A O 1
ATOM 2454 N N . PHE A 1 321 ? 5.203 -3.647 14.604 1.00 82.81 321 PHE A N 1
ATOM 2455 C CA . PHE A 1 321 ? 6.133 -4.024 15.676 1.00 82.81 321 PHE A CA 1
ATOM 2456 C C . PHE A 1 321 ? 6.363 -2.907 16.702 1.00 82.81 321 PHE A C 1
ATOM 2458 O O . PHE A 1 321 ? 6.185 -3.175 17.887 1.00 82.81 321 PHE A O 1
ATOM 2465 N N . LEU A 1 322 ? 6.681 -1.662 16.318 1.00 79.06 322 LEU A N 1
ATOM 2466 C CA . LEU A 1 322 ? 6.856 -0.599 17.327 1.00 79.06 322 LEU A CA 1
ATOM 2467 C C . LEU A 1 322 ? 5.576 -0.339 18.137 1.00 79.06 322 LEU A C 1
ATOM 2469 O O . LEU A 1 322 ? 5.684 -0.101 19.334 1.00 79.06 322 LEU A O 1
ATOM 2473 N N . SER A 1 323 ? 4.378 -0.439 17.548 1.00 77.62 323 SER A N 1
ATOM 2474 C CA . SER A 1 323 ? 3.117 -0.290 18.299 1.00 77.62 323 SER A CA 1
ATOM 2475 C C . SER A 1 323 ? 2.921 -1.389 19.346 1.00 77.62 323 SER A C 1
ATOM 2477 O O . SER A 1 323 ? 2.521 -1.087 20.464 1.00 77.62 323 SER A O 1
ATOM 2479 N N . VAL A 1 324 ? 3.247 -2.643 19.011 1.00 76.19 324 VAL A N 1
ATOM 2480 C CA . VAL A 1 324 ? 3.196 -3.800 19.929 1.00 76.19 324 VAL A CA 1
ATOM 2481 C C . VAL A 1 324 ? 4.275 -3.721 21.018 1.00 76.19 324 VAL A C 1
ATOM 2483 O O . VAL A 1 324 ? 4.066 -4.167 22.143 1.00 76.19 324 VAL A O 1
ATOM 2486 N N . LEU A 1 325 ? 5.441 -3.160 20.694 1.00 71.62 325 LEU A N 1
ATOM 2487 C CA . LEU A 1 325 ? 6.581 -3.043 21.608 1.00 71.62 325 LEU A CA 1
ATOM 2488 C C . LEU A 1 325 ? 6.512 -1.782 22.497 1.00 71.62 325 LEU A C 1
ATOM 2490 O O . LEU A 1 325 ? 7.226 -1.701 23.496 1.00 71.62 325 LEU A O 1
ATOM 2494 N N . SER A 1 326 ? 5.676 -0.797 22.150 1.00 67.38 326 SER A N 1
ATOM 2495 C CA . SER A 1 326 ? 5.631 0.523 22.791 1.00 67.38 326 SER A CA 1
ATOM 2496 C C . SER A 1 326 ? 5.155 0.501 24.252 1.00 67.38 326 SER A C 1
ATOM 2498 O O . SER A 1 326 ? 4.343 -0.316 24.686 1.00 67.38 326 SER A O 1
ATOM 2500 N N . GLY A 1 327 ? 5.630 1.475 25.031 1.00 62.38 327 GLY A N 1
ATOM 2501 C CA . GLY A 1 327 ? 5.270 1.662 26.435 1.00 62.38 327 GLY A CA 1
ATOM 2502 C C . GLY A 1 327 ? 6.022 0.735 27.391 1.00 62.38 327 GLY A C 1
ATOM 2503 O O . GLY A 1 327 ? 7.193 0.414 27.201 1.00 62.38 327 GLY A O 1
ATOM 2504 N N . SER A 1 328 ? 5.348 0.315 28.464 1.00 51.19 328 SER A N 1
ATOM 2505 C CA . SER A 1 328 ? 5.950 -0.416 29.594 1.00 51.19 328 SER A CA 1
ATOM 2506 C C . SER A 1 328 ? 6.461 -1.830 29.264 1.00 51.19 328 SER A C 1
ATOM 2508 O O . SER A 1 328 ? 7.068 -2.470 30.120 1.00 51.19 328 SER A O 1
ATOM 2510 N N . LEU A 1 329 ? 6.249 -2.319 28.039 1.00 53.88 329 LEU A N 1
ATOM 2511 C CA . LEU A 1 329 ? 6.713 -3.631 27.582 1.00 53.88 329 LEU A CA 1
ATOM 2512 C C . LEU A 1 329 ? 8.194 -3.627 27.169 1.00 53.88 329 LEU A C 1
ATOM 2514 O O . LEU A 1 329 ? 8.866 -4.639 27.352 1.00 53.88 329 LEU A O 1
ATOM 2518 N N . LEU A 1 330 ? 8.752 -2.483 26.746 1.00 54.38 330 LEU A N 1
ATOM 2519 C CA . LEU A 1 330 ? 10.198 -2.330 26.508 1.00 54.38 330 LEU A CA 1
ATOM 2520 C C . LEU A 1 330 ? 11.040 -2.706 27.741 1.00 54.38 330 LEU A C 1
ATOM 2522 O O . LEU A 1 330 ? 12.076 -3.353 27.604 1.00 54.38 330 LEU A O 1
ATOM 2526 N N . HIS A 1 331 ? 10.562 -2.393 28.951 1.00 55.34 331 HIS A N 1
ATOM 2527 C CA . HIS A 1 331 ? 11.224 -2.788 30.201 1.00 55.34 331 HIS A CA 1
ATOM 2528 C C . HIS A 1 331 ? 11.226 -4.316 30.397 1.00 55.34 331 HIS A C 1
ATOM 2530 O O . HIS A 1 331 ? 12.247 -4.901 30.754 1.00 55.34 331 HIS A O 1
ATOM 2536 N N . GLN A 1 332 ? 10.109 -4.987 30.087 1.00 52.00 332 GLN A N 1
ATOM 2537 C CA . GLN A 1 332 ? 10.010 -6.453 30.134 1.00 52.00 332 GLN A CA 1
ATOM 2538 C C . GLN A 1 332 ? 10.860 -7.136 29.049 1.00 52.00 332 GLN A C 1
ATOM 2540 O O . GLN A 1 332 ? 11.189 -8.318 29.172 1.00 52.00 332 GLN A O 1
ATOM 2545 N N . ILE A 1 333 ? 11.219 -6.415 27.982 1.00 53.56 333 ILE A N 1
ATOM 2546 C CA . ILE A 1 333 ? 12.088 -6.897 26.901 1.00 53.56 333 ILE A CA 1
ATOM 2547 C C . ILE A 1 333 ? 13.570 -6.728 27.251 1.00 53.56 333 ILE A C 1
ATOM 2549 O O . ILE A 1 333 ? 14.350 -7.624 26.933 1.00 53.56 333 ILE A O 1
ATOM 2553 N N . GLY A 1 334 ? 13.943 -5.685 28.001 1.00 56.41 334 GLY A N 1
ATOM 2554 C CA . GLY A 1 334 ? 15.264 -5.594 28.637 1.00 56.41 334 GLY A CA 1
ATOM 2555 C C . GLY A 1 334 ? 15.577 -6.833 29.486 1.00 56.41 334 GLY A C 1
ATOM 2556 O O . GLY A 1 334 ? 16.627 -7.450 29.328 1.00 56.41 334 GLY A O 1
ATOM 2557 N N . GLU A 1 335 ? 14.610 -7.283 30.290 1.00 56.38 335 GLU A N 1
ATOM 2558 C CA . GLU A 1 335 ? 14.699 -8.552 31.027 1.00 56.38 335 GLU A CA 1
ATOM 2559 C C . GLU A 1 335 ? 14.667 -9.792 30.113 1.00 56.38 335 GLU A C 1
ATOM 2561 O O . GLU A 1 335 ? 15.297 -10.803 30.422 1.00 56.38 335 GLU A O 1
ATOM 2566 N N . SER A 1 336 ? 13.959 -9.747 28.978 1.00 51.78 336 SER A N 1
ATOM 2567 C CA . SER A 1 336 ? 13.762 -10.916 28.099 1.00 51.78 336 SER A CA 1
ATOM 2568 C C . SER A 1 336 ? 15.047 -11.416 27.430 1.00 51.78 336 SER A C 1
ATOM 2570 O O . SER A 1 336 ? 15.104 -12.587 27.052 1.00 51.78 336 SER A O 1
ATOM 2572 N N . PHE A 1 337 ? 16.099 -10.594 27.346 1.00 57.97 337 PHE A N 1
ATOM 2573 C CA . PHE A 1 337 ? 17.433 -11.051 26.930 1.00 57.97 337 PHE A CA 1
ATOM 2574 C C . PHE A 1 337 ? 18.018 -12.129 27.860 1.00 57.97 337 PHE A C 1
ATOM 2576 O O . PHE A 1 337 ? 18.840 -12.927 27.417 1.00 57.97 337 PHE A O 1
ATOM 2583 N N . THR A 1 338 ? 17.570 -12.205 29.120 1.00 62.25 338 THR A N 1
ATOM 2584 C CA . THR A 1 338 ? 18.008 -13.243 30.071 1.00 62.25 338 THR A CA 1
ATOM 2585 C C . THR A 1 338 ? 17.315 -14.596 29.856 1.00 62.25 338 THR A C 1
ATOM 2587 O O . THR A 1 338 ? 17.901 -15.634 30.150 1.00 62.25 338 THR A O 1
ATOM 2590 N N . HIS A 1 339 ? 16.089 -14.607 29.316 1.00 67.38 339 HIS A N 1
ATOM 2591 C CA . HIS A 1 339 ? 15.237 -15.800 29.209 1.00 67.38 339 HIS A CA 1
ATOM 2592 C C . HIS A 1 339 ? 14.598 -15.923 27.807 1.00 67.38 339 HIS A C 1
ATOM 2594 O O . HIS A 1 339 ? 13.384 -15.773 27.645 1.00 67.38 339 HIS A O 1
ATOM 2600 N N . PRO A 1 340 ? 15.382 -16.261 26.761 1.00 71.06 340 PRO A N 1
ATOM 2601 C CA . PRO A 1 340 ? 14.923 -16.246 25.366 1.00 71.06 340 PRO A CA 1
ATOM 2602 C C . PRO A 1 340 ? 13.862 -17.305 25.005 1.00 71.06 340 PRO A C 1
ATOM 2604 O O . PRO A 1 340 ? 13.389 -17.329 23.869 1.00 71.06 340 PRO A O 1
ATOM 2607 N N . LYS A 1 341 ? 13.472 -18.182 25.942 1.00 76.12 341 LYS A N 1
ATOM 2608 C CA . LYS A 1 341 ? 12.335 -19.107 25.782 1.00 76.12 341 LYS A CA 1
ATOM 2609 C C . LYS A 1 341 ? 10.978 -18.401 25.920 1.00 76.12 341 LYS A C 1
ATOM 2611 O O . LYS A 1 341 ? 10.017 -18.838 25.297 1.00 76.12 341 LYS A O 1
ATOM 2616 N N . ASP A 1 342 ? 10.911 -17.300 26.671 1.00 72.25 342 ASP A N 1
ATOM 2617 C CA . ASP A 1 342 ? 9.654 -16.607 26.995 1.00 72.25 342 ASP A CA 1
ATOM 2618 C C . ASP A 1 342 ? 9.207 -15.609 25.917 1.00 72.25 342 ASP A C 1
ATOM 2620 O O . ASP A 1 342 ? 8.079 -15.117 25.954 1.00 72.25 342 ASP A O 1
ATOM 2624 N N . ILE A 1 343 ? 10.083 -15.268 24.967 1.00 73.56 343 ILE A N 1
ATOM 2625 C CA . ILE A 1 343 ? 9.835 -14.212 23.974 1.00 73.56 343 ILE A CA 1
ATOM 2626 C C . ILE A 1 343 ? 8.498 -14.418 23.225 1.00 73.56 343 ILE A C 1
ATOM 2628 O O . ILE A 1 343 ? 7.739 -13.4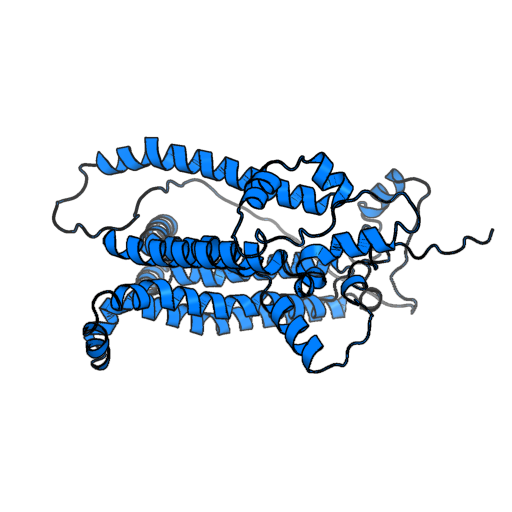51 23.145 1.00 73.56 343 ILE A O 1
ATOM 2632 N N . PRO A 1 344 ? 8.121 -15.628 22.751 1.00 77.75 344 PRO A N 1
ATOM 2633 C CA . PRO A 1 344 ? 6.835 -15.830 22.078 1.00 77.75 344 PRO A CA 1
ATOM 2634 C C . PRO A 1 344 ? 5.618 -15.600 22.988 1.00 77.75 344 PRO A C 1
ATOM 2636 O O . PRO A 1 344 ? 4.637 -15.002 22.551 1.00 77.75 344 PRO A O 1
ATOM 2639 N N . SER A 1 345 ? 5.671 -16.023 24.258 1.00 72.75 345 SER A N 1
ATOM 2640 C CA . SER A 1 345 ? 4.545 -15.884 25.198 1.00 72.75 345 SER A CA 1
ATOM 2641 C C . SER A 1 345 ? 4.442 -14.481 25.808 1.00 72.75 345 SER A C 1
ATOM 2643 O O . SER A 1 345 ? 3.369 -14.080 26.261 1.00 72.75 345 SER A O 1
ATOM 2645 N N . ARG A 1 346 ? 5.538 -13.711 25.818 1.00 71.00 346 ARG A N 1
ATOM 2646 C CA . ARG A 1 346 ? 5.535 -12.264 26.093 1.00 71.00 346 ARG A CA 1
ATOM 2647 C C . ARG A 1 346 ? 4.981 -11.484 24.895 1.00 71.00 346 ARG A C 1
ATOM 2649 O O . ARG A 1 346 ? 4.116 -10.635 25.087 1.00 71.00 346 ARG A O 1
ATOM 2656 N N . LEU A 1 347 ? 5.392 -11.827 23.670 1.00 73.31 347 LEU A N 1
ATOM 2657 C CA . LEU A 1 347 ? 4.913 -11.178 22.444 1.00 73.31 347 LEU A CA 1
ATOM 2658 C C . LEU A 1 347 ? 3.418 -11.425 22.183 1.00 73.31 347 LEU A C 1
ATOM 2660 O O . LEU A 1 347 ? 2.723 -10.493 21.798 1.00 73.31 347 LEU A O 1
ATOM 2664 N N . ALA A 1 348 ? 2.903 -12.635 22.429 1.00 75.81 348 ALA A N 1
ATOM 2665 C CA . ALA A 1 348 ? 1.479 -12.940 22.253 1.00 75.81 348 ALA A CA 1
ATOM 2666 C C . ALA A 1 348 ? 0.576 -12.009 23.088 1.00 75.81 348 ALA A C 1
ATOM 2668 O O . ALA A 1 348 ? -0.342 -11.396 22.547 1.00 75.81 348 ALA A O 1
ATOM 2669 N N . ARG A 1 349 ? 0.906 -11.824 24.375 1.00 73.25 349 ARG A N 1
ATOM 2670 C CA . ARG A 1 349 ? 0.231 -10.864 25.267 1.00 73.25 349 ARG A CA 1
ATOM 2671 C C . ARG A 1 349 ? 0.414 -9.420 24.798 1.00 73.25 349 ARG A C 1
ATOM 2673 O O . ARG A 1 349 ? -0.552 -8.678 24.727 1.00 73.25 349 ARG A O 1
ATOM 2680 N N . ALA A 1 350 ? 1.627 -9.027 24.400 1.00 73.94 350 ALA A N 1
ATOM 2681 C CA . ALA A 1 350 ? 1.888 -7.684 23.871 1.00 73.94 350 ALA A CA 1
ATOM 2682 C C . ALA A 1 350 ? 1.002 -7.332 22.657 1.00 73.94 350 ALA A C 1
ATOM 2684 O O . ALA A 1 350 ? 0.459 -6.232 22.583 1.00 73.94 350 ALA A O 1
ATOM 2685 N N . VAL A 1 351 ? 0.820 -8.275 21.724 1.00 78.19 351 VAL A N 1
ATOM 2686 C CA . VAL A 1 351 ? -0.065 -8.105 20.558 1.00 78.19 351 VAL A CA 1
ATOM 2687 C C . VAL A 1 351 ? -1.527 -7.981 20.992 1.00 78.19 351 VAL A C 1
ATOM 2689 O O . VAL A 1 351 ? -2.229 -7.085 20.526 1.00 78.19 351 VAL A O 1
ATOM 2692 N N . SER A 1 352 ? -1.986 -8.854 21.892 1.00 77.44 352 SER A N 1
ATOM 2693 C CA . SER A 1 352 ? -3.393 -8.904 22.298 1.00 77.44 352 SER A CA 1
ATOM 2694 C C . SER A 1 352 ? -3.799 -7.739 23.214 1.00 77.44 352 SER A C 1
ATOM 2696 O O . SER A 1 352 ? -4.902 -7.216 23.071 1.00 77.44 352 SER A O 1
ATOM 2698 N N . ALA A 1 353 ? -2.900 -7.233 24.063 1.00 73.50 353 ALA A N 1
ATOM 2699 C CA . ALA A 1 353 ? -3.096 -5.999 24.829 1.00 73.50 353 ALA A CA 1
ATOM 2700 C C . ALA A 1 353 ? -3.299 -4.758 23.936 1.00 73.50 353 ALA A C 1
ATOM 2702 O O . ALA A 1 353 ? -4.023 -3.837 24.308 1.00 73.50 353 ALA A O 1
ATOM 2703 N N . GLN A 1 354 ? -2.683 -4.740 22.749 1.00 73.94 354 GLN A N 1
ATOM 2704 C CA . GLN A 1 354 ? -2.747 -3.639 21.778 1.00 73.94 354 GLN A CA 1
ATOM 2705 C C . GLN A 1 354 ? -3.902 -3.800 20.759 1.00 73.94 354 GLN A C 1
ATOM 2707 O O . GLN A 1 354 ? -4.038 -3.010 19.821 1.00 73.94 354 GLN A O 1
ATOM 2712 N N . SER A 1 355 ? -4.761 -4.810 20.934 1.00 78.19 355 SER A N 1
ATOM 2713 C CA . SER A 1 355 ? -5.878 -5.141 20.033 1.00 78.19 355 SER A CA 1
ATOM 2714 C C . SER A 1 355 ? -6.842 -3.974 19.775 1.00 78.19 355 SER A C 1
ATOM 2716 O O . SER A 1 355 ? -7.157 -3.702 18.617 1.00 78.19 355 SER A O 1
ATOM 2718 N N . ASP A 1 356 ? -7.255 -3.236 20.810 1.00 74.06 356 ASP A N 1
ATOM 2719 C CA . ASP A 1 356 ? -8.172 -2.087 20.692 1.00 74.06 356 ASP A CA 1
ATOM 2720 C C . ASP A 1 356 ? -7.653 -1.004 19.727 1.00 74.06 356 ASP A C 1
ATOM 2722 O O . ASP A 1 356 ? -8.419 -0.423 18.949 1.00 74.06 356 ASP A O 1
ATOM 2726 N N . PHE A 1 357 ? -6.336 -0.758 19.741 1.00 76.88 357 PHE A N 1
ATOM 2727 C CA . PHE A 1 357 ? -5.675 0.168 18.822 1.00 76.88 357 PHE A CA 1
ATOM 2728 C C . PHE A 1 357 ? -5.732 -0.353 17.384 1.00 76.88 357 PHE A C 1
ATOM 2730 O O . PHE A 1 357 ? -6.106 0.397 16.484 1.00 76.88 357 PHE A O 1
ATOM 2737 N N . PHE A 1 358 ? -5.426 -1.634 17.152 1.00 81.56 358 PHE A N 1
ATOM 2738 C CA . PHE A 1 358 ? -5.477 -2.212 15.805 1.00 81.56 358 PHE A CA 1
ATOM 2739 C C . PHE A 1 358 ? -6.905 -2.293 15.247 1.00 81.56 358 PHE A C 1
ATOM 2741 O O . PHE A 1 358 ? -7.100 -2.013 14.067 1.00 81.56 358 PHE A O 1
ATOM 2748 N N . ILE A 1 359 ? -7.917 -2.578 16.074 1.00 83.19 359 ILE A N 1
ATOM 2749 C CA . ILE A 1 359 ? -9.329 -2.505 15.665 1.00 83.19 359 ILE A CA 1
ATOM 2750 C C . ILE A 1 359 ? -9.709 -1.068 15.279 1.00 83.19 359 ILE A C 1
ATOM 2752 O O . ILE A 1 359 ? -10.295 -0.852 14.218 1.00 83.19 359 ILE A O 1
ATOM 2756 N N . THR A 1 360 ? -9.322 -0.073 16.081 1.00 80.94 360 THR A N 1
ATOM 2757 C CA . THR A 1 360 ? -9.599 1.345 15.787 1.00 80.94 360 THR A CA 1
ATOM 2758 C C . THR A 1 360 ? -8.860 1.830 14.532 1.00 80.94 360 THR A C 1
ATOM 2760 O O . THR A 1 360 ? -9.442 2.543 13.711 1.00 80.94 360 THR A O 1
ATOM 2763 N N . TYR A 1 361 ? -7.619 1.381 14.324 1.00 82.94 361 TYR A N 1
ATOM 2764 C CA . TYR A 1 361 ? -6.841 1.617 13.106 1.00 82.94 361 TYR A CA 1
ATOM 2765 C C . TYR A 1 361 ? -7.539 1.017 11.874 1.00 82.94 361 TYR A C 1
ATOM 2767 O O . TYR A 1 361 ? -7.781 1.735 10.908 1.00 82.94 361 TYR A O 1
ATOM 2775 N N . ILE A 1 362 ? -7.940 -0.261 11.919 1.00 86.88 362 ILE A N 1
ATOM 2776 C CA . ILE A 1 362 ? -8.611 -0.958 10.805 1.00 86.88 362 ILE A CA 1
ATOM 2777 C C . ILE A 1 362 ? -9.969 -0.320 10.473 1.00 86.88 362 ILE A C 1
ATOM 2779 O O . ILE A 1 362 ? -10.311 -0.189 9.298 1.00 86.88 362 ILE A O 1
ATOM 2783 N N . LEU A 1 363 ? -10.733 0.122 11.476 1.00 86.94 363 LEU A N 1
ATOM 2784 C CA . LEU A 1 363 ? -11.973 0.875 11.256 1.00 86.94 363 LEU A CA 1
ATOM 2785 C C . LEU A 1 363 ? -11.701 2.235 10.594 1.00 86.94 363 LEU A C 1
ATOM 2787 O O . LEU A 1 363 ? -12.431 2.632 9.688 1.00 86.94 363 LEU A O 1
ATOM 2791 N N . THR A 1 364 ? -10.641 2.931 11.004 1.00 85.44 364 THR A N 1
ATOM 2792 C CA . THR A 1 364 ? -10.308 4.259 10.472 1.00 85.44 364 THR A CA 1
ATOM 2793 C C . THR A 1 364 ? -9.785 4.177 9.040 1.00 85.44 364 THR A C 1
ATOM 2795 O O . THR A 1 364 ? -10.354 4.799 8.142 1.00 85.44 364 THR A O 1
ATOM 2798 N N . ASP A 1 365 ? -8.764 3.359 8.802 1.00 85.12 365 ASP A N 1
ATOM 2799 C CA . ASP A 1 365 ? -8.096 3.208 7.506 1.00 85.12 365 ASP A CA 1
ATOM 2800 C C . ASP A 1 365 ? -8.960 2.409 6.511 1.00 85.12 365 ASP A C 1
ATOM 2802 O O . ASP A 1 365 ? -9.241 2.851 5.399 1.00 85.12 365 ASP A O 1
ATOM 2806 N N . GLY A 1 366 ? -9.482 1.258 6.943 1.00 87.31 366 GLY A N 1
ATOM 2807 C CA . GLY A 1 366 ? -10.243 0.351 6.086 1.00 87.31 366 GLY A CA 1
ATOM 2808 C C . GLY A 1 366 ? -11.684 0.788 5.814 1.00 87.31 366 GLY A C 1
ATOM 2809 O O . GLY A 1 366 ? -12.157 0.641 4.690 1.00 87.31 366 GLY A O 1
ATOM 2810 N N . MET A 1 367 ? -12.416 1.322 6.803 1.00 87.56 367 MET A N 1
ATOM 2811 C CA . MET A 1 367 ? -13.810 1.738 6.572 1.00 87.56 367 MET A CA 1
ATOM 2812 C C . MET A 1 367 ? -13.897 3.177 6.066 1.00 87.56 367 MET A C 1
ATOM 2814 O O . MET A 1 367 ? -14.546 3.425 5.046 1.00 87.56 367 MET A O 1
ATOM 2818 N N . SER A 1 368 ? -13.249 4.127 6.749 1.00 87.75 368 SER A N 1
ATOM 2819 C CA . SER A 1 368 ? -13.316 5.540 6.357 1.00 87.75 368 SER A CA 1
ATOM 2820 C C . SER A 1 368 ? -12.312 5.886 5.250 1.00 87.75 368 SER A C 1
ATOM 2822 O O . SER A 1 368 ? -12.701 6.528 4.275 1.00 87.75 368 SER A O 1
ATOM 2824 N N . GLY A 1 369 ? -11.071 5.387 5.330 1.00 87.12 369 GLY A N 1
ATOM 2825 C CA . GLY A 1 369 ? -10.004 5.653 4.359 1.00 87.12 369 GLY A CA 1
ATOM 2826 C C . GLY A 1 369 ? -10.364 5.206 2.943 1.00 87.12 369 GLY A C 1
ATOM 2827 O O . GLY A 1 369 ? -10.499 6.061 2.072 1.00 87.12 369 GLY A O 1
ATOM 2828 N N . PHE A 1 370 ? -10.656 3.919 2.710 1.00 89.25 370 PHE A N 1
ATOM 2829 C CA . PHE A 1 370 ? -11.102 3.451 1.381 1.00 89.25 370 PHE A CA 1
ATOM 2830 C C . PHE A 1 370 ? -12.366 4.177 0.873 1.00 89.25 370 PHE A C 1
ATOM 2832 O O . PHE A 1 370 ? -12.513 4.414 -0.328 1.00 89.25 370 PHE A O 1
ATOM 2839 N N . SER A 1 371 ? -13.275 4.586 1.765 1.00 91.38 371 SER A N 1
ATOM 2840 C CA . SER A 1 371 ? -14.460 5.371 1.382 1.00 91.38 371 SER A CA 1
ATOM 2841 C C . SER A 1 371 ? -14.108 6.793 0.923 1.00 91.38 371 SER A C 1
ATOM 2843 O O . SER A 1 371 ? -14.767 7.325 0.026 1.00 91.38 371 SER A O 1
ATOM 2845 N N . LEU A 1 372 ? -13.063 7.399 1.498 1.00 88.06 372 LEU A N 1
ATOM 2846 C CA . LEU A 1 372 ? -12.509 8.693 1.093 1.00 88.06 372 LEU A CA 1
ATOM 2847 C C . LEU A 1 372 ? -11.626 8.582 -0.163 1.00 88.06 372 LEU A C 1
ATOM 2849 O O . LEU A 1 372 ? -11.709 9.448 -1.033 1.00 88.06 372 LEU A O 1
ATOM 2853 N N . GLU A 1 373 ? -10.846 7.512 -0.329 1.00 88.81 373 GLU A N 1
ATOM 2854 C CA . GLU A 1 373 ? -10.073 7.258 -1.556 1.00 88.81 373 GLU A CA 1
ATOM 2855 C C . GLU A 1 373 ? -10.978 7.139 -2.788 1.00 88.81 373 GLU A C 1
ATOM 2857 O O . GLU A 1 373 ? -10.656 7.662 -3.856 1.00 88.81 373 GLU A O 1
ATOM 2862 N N . VAL A 1 374 ? -12.162 6.539 -2.629 1.00 89.00 374 VAL A N 1
ATOM 2863 C CA . VAL A 1 374 ? -13.190 6.442 -3.678 1.00 89.00 374 VAL A CA 1
ATOM 2864 C C . VAL A 1 374 ? -13.707 7.818 -4.143 1.00 89.00 374 VAL A C 1
ATOM 2866 O O . VAL A 1 374 ? -14.160 7.940 -5.283 1.00 89.00 374 VAL A O 1
ATOM 2869 N N . LEU A 1 375 ? -13.583 8.886 -3.340 1.00 87.31 375 LEU A N 1
ATOM 2870 C CA . LEU A 1 375 ? -13.836 10.258 -3.810 1.00 87.31 375 LEU A CA 1
ATOM 2871 C C . LEU A 1 375 ? -12.751 10.770 -4.765 1.00 87.31 375 LEU A C 1
ATOM 2873 O O . LEU A 1 375 ? -13.034 11.687 -5.532 1.00 87.31 375 LEU A O 1
ATOM 2877 N N . GLN A 1 376 ? -11.537 10.212 -4.724 1.00 87.81 376 GLN A N 1
ATOM 2878 C CA . GLN A 1 376 ? -10.359 10.673 -5.469 1.00 87.81 376 GLN A CA 1
ATOM 2879 C C . GLN A 1 376 ? -10.068 12.170 -5.250 1.00 87.81 376 GLN A C 1
ATOM 2881 O O . GLN A 1 376 ? -9.808 12.920 -6.193 1.00 87.81 376 GLN A O 1
ATOM 2886 N N . PHE A 1 377 ? -10.123 12.614 -3.987 1.00 83.38 377 PHE A N 1
ATOM 2887 C CA . PHE A 1 377 ? -10.107 14.031 -3.602 1.00 83.38 377 PHE A CA 1
ATOM 2888 C C . PHE A 1 377 ? -8.958 14.841 -4.228 1.00 83.38 377 PHE A C 1
ATOM 2890 O O . PHE A 1 377 ? -9.207 15.916 -4.762 1.00 83.38 377 PHE A O 1
ATOM 2897 N N . GLY A 1 378 ? -7.731 14.306 -4.255 1.00 82.50 378 GLY A N 1
ATOM 2898 C CA . GLY A 1 378 ? -6.580 14.980 -4.873 1.00 82.50 378 GLY A CA 1
ATOM 2899 C C . GLY A 1 378 ? -6.702 15.192 -6.391 1.00 82.50 378 GLY A C 1
ATOM 2900 O O . GLY A 1 378 ? -6.208 16.188 -6.913 1.00 82.50 378 GLY A O 1
ATOM 2901 N N . LEU A 1 379 ? -7.402 14.304 -7.108 1.00 84.12 379 LEU A N 1
ATOM 2902 C CA . LEU A 1 379 ? -7.687 14.494 -8.535 1.00 84.12 379 LEU A CA 1
ATOM 2903 C C . LEU A 1 379 ? -8.811 15.516 -8.746 1.00 84.12 379 LEU A C 1
ATOM 2905 O O . LEU A 1 379 ? -8.721 16.324 -9.668 1.00 84.12 379 LEU A O 1
ATOM 2909 N N . LEU A 1 380 ? -9.838 15.524 -7.886 1.00 84.31 380 LEU A N 1
ATOM 2910 C CA . LEU A 1 380 ? -10.900 16.537 -7.918 1.00 84.31 380 LEU A CA 1
ATOM 2911 C C . LEU A 1 380 ? -10.356 17.948 -7.672 1.00 84.31 380 LEU A C 1
ATOM 2913 O O . LEU A 1 380 ? -10.659 18.857 -8.443 1.00 84.31 380 LEU A O 1
ATOM 2917 N N . THR A 1 381 ? -9.554 18.145 -6.621 1.00 83.62 381 THR A N 1
ATOM 2918 C CA . THR A 1 381 ? -8.994 19.465 -6.293 1.00 83.62 381 THR A CA 1
ATOM 2919 C C . THR A 1 381 ? -8.020 19.938 -7.364 1.00 83.62 381 THR A C 1
ATOM 2921 O O . THR A 1 381 ? -8.067 21.108 -7.735 1.00 83.62 381 THR A O 1
ATOM 2924 N N . TRP A 1 382 ? -7.217 19.038 -7.943 1.00 82.12 382 TRP A N 1
ATOM 2925 C CA . TRP A 1 382 ? -6.367 19.358 -9.091 1.00 82.12 382 TRP A CA 1
ATOM 2926 C C . TRP A 1 382 ? -7.172 19.767 -10.334 1.00 82.12 382 TRP A C 1
ATOM 2928 O O . TRP A 1 382 ? -6.821 20.744 -10.991 1.00 82.12 382 TRP A O 1
ATOM 2938 N N . GLN A 1 383 ? -8.275 19.077 -10.648 1.00 82.31 383 GLN A N 1
ATOM 2939 C CA . GLN A 1 383 ? -9.143 19.453 -11.773 1.00 82.31 383 GLN A CA 1
ATOM 2940 C C . GLN A 1 383 ? -9.848 20.792 -11.534 1.00 82.31 383 GLN A C 1
ATOM 2942 O O . GLN A 1 383 ? -9.883 21.620 -12.441 1.00 82.31 383 GLN A O 1
ATOM 2947 N N . PHE A 1 384 ? -10.346 21.043 -10.319 1.00 83.31 384 PHE A N 1
ATOM 2948 C CA . PHE A 1 384 ? -10.951 22.325 -9.949 1.00 83.31 384 PHE A CA 1
ATOM 2949 C C . PHE A 1 384 ? -9.934 23.474 -10.025 1.00 83.31 384 PHE A C 1
ATOM 2951 O O . PHE A 1 384 ? -10.206 24.503 -10.641 1.00 83.31 384 PHE A O 1
ATOM 2958 N N . PHE A 1 385 ? -8.731 23.276 -9.476 1.00 83.56 385 PHE A N 1
ATOM 2959 C CA . PHE A 1 385 ? -7.640 24.245 -9.557 1.00 83.56 385 PHE A CA 1
ATOM 2960 C C . PHE A 1 385 ? -7.223 24.508 -11.009 1.00 83.56 385 PHE A C 1
ATOM 2962 O O . PHE A 1 385 ? -7.128 25.667 -11.410 1.00 83.56 385 PHE A O 1
ATOM 2969 N N . LYS A 1 386 ? -7.058 23.460 -11.832 1.00 78.19 386 LYS A N 1
ATOM 2970 C CA . LYS A 1 386 ? -6.765 23.613 -13.264 1.00 78.19 386 LYS A CA 1
ATOM 2971 C C . LYS A 1 386 ? -7.866 24.407 -13.968 1.00 78.19 386 LYS A C 1
ATOM 2973 O O . LYS A 1 386 ? -7.538 25.349 -14.674 1.00 78.19 386 LYS A O 1
ATOM 2978 N N . ALA A 1 387 ? -9.139 24.069 -13.761 1.00 75.38 387 ALA A N 1
ATOM 2979 C CA . ALA A 1 387 ? -10.269 24.737 -14.410 1.00 75.38 387 ALA A CA 1
ATOM 2980 C C . ALA A 1 387 ? -10.431 26.217 -14.011 1.00 75.38 387 ALA A C 1
ATOM 2982 O O . ALA A 1 387 ? -11.031 26.982 -14.762 1.00 75.38 387 ALA A O 1
ATOM 2983 N N . HIS A 1 388 ? -9.904 26.623 -12.851 1.00 79.19 388 HIS A N 1
ATOM 2984 C CA . HIS A 1 388 ? -9.939 28.011 -12.385 1.00 79.19 388 HIS A CA 1
ATOM 2985 C C . HIS A 1 388 ? -8.662 28.804 -12.726 1.00 79.19 388 HIS A C 1
ATOM 2987 O O . HIS A 1 388 ? -8.739 29.998 -12.995 1.00 79.19 388 HIS A O 1
ATOM 2993 N N . SER A 1 389 ? -7.490 28.155 -12.735 1.00 75.81 389 SER A N 1
ATOM 2994 C CA . SER A 1 389 ? -6.183 28.804 -12.935 1.00 75.81 389 SER A CA 1
ATOM 2995 C C . SER A 1 389 ? -5.634 28.708 -14.363 1.00 75.81 389 SER A C 1
ATOM 2997 O O . SER A 1 389 ? -4.731 29.468 -14.710 1.00 75.81 389 SER A O 1
ATOM 2999 N N . ILE A 1 390 ? -6.106 27.763 -15.179 1.00 63.62 390 ILE A N 1
ATOM 3000 C CA . ILE A 1 390 ? -5.650 27.546 -16.555 1.00 63.62 390 ILE A CA 1
ATOM 3001 C C . ILE A 1 390 ? -6.885 27.561 -17.455 1.00 63.62 390 ILE A C 1
ATOM 3003 O O . ILE A 1 390 ? -7.759 26.704 -17.335 1.00 63.62 390 ILE A O 1
ATOM 3007 N N . GLY A 1 391 ? -6.947 28.550 -18.352 1.00 54.53 391 GLY A N 1
ATOM 3008 C CA . GLY A 1 391 ? -8.083 28.775 -19.250 1.00 54.53 391 GLY A CA 1
ATOM 3009 C C . GLY A 1 391 ? -8.492 27.533 -20.053 1.00 54.53 391 GLY A C 1
ATOM 3010 O O . GLY A 1 391 ? -7.692 26.618 -20.245 1.00 54.53 391 GLY A O 1
ATOM 3011 N N . HIS A 1 392 ? -9.751 27.531 -20.506 1.00 49.41 392 HIS A N 1
ATOM 3012 C CA . HIS A 1 392 ? -10.557 26.383 -20.958 1.00 49.41 392 HIS A CA 1
ATOM 3013 C C . HIS A 1 392 ? -10.034 25.652 -22.222 1.00 49.41 392 HIS A C 1
ATOM 3015 O O . HIS A 1 392 ? -10.694 25.591 -23.256 1.00 49.41 392 HIS A O 1
ATOM 3021 N N . ASN A 1 393 ? -8.824 25.100 -22.144 1.00 43.94 393 ASN A N 1
ATOM 3022 C CA . ASN A 1 393 ? -8.097 24.497 -23.255 1.00 43.94 393 ASN A CA 1
ATOM 3023 C C . ASN A 1 393 ? -8.431 22.997 -23.367 1.00 43.94 393 ASN A C 1
ATOM 3025 O O . ASN A 1 393 ? -8.140 22.215 -22.453 1.00 43.94 393 ASN A O 1
ATOM 3029 N N . GLU A 1 394 ? -9.066 22.601 -24.472 1.00 45.88 394 GLU A N 1
ATOM 3030 C CA . GLU A 1 394 ? -9.783 21.325 -24.640 1.00 45.88 394 GLU A CA 1
ATOM 3031 C C . GLU A 1 394 ? -8.884 20.100 -24.902 1.00 45.88 394 GLU A C 1
ATOM 3033 O O . GLU A 1 394 ? -9.105 19.333 -25.836 1.00 45.88 394 GLU A O 1
ATOM 3038 N N . GLN A 1 395 ? -7.864 19.869 -24.068 1.00 46.16 395 GLN A N 1
ATOM 3039 C CA . GLN A 1 395 ? -7.035 18.659 -24.156 1.00 46.16 395 GLN A CA 1
ATOM 3040 C C . GLN A 1 395 ? -7.022 17.857 -22.834 1.00 46.16 395 GLN A C 1
ATOM 3042 O O . GLN A 1 395 ? -6.418 18.278 -21.835 1.00 46.16 395 GLN A O 1
ATOM 3047 N N . PRO A 1 396 ? -7.693 16.681 -22.789 1.00 45.06 396 PRO A N 1
ATOM 3048 C CA . PRO A 1 396 ? -7.777 15.827 -21.605 1.00 45.06 396 PRO A CA 1
ATOM 3049 C C . PRO A 1 396 ? -6.513 14.962 -21.439 1.00 45.06 396 PRO A C 1
ATOM 3051 O O . PRO A 1 396 ? -6.527 13.745 -21.623 1.00 45.06 396 PRO A O 1
ATOM 3054 N N . TYR A 1 397 ? -5.403 15.592 -21.043 1.00 43.81 397 TYR A N 1
ATOM 3055 C CA . TYR A 1 397 ? -4.074 14.962 -20.935 1.00 43.81 397 TYR A CA 1
ATOM 3056 C C . TYR A 1 397 ? -3.948 13.769 -19.962 1.00 43.81 397 TYR A C 1
ATOM 3058 O O . TYR A 1 397 ? -2.916 13.106 -19.971 1.00 43.81 397 TYR A O 1
ATOM 3066 N N . LEU A 1 398 ? -4.983 13.421 -19.185 1.00 42.91 398 LEU A N 1
ATOM 3067 C CA . LEU A 1 398 ? -5.035 12.154 -18.428 1.00 42.91 398 LEU A CA 1
ATOM 3068 C C . LEU A 1 398 ? -5.080 10.899 -19.328 1.00 42.91 398 LEU A C 1
ATOM 3070 O O . LEU A 1 398 ? -4.930 9.786 -18.834 1.00 42.91 398 LEU A O 1
ATOM 3074 N N . MET A 1 399 ? -5.223 11.073 -20.646 1.00 39.09 399 MET A N 1
ATOM 3075 C CA . MET A 1 399 ? -4.879 10.052 -21.641 1.00 39.09 399 MET A CA 1
ATOM 3076 C C . MET A 1 399 ? -3.400 9.637 -21.577 1.00 39.09 399 MET A C 1
ATOM 3078 O O . MET A 1 399 ? -3.105 8.449 -21.653 1.00 39.09 399 MET A O 1
ATOM 3082 N N . 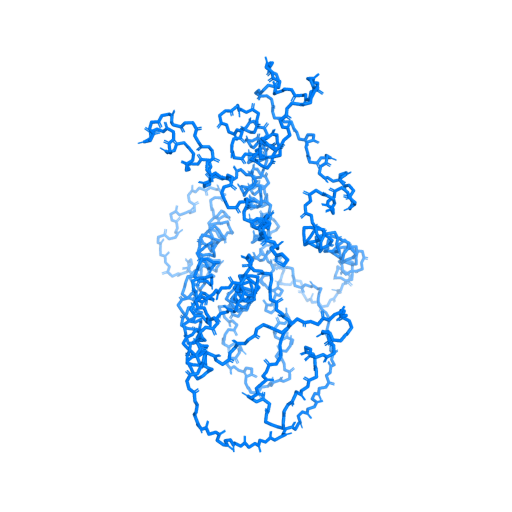ALA A 1 400 ? -2.469 10.588 -21.431 1.00 34.16 400 ALA A N 1
ATOM 3083 C CA . ALA A 1 400 ? -1.055 10.388 -21.767 1.00 34.16 400 ALA A CA 1
ATOM 3084 C C . ALA A 1 400 ? -0.365 9.286 -20.941 1.00 34.16 400 ALA A C 1
ATOM 3086 O O . ALA A 1 400 ? 0.412 8.505 -21.486 1.00 34.16 400 ALA A O 1
ATOM 3087 N N . SER A 1 401 ? -0.697 9.177 -19.650 1.00 33.50 401 SER A N 1
ATOM 3088 C CA . SER A 1 401 ? -0.173 8.147 -18.738 1.00 33.50 401 SER A CA 1
ATOM 3089 C C . SER A 1 401 ? -0.900 6.797 -18.824 1.00 33.50 401 SER A C 1
ATOM 3091 O O . SER A 1 401 ? -0.581 5.889 -18.066 1.00 33.50 401 SER A O 1
ATOM 3093 N N . LEU A 1 402 ? -1.902 6.670 -19.700 1.00 35.47 402 LEU A N 1
ATOM 3094 C CA . LEU A 1 402 ? -2.599 5.418 -20.019 1.00 35.47 402 LEU A CA 1
ATOM 3095 C C . LEU A 1 402 ? -2.408 5.006 -21.490 1.00 35.47 402 LEU A C 1
ATOM 3097 O O . LEU A 1 402 ? -2.679 3.865 -21.842 1.00 35.47 402 LEU A O 1
ATOM 3101 N N . THR A 1 403 ? -1.938 5.903 -22.363 1.00 31.45 403 THR A N 1
ATOM 3102 C CA . THR A 1 403 ? -1.671 5.603 -23.780 1.00 31.45 403 THR A CA 1
ATOM 3103 C C . THR A 1 403 ? -0.289 5.010 -24.043 1.00 31.45 403 THR A C 1
ATOM 3105 O O . THR A 1 403 ? -0.073 4.491 -25.136 1.00 31.45 403 THR A O 1
ATOM 3108 N N . THR A 1 404 ? 0.626 5.018 -23.068 1.00 33.12 404 THR A N 1
ATOM 3109 C CA . THR A 1 404 ? 1.904 4.281 -23.154 1.00 33.12 404 THR A CA 1
ATOM 3110 C C . THR A 1 404 ? 1.727 2.758 -23.161 1.00 33.12 404 THR A C 1
ATOM 3112 O O . THR A 1 404 ? 2.652 2.055 -23.544 1.00 33.12 404 THR A O 1
ATOM 3115 N N . GLU A 1 405 ? 0.527 2.263 -22.843 1.00 34.00 405 GLU A N 1
ATOM 3116 C CA . GLU A 1 405 ? 0.052 0.876 -23.022 1.00 34.00 405 GLU A CA 1
ATOM 3117 C C . GLU A 1 405 ? -0.262 0.564 -24.509 1.00 34.00 405 GLU A C 1
ATOM 3119 O O . GLU A 1 405 ? -1.307 0.007 -24.854 1.00 34.00 405 GLU A O 1
ATOM 3124 N N . SER A 1 406 ? 0.583 1.032 -25.433 1.00 31.22 406 SER A N 1
ATOM 3125 C CA . SER A 1 406 ? 0.417 0.815 -26.877 1.00 31.22 406 SER A CA 1
ATOM 3126 C C . SER A 1 406 ? 1.784 0.762 -27.545 1.00 31.22 406 SER A C 1
ATOM 3128 O O . SER A 1 406 ? 2.543 1.727 -27.458 1.00 31.22 406 SER A O 1
ATOM 3130 N N . CYS A 1 407 ? 2.089 -0.329 -28.248 1.00 25.66 407 CYS A N 1
ATOM 3131 C CA . CYS A 1 407 ? 3.360 -0.465 -28.950 1.00 25.66 407 CYS A CA 1
ATOM 3132 C C . CYS A 1 407 ? 3.559 0.674 -29.970 1.00 25.66 407 CYS A C 1
ATOM 3134 O O . CYS A 1 407 ? 2.665 0.902 -30.793 1.00 25.66 407 CYS A O 1
ATOM 3136 N N . PRO A 1 408 ? 4.737 1.323 -30.024 1.00 28.52 408 PRO A N 1
ATOM 3137 C CA . PRO A 1 408 ? 5.175 1.949 -31.260 1.00 28.52 408 PRO A CA 1
ATOM 3138 C C . PRO A 1 408 ? 5.391 0.827 -32.282 1.00 28.52 408 PRO A C 1
ATOM 3140 O O . PRO A 1 408 ? 6.306 0.014 -32.149 1.00 28.52 408 PRO A O 1
ATOM 3143 N N . SER A 1 409 ? 4.524 0.753 -33.290 1.00 27.52 409 SER A N 1
ATOM 3144 C CA . SER A 1 409 ? 4.683 -0.173 -34.408 1.00 27.52 409 SER A CA 1
ATOM 3145 C C . SER A 1 409 ? 5.889 0.254 -35.247 1.00 27.52 409 SER A C 1
ATOM 3147 O O . SER A 1 409 ? 5.757 1.070 -36.162 1.00 27.52 409 SER A O 1
ATOM 3149 N N . PHE A 1 410 ? 7.071 -0.268 -34.914 1.00 27.56 410 PHE A N 1
ATOM 3150 C CA . PHE A 1 410 ? 8.260 -0.109 -35.744 1.00 27.56 410 PHE A CA 1
ATOM 3151 C C . PHE A 1 410 ? 7.970 -0.664 -37.147 1.00 27.56 410 PHE A C 1
ATOM 3153 O O . PHE A 1 410 ? 7.543 -1.818 -37.258 1.00 27.56 410 PHE A O 1
ATOM 3160 N N . PRO A 1 411 ? 8.187 0.116 -38.221 1.00 26.30 411 PRO A N 1
ATOM 3161 C CA . PRO A 1 411 ? 8.069 -0.405 -39.570 1.00 26.30 411 PRO A CA 1
ATOM 3162 C C . PRO A 1 411 ? 9.219 -1.384 -39.816 1.00 26.30 411 PRO A C 1
ATOM 3164 O O . PRO A 1 411 ? 10.368 -0.978 -39.985 1.00 26.30 411 PRO A O 1
ATOM 3167 N N . LEU A 1 412 ? 8.901 -2.679 -39.848 1.00 28.17 412 LEU A N 1
ATOM 3168 C CA . LEU A 1 412 ? 9.789 -3.695 -40.401 1.00 28.17 412 LEU A CA 1
ATOM 3169 C C . LEU A 1 412 ? 9.908 -3.449 -41.910 1.00 28.17 412 LEU A C 1
ATOM 3171 O O . LEU A 1 412 ? 9.068 -3.892 -42.694 1.00 28.17 412 LEU A O 1
ATOM 3175 N N . GLN A 1 413 ? 10.936 -2.701 -42.304 1.00 27.94 413 GLN A N 1
ATOM 3176 C CA . GLN A 1 413 ? 11.450 -2.756 -43.666 1.00 27.94 413 GLN A CA 1
ATOM 3177 C C . GLN A 1 413 ? 12.171 -4.101 -43.838 1.00 27.94 413 GLN A C 1
ATOM 3179 O O . GLN A 1 413 ? 12.918 -4.517 -42.950 1.00 27.94 413 GLN A O 1
ATOM 3184 N N . TYR A 1 414 ? 11.850 -4.784 -44.938 1.00 37.25 414 TYR A N 1
ATOM 3185 C CA . TYR A 1 414 ? 12.412 -6.078 -45.338 1.00 37.25 414 TYR A CA 1
ATOM 3186 C C . TYR A 1 414 ? 13.817 -5.921 -45.931 1.00 37.25 414 TYR A C 1
ATOM 3188 O O . TYR A 1 414 ? 14.048 -4.877 -46.583 1.00 37.25 414 TYR A O 1
#

Sequence (414 aa):
MDAEGLLAPAAINLGLALVALSLFSLLKKQPGNAPVYLARRMAAGHRGGSAGGGGGGLPLGHGRLTPSFRWIRAAFRLSEDDVLWRHGLDALVVVRLFKFGTKCFTVCSIVGLFILAPTNYSSEGLPRATRSNSMELFTVSNVARGSNRLASLKLPFTLLQELPVAFVSFKSQLDAAQAAEMQQHVNPLSLVTTYAPEPTDAIWSNLAIPFWRIAVYKLGVFIAAFLLIVFFTIPVTAVQGIVQFEKIKKWFPPARAVQLIPGLNSVITGYLPSMVLNGFIYLIPFAMLGMASFEGCIAKSQKEIKACNMVFYFLLGNVFFLSVLSGSLLHQIGESFTHPKDIPSRLARAVSAQSDFFITYILTDGMSGFSLEVLQFGLLTWQFFKAHSIGHNEQPYLMASLTTESCPSFPLQY

Foldseek 3Di:
DPPVLLVLLLVVLQVLLVVLQQVLQQQCLDPLCCLPPVVVVVLVVVVPPDDDDDDDDRDPDPCNNGRDPVVVVVVVVQDLVNCCVRPNDVSSVVVVVVVVVVVVVVVVVCCCPPPWVVVVVPDPDDDPPDDDDFQLDDDDDDDDDDDDDDDDDDYDDDDDDDQLDDDDDDPDPVVLVCLQPDQPDPDNVHPHHHDDDDPLFFDVVLSRDDPVQLVVLVVVLVVVLVVVLVVLLVLLLVLLVQLVVVVCVVPDVVVVVQVPDPPSSSCRNQPVSLVSNVVVLVCQLVVLLVSLVSSSDRGNVRSNVRSVVSSVVSCCSRVPPCLLCHDPNVVVVVVCVVPVVCVVVSSSSSNRRSVSNVSSNCSNCVSNVVSNVSSVVVVVVVSVCCPVVPDDDPDSCVSVVVVSVDDPPDDPDD

Radius of gyration: 27.76 Å; chains: 1; bounding box: 73×54×86 Å

Organism: NCBI:txid110450

Secondary structure (DSSP, 8-state):
--THHHHHHHHHHHHHHHHHHHHHHHHTTSGGGHHHHTHHHHHHHHHS-S--S-S-----SGGGSS--THHHHHHTT--HHHHHHHHHHHHHHHHHHHHHHHHHHHHHHHHIIIIIHHHHHT---S-TT--------------------------------S-S------SSHHHHHHHHHS--SSSTTSS---PPPPTTTB-TTTTT--HHHHHHHHHHHHHHHHHHHHHHHHHHHHHHHHHTHHHHTTT-GGGGGGGGSTTHHHIIIIIHHHHHHHHHHTTHHHHHHHHHHHTT-SBHHHHHHHHHHHHHHHHIIIIIIHHHH-STHHHHHHHHTT-TTSHHHHHHHHHHHTHHHHHHHHIIIIIIIHHHHTTTHHHHHHHHHHHHHS------GGGHHHHTSS--------

pLDDT: mean 71.75, std 20.06, range [23.52, 94.81]